Protein AF-0000000086323272 (afdb_homodimer)

Nearest PDB structures (foldseek):
  4cjm-assembly3_C  TM=9.795E-01  e=3.608E-20  Homo sapiens
  2q9x-assembly1_A  TM=9.240E-01  e=6.895E-11  unclassified
  3fje-assembly2_B  TM=9.134E-01  e=1.430E-10  Homo sapiens
  3bau-assembly2_B  TM=8.952E-01  e=1.208E-10  Homo sapiens
  3bah-assembly1_A  TM=9.032E-01  e=2.117E-10  Homo sapiens

Sequence (416 aa):
MVLFSALCLMCVQAFWAVCSPLQVLAADNVNFGVHVENQTRLRDAMSRTHHRIYQFYSRTSGKHMQVLGRRINAKGEDGDKYAQLIVEADTFGSQVRIRGKESNFYLCMNRRGKLVGKKPSNLSEECVFIEKILENNYTALMSARYDGWYVGFTKKGRPRRGPQTRPNQQDVHFMKRYPPWQEPPDAVTCRFTTVNKKSKRGGVSSRSMVLFSALCLMCVQAFWAVCSPLQVLAADNVNFGVHVENQTRLRDAMSRTHHRIYQFYSRTSGKHMQVLGRRINAKGEDGDKYAQLIVEADTFGSQVRIRGKESNFYLCMNRRGKLVGKKPSNLSEECVFIEKILENNYTALMSARYDGWYVGFTKKGRPRRGPQTRPNQQDVHFMKRYPPWQEPPDAVTCRFTTVNKKSKRGGVSSRS

Foldseek 3Di:
DPDPDDDDDDDDDDDPDDPPPPPPPPPPPPVCLVVLVVVLVVVVVFPQPDKDKWWWQQPQQRATWFDPAFDIWGHHHAQRQRRTWIWRAGPVRFKTWIARPVNQWTWFADPQQDTTTHHPVPDDLRRIWTWDQDPVRFIWTHRSSDGQFTWFAHNNGHTDGRVVDHPVDSRRTIDIHDGPVDPDPPPPPPPPPPPPPPPPPPPPPPDD/DDDPDDDPDDDPPDPDDDPDDPPPPPPPPPVCLVVLVVVLVVVVVFDQPDKDKWWWQQPQQRATWFDPAFDIWGHHHAQRQRRTWIWRAGPVRFKTWIARPVNQWTWFADPQQDTTTDHPVPDDLRRIWTWDQDPVRFIWTHRSSDGQFTWFAHNNGHTDGRVVDHPVDSRRTIDIHDGPVDPPPPPPPPPPPPPPPPPPPPPPPPDD

Organism: NCBI:txid299321

Structure (mmCIF, N/CA/C/O backbone):
data_AF-0000000086323272-model_v1
#
loop_
_entity.id
_entity.type
_entity.pdbx_description
1 polymer FGF
#
loop_
_atom_site.group_PDB
_atom_site.id
_atom_site.type_symbol
_atom_site.label_atom_id
_atom_site.label_alt_id
_atom_site.label_comp_id
_atom_site.label_asym_id
_atom_site.label_entity_id
_atom_site.label_seq_id
_atom_site.pdbx_PDB_ins_code
_atom_site.Cartn_x
_atom_site.Cartn_y
_atom_site.Cartn_z
_atom_site.occupancy
_atom_site.B_iso_or_equiv
_atom_site.auth_seq_id
_atom_site.auth_comp_id
_atom_site.auth_asym_id
_atom_site.auth_atom_id
_atom_site.pdbx_PDB_model_num
ATOM 1 N N . MET A 1 1 ? -0.779 -8.68 -117.438 1 22.83 1 MET A N 1
ATOM 2 C CA . MET A 1 1 ? 0.331 -8.93 -116.562 1 22.83 1 MET A CA 1
ATOM 3 C C . MET A 1 1 ? -0.145 -8.922 -115.062 1 22.83 1 MET A C 1
ATOM 5 O O . MET A 1 1 ? -0.566 -7.883 -114.562 1 22.83 1 MET A O 1
ATOM 9 N N . VAL A 1 2 ? -0.723 -10.023 -114.312 1 25.92 2 VAL A N 1
ATOM 10 C CA . VAL A 1 2 ? -1.576 -10.688 -113.375 1 25.92 2 VAL A CA 1
ATOM 11 C C . VAL A 1 2 ? -0.902 -10.664 -112 1 25.92 2 VAL A C 1
ATOM 13 O O . VAL A 1 2 ? -1.577 -10.625 -110.938 1 25.92 2 VAL A O 1
ATOM 16 N N . LEU A 1 3 ? 0.412 -10.945 -111.688 1 26.25 3 LEU A N 1
ATOM 17 C CA . LEU A 1 3 ? 1.03 -11.93 -110.812 1 26.25 3 LEU A CA 1
ATOM 18 C C . LEU A 1 3 ? 1.276 -11.336 -109.375 1 26.25 3 LEU A C 1
ATOM 20 O O . LEU A 1 3 ? 1.943 -11.945 -108.562 1 26.25 3 LEU A O 1
ATOM 24 N N . PHE A 1 4 ? 1.362 -10.062 -109.125 1 36.06 4 PHE A N 1
ATOM 25 C CA . PHE A 1 4 ? 2.207 -9.531 -108.062 1 36.06 4 PHE A CA 1
ATOM 26 C C . PHE A 1 4 ? 1.631 -9.875 -106.688 1 36.06 4 PHE A C 1
ATOM 28 O O . PHE A 1 4 ? 0.759 -9.164 -106.188 1 36.06 4 PHE A O 1
ATOM 35 N N . SER A 1 5 ? 1.255 -11.188 -106.062 1 25.84 5 SER A N 1
ATOM 36 C CA . SER A 1 5 ? 0.39 -11.883 -105.125 1 25.84 5 SER A CA 1
ATOM 37 C C . SER A 1 5 ? 0.771 -11.562 -103.688 1 25.84 5 SER A C 1
ATOM 39 O O . SER A 1 5 ? -0.075 -11.141 -102.938 1 25.84 5 SER A O 1
ATOM 41 N N . ALA A 1 6 ? 1.69 -12.383 -102.812 1 24.08 6 ALA A N 1
ATOM 42 C CA . ALA A 1 6 ? 1.525 -13.398 -101.812 1 24.08 6 ALA A CA 1
ATOM 43 C C . ALA A 1 6 ? 1.89 -12.852 -100.438 1 24.08 6 ALA A C 1
ATOM 45 O O . ALA A 1 6 ? 1.197 -13.117 -99.438 1 24.08 6 ALA A O 1
ATOM 46 N N . LEU A 1 7 ? 3.17 -12.453 -99.938 1 25.05 7 LEU A N 1
ATOM 47 C CA . LEU A 1 7 ? 4.004 -13.078 -98.875 1 25.05 7 LEU A CA 1
ATOM 48 C C . LEU A 1 7 ? 3.725 -12.477 -97.5 1 25.05 7 LEU A C 1
ATOM 50 O O . LEU A 1 7 ? 3.99 -13.109 -96.5 1 25.05 7 LEU A O 1
ATOM 54 N N . CYS A 1 8 ? 3.525 -11.172 -97.125 1 26.5 8 CYS A N 1
ATOM 55 C CA . CYS A 1 8 ? 4.141 -10.555 -96 1 26.5 8 CYS A CA 1
ATOM 56 C C . CYS A 1 8 ? 3.326 -10.852 -94.75 1 26.5 8 CYS A C 1
ATOM 58 O O . CYS A 1 8 ? 2.77 -9.938 -94.125 1 26.5 8 CYS A O 1
ATOM 60 N N . LEU A 1 9 ? 2.51 -11.914 -94.438 1 25.14 9 LEU A N 1
ATOM 61 C CA . LEU A 1 9 ? 1.404 -12.109 -93.5 1 25.14 9 LEU A CA 1
ATOM 62 C C . LEU A 1 9 ? 1.905 -12.156 -92.062 1 25.14 9 LEU A C 1
ATOM 64 O O . LEU A 1 9 ? 1.167 -11.828 -91.125 1 25.14 9 LEU A O 1
ATOM 68 N N . MET A 1 10 ? 2.986 -12.891 -91.562 1 25.39 10 MET A N 1
ATOM 69 C CA . MET A 1 10 ? 2.869 -13.922 -90.562 1 25.39 10 MET A CA 1
ATOM 70 C C . MET A 1 10 ? 2.9 -13.312 -89.125 1 25.39 10 MET A C 1
ATOM 72 O O . MET A 1 10 ? 2.533 -13.969 -88.188 1 25.39 10 MET A O 1
ATOM 76 N N . CYS A 1 11 ? 3.748 -12.367 -88.562 1 26.81 11 CYS A N 1
ATOM 77 C CA . CYS A 1 11 ? 4.531 -12.625 -87.375 1 26.81 11 CYS A CA 1
ATOM 78 C C . CYS A 1 11 ? 3.721 -12.305 -86.062 1 26.81 11 CYS A C 1
ATOM 80 O O . CYS A 1 11 ? 4.289 -12.086 -85 1 26.81 11 CYS A O 1
ATOM 82 N N . VAL A 1 12 ? 2.498 -11.898 -85.938 1 29.86 12 VAL A N 1
ATOM 83 C CA . VAL A 1 12 ? 2.01 -11.156 -84.75 1 29.86 12 VAL A CA 1
ATOM 84 C C . VAL A 1 12 ? 1.816 -12.109 -83.625 1 29.86 12 VAL A C 1
ATOM 86 O O . VAL A 1 12 ? 1.26 -11.727 -82.562 1 29.86 12 VAL A O 1
ATOM 89 N N . GLN A 1 13 ? 2.012 -13.445 -83.562 1 23.81 13 GLN A N 1
ATOM 90 C CA . GLN A 1 13 ? 1.135 -14.305 -82.75 1 23.81 13 GLN A CA 1
ATOM 91 C C . GLN A 1 13 ? 1.348 -14.07 -81.312 1 23.81 13 GLN A C 1
ATOM 93 O O . GLN A 1 13 ? 0.385 -13.898 -80.562 1 23.81 13 GLN A O 1
ATOM 98 N N . ALA A 1 14 ? 2.377 -14.648 -80.5 1 25.84 14 ALA A N 1
ATOM 99 C CA . ALA A 1 14 ? 2.305 -15.734 -79.562 1 25.84 14 ALA A CA 1
ATOM 100 C C . ALA A 1 14 ? 2.256 -15.195 -78.125 1 25.84 14 ALA A C 1
ATOM 102 O O . ALA A 1 14 ? 2.182 -15.961 -77.125 1 25.84 14 ALA A O 1
ATOM 103 N N . PHE A 1 15 ? 2.508 -13.961 -77.625 1 30.19 15 PHE A N 1
ATOM 104 C CA . PHE A 1 15 ? 3.176 -13.859 -76.312 1 30.19 15 PHE A CA 1
ATOM 105 C C . PHE A 1 15 ? 2.189 -14.078 -75.188 1 30.19 15 PHE A C 1
ATOM 107 O O . PHE A 1 15 ? 1.868 -13.141 -74.438 1 30.19 15 PHE A O 1
ATOM 114 N N . TRP A 1 16 ? 1.023 -14.703 -75.312 1 27.33 16 TRP A N 1
ATOM 115 C CA . TRP A 1 16 ? -0.004 -14.578 -74.312 1 27.33 16 TRP A CA 1
ATOM 116 C C . TRP A 1 16 ? 0.468 -15.188 -73 1 27.33 16 TRP A C 1
ATOM 118 O O . TRP A 1 16 ? 0.055 -14.742 -71.938 1 27.33 16 TRP A O 1
ATOM 128 N N . ALA A 1 17 ? 0.844 -16.406 -72.875 1 23.94 17 ALA A N 1
ATOM 129 C CA . ALA A 1 17 ? 0.211 -17.375 -72 1 23.94 17 ALA A CA 1
ATOM 130 C C . ALA A 1 17 ? 0.747 -17.219 -70.562 1 23.94 17 ALA A C 1
ATOM 132 O O . ALA A 1 17 ? 0.019 -17.438 -69.562 1 23.94 17 ALA A O 1
ATOM 133 N N . VAL A 1 18 ? 2.039 -17.328 -70.25 1 28.06 18 VAL A N 1
ATOM 134 C CA . VAL A 1 18 ? 2.512 -18.25 -69.188 1 28.06 18 VAL A CA 1
ATOM 135 C C . VAL A 1 18 ? 2.371 -17.609 -67.812 1 28.06 18 VAL A C 1
ATOM 137 O O . VAL A 1 18 ? 3.25 -16.875 -67.375 1 28.06 18 VAL A O 1
ATOM 140 N N . CYS A 1 19 ? 1.463 -16.719 -67.5 1 28.19 19 CYS A N 1
ATOM 141 C CA . CYS A 1 19 ? 1.595 -16.109 -66.188 1 28.19 19 CYS A CA 1
ATOM 142 C C . CYS A 1 19 ? 1.484 -17.156 -65.062 1 28.19 19 CYS A C 1
ATOM 144 O O . CYS A 1 19 ? 0.403 -17.688 -64.812 1 28.19 19 CYS A O 1
ATOM 146 N N . SER A 1 20 ? 2.393 -18.109 -64.938 1 28.72 20 SER A N 1
ATOM 147 C CA . SER A 1 20 ? 2.352 -19.188 -63.969 1 28.72 20 SER A CA 1
ATOM 148 C C . SER A 1 20 ? 2.213 -18.641 -62.562 1 28.72 20 SER A C 1
ATOM 150 O O . SER A 1 20 ? 2.896 -17.688 -62.188 1 28.72 20 SER A O 1
ATOM 152 N N . PRO A 1 21 ? 1.026 -18.891 -61.906 1 33.66 21 PRO A N 1
ATOM 153 C CA . PRO A 1 21 ? 0.697 -18.547 -60.5 1 33.66 21 PRO A CA 1
ATOM 154 C C . PRO A 1 21 ? 1.779 -18.984 -59.531 1 33.66 21 PRO A C 1
ATOM 156 O O . PRO A 1 21 ? 2.369 -20.062 -59.688 1 33.66 21 PRO A O 1
ATOM 159 N N . LEU A 1 22 ? 2.594 -17.984 -59.031 1 28.81 22 LEU A N 1
ATOM 160 C CA . LEU A 1 22 ? 3.596 -18.141 -57.969 1 28.81 22 LEU A CA 1
ATOM 161 C C . LEU A 1 22 ? 3.068 -19.016 -56.844 1 28.81 22 LEU A C 1
ATOM 163 O O . LEU A 1 22 ? 1.978 -18.781 -56.312 1 28.81 22 LEU A O 1
ATOM 167 N N . GLN A 1 23 ? 3.33 -20.312 -56.875 1 27.56 23 GLN A N 1
ATOM 168 C CA . GLN A 1 23 ? 3.125 -21.328 -55.844 1 27.56 23 GLN A CA 1
ATOM 169 C C . GLN A 1 23 ? 3.627 -20.828 -54.469 1 27.56 23 GLN A C 1
ATOM 171 O O . GLN A 1 23 ? 4.801 -20.484 -54.344 1 27.56 23 GLN A O 1
ATOM 176 N N . VAL A 1 24 ? 2.785 -20.094 -53.781 1 30.73 24 VAL A N 1
ATOM 177 C CA . VAL A 1 24 ? 3.023 -19.703 -52.406 1 30.73 24 VAL A CA 1
ATOM 178 C C . VAL A 1 24 ? 3.529 -20.906 -51.594 1 30.73 24 VAL A C 1
ATOM 180 O O . VAL A 1 24 ? 2.863 -21.938 -51.531 1 30.73 24 VAL A O 1
ATOM 183 N N . LEU A 1 25 ? 4.785 -21.141 -51.625 1 28.64 25 LEU A N 1
ATOM 184 C CA . LEU A 1 25 ? 5.434 -22.141 -50.781 1 28.64 25 LEU A CA 1
ATOM 185 C C . LEU A 1 25 ? 4.824 -22.141 -49.375 1 28.64 25 LEU A C 1
ATOM 187 O O . LEU A 1 25 ? 4.5 -21.078 -48.844 1 28.64 25 LEU A O 1
ATOM 191 N N . ALA A 1 26 ? 4.047 -23.172 -49.031 1 24.3 26 ALA A N 1
ATOM 192 C CA . ALA A 1 26 ? 3.564 -23.609 -47.719 1 24.3 26 ALA A CA 1
ATOM 193 C C . ALA A 1 26 ? 4.676 -23.547 -46.688 1 24.3 26 ALA A C 1
ATOM 195 O O . ALA A 1 26 ? 5.609 -24.359 -46.719 1 24.3 26 ALA A O 1
ATOM 196 N N . ALA A 1 27 ? 5.172 -22.406 -46.344 1 28.98 27 ALA A N 1
ATOM 197 C CA . ALA A 1 27 ? 6.109 -22.328 -45.219 1 28.98 27 ALA A CA 1
ATOM 198 C C . ALA A 1 27 ? 5.684 -23.234 -44.062 1 28.98 27 ALA A C 1
ATOM 200 O O . ALA A 1 27 ? 4.512 -23.266 -43.688 1 28.98 27 ALA A O 1
ATOM 201 N N . ASP A 1 28 ? 6.246 -24.422 -44.031 1 27.42 28 ASP A N 1
ATOM 202 C CA . ASP A 1 28 ? 6.113 -25.328 -42.906 1 27.42 28 ASP A CA 1
ATOM 203 C C . ASP A 1 28 ? 6 -24.547 -41.594 1 27.42 28 ASP A C 1
ATOM 205 O O . ASP A 1 28 ? 6.77 -23.609 -41.344 1 27.42 28 ASP A O 1
ATOM 209 N N . ASN A 1 29 ? 4.793 -24.469 -41.062 1 30 29 ASN A N 1
ATOM 210 C CA . ASN A 1 29 ? 4.426 -23.969 -39.75 1 30 29 ASN A CA 1
ATOM 211 C C . ASN A 1 29 ? 5.379 -24.469 -38.656 1 30 29 ASN A C 1
ATOM 213 O O . ASN A 1 29 ? 5.258 -25.609 -38.188 1 30 29 ASN A O 1
ATOM 217 N N . VAL A 1 30 ? 6.707 -24.25 -38.781 1 32.34 30 VAL A N 1
ATOM 218 C CA . VAL A 1 30 ? 7.574 -24.562 -37.656 1 32.34 30 VAL A CA 1
ATOM 219 C C . VAL A 1 30 ? 6.906 -24.109 -36.344 1 32.34 30 VAL A C 1
ATOM 221 O O . VAL A 1 30 ? 6.445 -22.984 -36.25 1 32.34 30 VAL A O 1
ATOM 224 N N . ASN A 1 31 ? 6.238 -25.047 -35.781 1 30.72 31 ASN A N 1
ATOM 225 C CA . ASN A 1 31 ? 5.539 -24.906 -34.5 1 30.72 31 ASN A CA 1
ATOM 226 C C . ASN A 1 31 ? 6.379 -24.125 -33.5 1 30.72 31 ASN A C 1
ATOM 228 O O . ASN A 1 31 ? 7.363 -24.641 -32.969 1 30.72 31 ASN A O 1
ATOM 232 N N . PHE A 1 32 ? 6.59 -22.891 -33.688 1 31.47 32 PHE A N 1
ATOM 233 C CA . PHE A 1 32 ? 7.195 -21.906 -32.781 1 31.47 32 PHE A CA 1
ATOM 234 C C . PHE A 1 32 ? 6.82 -22.188 -31.344 1 31.47 32 PHE A C 1
ATOM 236 O O . PHE A 1 32 ? 7.277 -21.5 -30.438 1 31.47 32 PHE A O 1
ATOM 243 N N . GLY A 1 33 ? 5.867 -23.062 -31.141 1 32.69 33 GLY A N 1
ATOM 244 C CA . GLY A 1 33 ? 5.523 -23.422 -29.766 1 32.69 33 GLY A CA 1
ATOM 245 C C . GLY A 1 33 ? 6.656 -24.109 -29.031 1 32.69 33 GLY A C 1
ATOM 246 O O . GLY A 1 33 ? 6.816 -23.922 -27.812 1 32.69 33 GLY A O 1
ATOM 247 N N . VAL A 1 34 ? 7.348 -24.984 -29.703 1 36.56 34 VAL A N 1
ATOM 248 C CA . VAL A 1 34 ? 8.375 -25.781 -29.047 1 36.56 34 VAL A CA 1
ATOM 249 C C . VAL A 1 34 ? 9.531 -24.875 -28.609 1 36.56 34 VAL A C 1
ATOM 251 O O . VAL A 1 34 ? 10.125 -25.094 -27.547 1 36.56 34 VAL A O 1
ATOM 254 N N . HIS A 1 35 ? 9.898 -23.922 -29.531 1 33.34 35 HIS A N 1
ATOM 255 C CA . HIS A 1 35 ? 11.047 -23.094 -29.141 1 33.34 35 HIS A CA 1
ATOM 256 C C . HIS A 1 35 ? 10.711 -22.203 -27.953 1 33.34 35 HIS A C 1
ATOM 258 O O . HIS A 1 35 ? 11.562 -21.984 -27.078 1 33.34 35 HIS A O 1
ATOM 264 N N . VAL A 1 36 ? 9.5 -21.703 -27.844 1 36.62 36 VAL A N 1
ATOM 265 C CA . VAL A 1 36 ? 9.148 -20.938 -26.656 1 36.62 36 VAL A CA 1
ATOM 266 C C . VAL A 1 36 ? 9.125 -21.859 -25.438 1 36.62 36 VAL A C 1
ATOM 268 O O . VAL A 1 36 ? 9.453 -21.438 -24.328 1 36.62 36 VAL A O 1
ATOM 271 N N . GLU A 1 37 ? 8.875 -23.141 -25.594 1 35.88 37 GLU A N 1
ATOM 272 C CA . GLU A 1 37 ? 8.922 -24.094 -24.5 1 35.88 37 GLU A CA 1
ATOM 273 C C . GLU A 1 37 ? 10.344 -24.281 -23.984 1 35.88 37 GLU A C 1
ATOM 275 O O . GLU A 1 37 ? 10.562 -24.391 -22.766 1 35.88 37 GLU A O 1
ATOM 280 N N . ASN A 1 38 ? 11.25 -24.375 -24.906 1 35.88 38 ASN A N 1
ATOM 281 C CA . ASN A 1 38 ? 12.633 -24.594 -24.484 1 35.88 38 ASN A CA 1
ATOM 282 C C . ASN A 1 38 ? 13.18 -23.391 -23.719 1 35.88 38 ASN A C 1
ATOM 284 O O . ASN A 1 38 ? 13.945 -23.547 -22.766 1 35.88 38 ASN A O 1
ATOM 288 N N . GLN A 1 39 ? 12.812 -22.188 -24.203 1 38.22 39 GLN A N 1
ATOM 289 C CA . GLN A 1 39 ? 13.328 -21.031 -23.469 1 38.22 39 GLN A CA 1
ATOM 290 C C . GLN A 1 39 ? 12.688 -20.922 -22.094 1 38.22 39 GLN A C 1
ATOM 292 O O . GLN A 1 39 ? 13.328 -20.484 -21.141 1 38.22 39 GLN A O 1
ATOM 297 N N . THR A 1 40 ? 11.492 -21.359 -21.922 1 40.31 40 THR A N 1
ATOM 298 C CA . THR A 1 40 ? 10.914 -21.359 -20.578 1 40.31 40 THR A CA 1
ATOM 299 C C . THR A 1 40 ? 11.508 -22.484 -19.734 1 40.31 40 THR A C 1
ATOM 301 O O . THR A 1 40 ? 11.703 -22.328 -18.531 1 40.31 40 THR A O 1
ATOM 304 N N . ARG A 1 41 ? 11.742 -23.625 -20.312 1 39.59 41 ARG A N 1
ATOM 305 C CA . ARG A 1 41 ? 12.398 -24.703 -19.562 1 39.59 41 ARG A CA 1
ATOM 306 C C . ARG A 1 41 ? 13.797 -24.281 -19.125 1 39.59 41 ARG A C 1
ATOM 308 O O . ARG A 1 41 ? 14.25 -24.656 -18.031 1 39.59 41 ARG A O 1
ATOM 315 N N . LEU A 1 42 ? 14.539 -23.656 -20.031 1 43 42 LEU A N 1
ATOM 316 C CA . LEU A 1 42 ? 15.836 -23.172 -19.609 1 43 42 LEU A CA 1
ATOM 317 C C . LEU A 1 42 ? 15.688 -22.109 -18.531 1 43 42 LEU A C 1
ATOM 319 O O . LEU A 1 42 ? 16.594 -21.906 -17.703 1 43 42 LEU A O 1
ATOM 323 N N . ARG A 1 43 ? 14.625 -21.375 -18.562 1 46.12 43 ARG A N 1
ATOM 324 C CA . ARG A 1 43 ? 14.398 -20.312 -17.578 1 46.12 43 ARG A CA 1
ATOM 325 C C . ARG A 1 43 ? 14.125 -20.891 -16.203 1 46.12 43 ARG A C 1
ATOM 327 O O . ARG A 1 43 ? 14.523 -20.297 -15.188 1 46.12 43 ARG A O 1
ATOM 334 N N . ASP A 1 44 ? 13.328 -22.016 -16.109 1 49.44 44 ASP A N 1
ATOM 335 C CA . ASP A 1 44 ? 13.188 -22.656 -14.812 1 49.44 44 ASP A CA 1
ATOM 336 C C . ASP A 1 44 ? 14.547 -23.094 -14.266 1 49.44 44 ASP A C 1
ATOM 338 O O . ASP A 1 44 ? 14.719 -23.234 -13.055 1 49.44 44 ASP A O 1
ATOM 342 N N . ALA A 1 45 ? 15.406 -23.391 -15.242 1 49.66 45 ALA A N 1
ATOM 343 C CA . ALA A 1 45 ? 16.734 -23.859 -14.875 1 49.66 45 ALA A CA 1
ATOM 344 C C . ALA A 1 45 ? 17.547 -22.75 -14.211 1 49.66 45 ALA A C 1
ATOM 346 O O . ALA A 1 45 ? 18.688 -22.969 -13.773 1 49.66 45 ALA A O 1
ATOM 347 N N . MET A 1 46 ? 16.797 -21.547 -14.297 1 57.94 46 MET A N 1
ATOM 348 C CA . MET A 1 46 ? 17.672 -20.5 -13.789 1 57.94 46 MET A CA 1
ATOM 349 C C . MET A 1 46 ? 17.75 -20.531 -12.266 1 57.94 46 MET A C 1
ATOM 351 O O . MET A 1 46 ? 16.766 -20.859 -11.602 1 57.94 46 MET A O 1
ATOM 355 N N . SER A 1 47 ? 18.875 -20.594 -11.82 1 66.94 47 SER A N 1
ATOM 356 C CA . SER A 1 47 ? 19.203 -20.562 -10.398 1 66.94 47 SER A CA 1
ATOM 357 C C . SER A 1 47 ? 18.516 -19.391 -9.695 1 66.94 47 SER A C 1
ATOM 359 O O . SER A 1 47 ? 18.562 -18.266 -10.195 1 66.94 47 SER A O 1
ATOM 361 N N . ARG A 1 48 ? 17.375 -19.641 -9.023 1 68.88 48 ARG A N 1
ATOM 362 C CA . ARG A 1 48 ? 16.703 -18.625 -8.211 1 68.88 48 ARG A CA 1
ATOM 363 C C . ARG A 1 48 ? 17.297 -18.562 -6.816 1 68.88 48 ARG A C 1
ATOM 365 O O . ARG A 1 48 ? 16.875 -19.281 -5.914 1 68.88 48 ARG A O 1
ATOM 372 N N . THR A 1 49 ? 18.359 -17.688 -6.766 1 70.06 49 THR A N 1
ATOM 373 C CA . THR A 1 49 ? 19.172 -17.641 -5.562 1 70.06 49 THR A CA 1
ATOM 374 C C . THR A 1 49 ? 18.75 -16.484 -4.66 1 70.06 49 THR A C 1
ATOM 376 O O . THR A 1 49 ? 19.109 -16.438 -3.48 1 70.06 49 THR A O 1
ATOM 379 N N . HIS A 1 50 ? 17.906 -15.586 -5.152 1 76.5 50 HIS A N 1
ATOM 380 C CA . HIS A 1 50 ? 17.531 -14.445 -4.324 1 76.5 50 HIS A CA 1
ATOM 381 C C . HIS A 1 50 ? 16.125 -14.633 -3.754 1 76.5 50 HIS A C 1
ATOM 383 O O . HIS A 1 50 ? 15.156 -14.773 -4.508 1 76.5 50 HIS A O 1
ATOM 389 N N . HIS A 1 51 ? 16.109 -14.75 -2.396 1 86.5 51 HIS A N 1
ATOM 390 C CA . HIS A 1 51 ? 14.828 -14.922 -1.708 1 86.5 51 HIS A CA 1
ATOM 391 C C . HIS A 1 51 ? 14.492 -13.703 -0.859 1 86.5 51 HIS A C 1
ATOM 393 O O . HIS A 1 51 ? 15.344 -13.188 -0.132 1 86.5 51 HIS A O 1
ATOM 399 N N . ARG A 1 52 ? 13.297 -13.219 -1.071 1 89 52 ARG A N 1
ATOM 400 C CA . ARG A 1 52 ? 12.766 -12.125 -0.262 1 89 52 ARG A CA 1
ATOM 401 C C . ARG A 1 52 ? 11.344 -12.43 0.209 1 89 52 ARG A C 1
ATOM 403 O O . ARG A 1 52 ? 10.617 -13.172 -0.445 1 89 52 ARG A O 1
ATOM 410 N N . ILE A 1 53 ? 11.062 -11.883 1.364 1 92.69 53 ILE A N 1
ATOM 411 C CA . ILE A 1 53 ? 9.711 -12.062 1.89 1 92.69 53 ILE A CA 1
ATOM 412 C C . ILE A 1 53 ? 8.914 -10.766 1.728 1 92.69 53 ILE A C 1
ATOM 414 O O . ILE A 1 53 ? 9.336 -9.711 2.203 1 92.69 53 ILE A O 1
ATOM 418 N N . TYR A 1 54 ? 7.84 -10.875 1.054 1 93.75 54 TYR A N 1
ATOM 419 C CA . TYR A 1 54 ? 6.957 -9.734 0.813 1 93.75 54 TYR A CA 1
ATOM 420 C C . TYR A 1 54 ? 5.5 -10.125 1.029 1 93.75 54 TYR A C 1
ATOM 422 O O . TYR A 1 54 ? 5.176 -11.305 1.146 1 93.75 54 TYR A O 1
ATOM 430 N N . GLN A 1 55 ? 4.688 -9.094 1.213 1 96.44 55 GLN A N 1
ATOM 431 C CA . GLN A 1 55 ? 3.25 -9.164 0.97 1 96.44 55 GLN A CA 1
ATOM 432 C C . GLN A 1 55 ? 2.873 -8.422 -0.311 1 96.44 55 GLN A C 1
ATOM 434 O O . GLN A 1 55 ? 3.465 -7.395 -0.637 1 96.44 55 GLN A O 1
ATOM 439 N N . PHE A 1 56 ? 1.91 -8.961 -1.09 1 97.94 56 PHE A N 1
ATOM 440 C CA . PHE A 1 56 ? 1.405 -8.289 -2.283 1 97.94 56 PHE A CA 1
ATOM 441 C C . PHE A 1 56 ? 0.027 -7.691 -2.027 1 97.94 56 PHE A C 1
ATOM 443 O O . PHE A 1 56 ? -0.969 -8.414 -1.976 1 97.94 56 PHE A O 1
ATOM 450 N N . TYR A 1 57 ? 0.015 -6.406 -1.854 1 97.88 57 TYR A N 1
ATOM 451 C CA . TYR A 1 57 ? -1.225 -5.664 -1.655 1 97.88 57 TYR A CA 1
ATOM 452 C C . TYR A 1 57 ? -1.953 -5.453 -2.977 1 97.88 57 TYR A C 1
ATOM 454 O O . TYR A 1 57 ? -1.426 -4.809 -3.887 1 97.88 57 TYR A O 1
ATOM 462 N N . SER A 1 58 ? -3.182 -5.961 -3.084 1 98.44 58 SER A N 1
ATOM 463 C CA . SER A 1 58 ? -4.004 -5.789 -4.277 1 98.44 58 SER A CA 1
ATOM 464 C C . SER A 1 58 ? -4.691 -4.43 -4.281 1 98.44 58 SER A C 1
ATOM 466 O O . SER A 1 58 ? -5.48 -4.121 -3.387 1 98.44 58 SER A O 1
ATOM 468 N N . ARG A 1 59 ? -4.434 -3.732 -5.293 1 96 59 ARG A N 1
ATOM 469 C CA . ARG A 1 59 ? -5.027 -2.406 -5.414 1 96 59 ARG A CA 1
ATOM 470 C C . ARG A 1 59 ? -6.551 -2.486 -5.426 1 96 59 ARG A C 1
ATOM 472 O O . ARG A 1 59 ? -7.227 -1.604 -4.895 1 96 59 ARG A O 1
ATOM 479 N N . THR A 1 60 ? -7.082 -3.502 -5.996 1 97.12 60 THR A N 1
ATOM 480 C CA . THR A 1 60 ? -8.523 -3.607 -6.211 1 97.12 60 THR A CA 1
ATOM 481 C C . THR A 1 60 ? -9.219 -4.102 -4.949 1 97.12 60 THR A C 1
ATOM 483 O O . THR A 1 60 ? -10.211 -3.51 -4.508 1 97.12 60 THR A O 1
ATOM 486 N N . SER A 1 61 ? -8.703 -5.113 -4.332 1 97.31 61 SER A N 1
ATOM 487 C CA . SER A 1 61 ? -9.414 -5.672 -3.188 1 97.31 61 SER A CA 1
ATOM 488 C C . SER A 1 61 ? -9.109 -4.891 -1.912 1 97.31 61 SER A C 1
ATOM 490 O O . SER A 1 61 ? -9.828 -5.012 -0.918 1 97.31 61 SER A O 1
ATOM 492 N N . GLY A 1 62 ? -7.941 -4.207 -1.901 1 94.75 62 GLY A N 1
ATOM 493 C CA . GLY A 1 62 ? -7.52 -3.52 -0.691 1 94.75 62 GLY A CA 1
ATOM 494 C C . GLY A 1 62 ? -6.988 -4.461 0.374 1 94.75 62 GLY A C 1
ATOM 495 O O . GLY A 1 62 ? -6.969 -4.117 1.559 1 94.75 62 GLY A O 1
ATOM 496 N N . LYS A 1 63 ? -6.676 -5.656 -0.052 1 96.81 63 LYS A N 1
ATOM 497 C CA . LYS A 1 63 ? -6.137 -6.691 0.823 1 96.81 63 LYS A CA 1
ATOM 498 C C . LYS A 1 63 ? -4.945 -7.391 0.177 1 96.81 63 LYS A C 1
ATOM 500 O O . LYS A 1 63 ? -4.52 -7.02 -0.919 1 96.81 63 LYS A O 1
ATOM 505 N N . HIS A 1 64 ? -4.312 -8.359 0.851 1 98.31 64 HIS A N 1
ATOM 506 C CA . HIS A 1 64 ? -3.074 -8.969 0.381 1 98.31 64 HIS A CA 1
ATOM 507 C C . HIS A 1 64 ? -3.326 -10.352 -0.2 1 98.31 64 HIS A C 1
ATOM 509 O O . HIS A 1 64 ? -4.195 -11.086 0.282 1 98.31 64 HIS A O 1
ATOM 515 N N . MET A 1 65 ? -2.58 -10.703 -1.171 1 98.81 65 MET A N 1
ATOM 516 C CA . MET A 1 65 ? -2.625 -12.031 -1.777 1 98.81 65 MET A CA 1
ATOM 517 C C . MET A 1 65 ? -2.24 -13.102 -0.766 1 98.81 65 MET A C 1
ATOM 519 O O . MET A 1 65 ? -1.276 -12.938 -0.016 1 98.81 65 MET A O 1
ATOM 523 N N . GLN A 1 66 ? -3.002 -14.156 -0.771 1 98.88 66 GLN A N 1
ATOM 524 C CA . GLN A 1 66 ? -2.76 -15.281 0.127 1 98.88 66 GLN A CA 1
ATOM 525 C C . GLN A 1 66 ? -2.602 -16.578 -0.65 1 98.88 66 GLN A C 1
ATOM 527 O O . GLN A 1 66 ? -3.301 -16.812 -1.64 1 98.88 66 GLN A O 1
ATOM 532 N N . VAL A 1 67 ? -1.675 -17.375 -0.23 1 98.81 67 VAL A N 1
ATOM 533 C CA . VAL A 1 67 ? -1.552 -18.75 -0.693 1 98.81 67 VAL A CA 1
ATOM 534 C C . VAL A 1 67 ? -1.998 -19.719 0.409 1 98.81 67 VAL A C 1
ATOM 536 O O . VAL A 1 67 ? -1.231 -20.016 1.326 1 98.81 67 VAL A O 1
ATOM 539 N N . LEU A 1 68 ? -3.264 -20.188 0.279 1 98.12 68 LEU A N 1
ATOM 540 C CA . LEU A 1 68 ? -3.883 -21.094 1.236 1 98.12 68 LEU A CA 1
ATOM 541 C C . LEU A 1 68 ? -3.893 -22.531 0.702 1 98.12 68 LEU A C 1
ATOM 543 O O . LEU A 1 68 ? -4.957 -23.078 0.435 1 98.12 68 LEU A O 1
ATOM 547 N N . GLY A 1 69 ? -2.637 -23.156 0.625 1 97.88 69 GLY A N 1
ATOM 548 C CA . GLY A 1 69 ? -2.584 -24.422 -0.079 1 97.88 69 GLY A CA 1
ATOM 549 C C . GLY A 1 69 ? -2.908 -24.297 -1.556 1 97.88 69 GLY A C 1
ATOM 550 O O . GLY A 1 69 ? -2.262 -23.547 -2.279 1 97.88 69 GLY A O 1
ATOM 551 N N . ARG A 1 70 ? -3.99 -24.922 -1.904 1 98.25 70 ARG A N 1
ATOM 552 C CA . ARG A 1 70 ? -4.367 -24.906 -3.314 1 98.25 70 ARG A CA 1
ATOM 553 C C . ARG A 1 70 ? -5.141 -23.641 -3.662 1 98.25 70 ARG A C 1
ATOM 555 O O . ARG A 1 70 ? -5.262 -23.281 -4.836 1 98.25 70 ARG A O 1
ATOM 562 N N . ARG A 1 71 ? -5.672 -23.078 -2.65 1 98.62 71 ARG A N 1
ATOM 563 C CA . ARG A 1 71 ? -6.527 -21.906 -2.867 1 98.62 71 ARG A CA 1
ATOM 564 C C . ARG A 1 71 ? -5.719 -20.625 -2.834 1 98.62 71 ARG A C 1
ATOM 566 O O . ARG A 1 71 ? -4.891 -20.422 -1.94 1 98.62 71 ARG A O 1
ATOM 573 N N . ILE A 1 72 ? -5.941 -19.75 -3.828 1 98.88 72 ILE A N 1
ATOM 574 C CA . ILE A 1 72 ? -5.312 -18.438 -3.936 1 98.88 72 ILE A CA 1
ATOM 575 C C . ILE A 1 72 ? -6.375 -17.359 -3.846 1 98.88 72 ILE A C 1
ATOM 577 O O . ILE A 1 72 ? -7.41 -17.438 -4.512 1 98.88 72 ILE A O 1
ATOM 581 N N . ASN A 1 73 ? -6.227 -16.375 -3.064 1 98.81 73 ASN A N 1
ATOM 582 C CA . ASN A 1 73 ? -7.121 -15.227 -3.023 1 98.81 73 ASN A CA 1
ATOM 583 C C . ASN A 1 73 ? -6.398 -13.969 -2.566 1 98.81 73 ASN A C 1
ATOM 585 O O . ASN A 1 73 ? -5.188 -13.992 -2.334 1 98.81 73 ASN A O 1
ATOM 589 N N . ALA A 1 74 ? -7.047 -12.812 -2.547 1 98.81 74 ALA A N 1
ATOM 590 C CA . ALA A 1 74 ? -6.488 -11.555 -2.064 1 98.81 74 ALA A CA 1
ATOM 591 C C . ALA A 1 74 ? -7.34 -10.969 -0.942 1 98.81 74 ALA A C 1
ATOM 593 O O . ALA A 1 74 ? -7.836 -9.844 -1.05 1 98.81 74 ALA A O 1
ATOM 594 N N . LYS A 1 75 ? -7.457 -11.75 0.095 1 98.5 75 LYS A N 1
ATOM 595 C CA . LYS A 1 75 ? -8.305 -11.367 1.223 1 98.5 75 LYS A CA 1
ATOM 596 C C . LYS A 1 75 ? -7.477 -11.188 2.492 1 98.5 75 LYS A C 1
ATOM 598 O O . LYS A 1 75 ? -8.023 -10.969 3.574 1 98.5 75 LYS A O 1
ATOM 603 N N . GLY A 1 76 ? -6.164 -11.25 2.379 1 97.38 76 GLY A N 1
ATOM 604 C CA . GLY A 1 76 ? -5.309 -11.242 3.557 1 97.38 76 GLY A CA 1
ATOM 605 C C . GLY A 1 76 ? -5.18 -9.867 4.191 1 97.38 76 GLY A C 1
ATOM 606 O O . GLY A 1 76 ? -4.926 -8.883 3.498 1 97.38 76 GLY A O 1
ATOM 607 N N . GLU A 1 77 ? -5.406 -9.82 5.457 1 94.12 77 GLU A N 1
ATOM 608 C CA . GLU A 1 77 ? -5.066 -8.617 6.207 1 94.12 77 GLU A CA 1
ATOM 609 C C . GLU A 1 77 ? -3.555 -8.445 6.324 1 94.12 77 GLU A C 1
ATOM 611 O O . GLU A 1 77 ? -2.797 -9.391 6.074 1 94.12 77 GLU A O 1
ATOM 616 N N . ASP A 1 78 ? -3.15 -7.219 6.613 1 90.5 78 ASP A N 1
ATOM 617 C CA . ASP A 1 78 ? -1.72 -6.992 6.797 1 90.5 78 ASP A CA 1
ATOM 618 C C . ASP A 1 78 ? -1.153 -7.906 7.883 1 90.5 78 ASP A C 1
ATOM 620 O O . ASP A 1 78 ? -1.712 -7.996 8.977 1 90.5 78 ASP A O 1
ATOM 624 N N . GLY A 1 79 ? -0.033 -8.578 7.598 1 90.12 79 GLY A N 1
ATOM 625 C CA . GLY A 1 79 ? 0.614 -9.445 8.57 1 90.12 79 GLY A CA 1
ATOM 626 C C . GLY A 1 79 ? 0.042 -10.852 8.594 1 90.12 79 GLY A C 1
ATOM 627 O O . GLY A 1 79 ? 0.536 -11.711 9.328 1 90.12 79 GLY A O 1
ATOM 628 N N . ASP A 1 80 ? -1.034 -11.102 7.844 1 94.44 80 ASP A N 1
ATOM 629 C CA . ASP A 1 80 ? -1.607 -12.445 7.781 1 94.44 80 ASP A CA 1
ATOM 630 C C . ASP A 1 80 ? -0.55 -13.477 7.398 1 94.44 80 ASP A C 1
ATOM 632 O O . ASP A 1 80 ? 0.217 -13.266 6.457 1 94.44 80 ASP A O 1
ATOM 636 N N . LYS A 1 81 ? -0.486 -14.516 8.125 1 95.56 81 LYS A N 1
ATOM 637 C CA . LYS A 1 81 ? 0.572 -15.508 7.93 1 95.56 81 LYS A CA 1
ATOM 638 C C . LYS A 1 81 ? 0.525 -16.094 6.52 1 95.56 81 LYS A C 1
ATOM 640 O O . LYS A 1 81 ? 1.565 -16.406 5.941 1 95.56 81 LYS A O 1
ATOM 645 N N . TYR A 1 82 ? -0.684 -16.234 5.949 1 98.25 82 TYR A N 1
ATOM 646 C CA . TYR A 1 82 ? -0.804 -16.828 4.621 1 98.25 82 TYR A CA 1
ATOM 647 C C . TYR A 1 82 ? -0.561 -15.789 3.531 1 98.25 82 TYR A C 1
ATOM 649 O O . TYR A 1 82 ? -0.564 -16.125 2.344 1 98.25 82 TYR A O 1
ATOM 657 N N . ALA A 1 83 ? -0.31 -14.5 3.906 1 98.19 83 ALA A N 1
ATOM 658 C CA . ALA A 1 83 ? -0.005 -13.422 2.971 1 98.19 83 ALA A CA 1
ATOM 659 C C . ALA A 1 83 ? 1.487 -13.102 2.969 1 98.19 83 ALA A C 1
ATOM 661 O O . ALA A 1 83 ? 1.935 -12.203 2.258 1 98.19 83 ALA A O 1
ATOM 662 N N . GLN A 1 84 ? 2.225 -13.797 3.873 1 97 84 GLN A N 1
ATOM 663 C CA . GLN A 1 84 ? 3.68 -13.711 3.82 1 97 84 GLN A CA 1
ATOM 664 C C . GLN A 1 84 ? 4.246 -14.609 2.727 1 97 84 GLN A C 1
ATOM 666 O O . GLN A 1 84 ? 4.18 -15.836 2.83 1 97 84 GLN A O 1
ATOM 671 N N . LEU A 1 85 ? 4.789 -13.945 1.709 1 97.88 85 LEU A N 1
ATOM 672 C CA . LEU A 1 85 ? 5.18 -14.695 0.521 1 97.88 85 LEU A CA 1
ATOM 673 C C . LEU A 1 85 ? 6.684 -14.602 0.291 1 97.88 85 LEU A C 1
ATOM 675 O O . LEU A 1 85 ? 7.281 -13.539 0.463 1 97.88 85 LEU A O 1
ATOM 679 N N . ILE A 1 86 ? 7.285 -15.711 -0.012 1 96.12 86 ILE A N 1
ATOM 680 C CA . ILE A 1 86 ? 8.695 -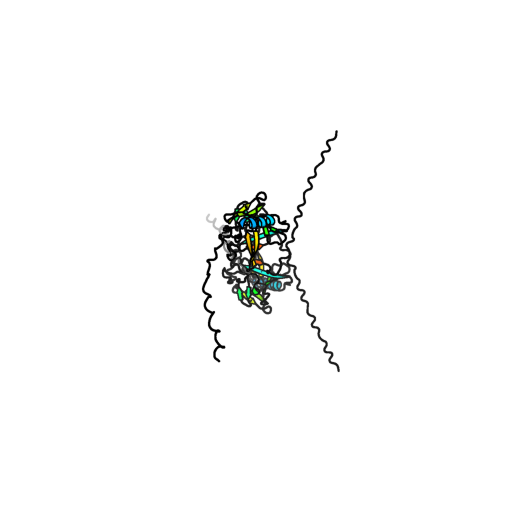15.773 -0.388 1 96.12 86 ILE A CA 1
ATOM 681 C C . ILE A 1 86 ? 8.828 -15.641 -1.902 1 96.12 86 ILE A C 1
ATOM 683 O O . ILE A 1 86 ? 8.328 -16.469 -2.654 1 96.12 86 ILE A O 1
ATOM 687 N N . VAL A 1 87 ? 9.477 -14.609 -2.275 1 95.88 87 VAL A N 1
ATOM 688 C CA . VAL A 1 87 ? 9.727 -14.367 -3.691 1 95.88 87 VAL A CA 1
ATOM 689 C C . VAL A 1 87 ? 11.125 -14.844 -4.059 1 95.88 87 VAL A C 1
ATOM 691 O O . VAL A 1 87 ? 12.125 -14.328 -3.545 1 95.88 87 VAL A O 1
ATOM 694 N N . GLU A 1 88 ? 11.148 -15.883 -4.883 1 94.44 88 GLU A N 1
ATOM 695 C CA . GLU A 1 88 ? 12.406 -16.422 -5.395 1 94.44 88 GLU A CA 1
ATOM 696 C C . GLU A 1 88 ? 12.711 -15.891 -6.793 1 94.44 88 GLU A C 1
ATOM 698 O O . GLU A 1 88 ? 12.055 -16.266 -7.762 1 94.44 88 GLU A O 1
ATOM 703 N N . ALA A 1 89 ? 13.734 -15.016 -6.848 1 91.69 89 ALA A N 1
ATOM 704 C CA . ALA A 1 89 ? 14.008 -14.312 -8.102 1 91.69 89 ALA A CA 1
ATOM 705 C C . ALA A 1 89 ? 15.266 -14.867 -8.773 1 91.69 89 ALA A C 1
ATOM 707 O O . ALA A 1 89 ? 16.188 -15.312 -8.094 1 91.69 89 ALA A O 1
ATOM 708 N N . ASP A 1 90 ? 15.164 -14.875 -9.992 1 86.56 90 ASP A N 1
ATOM 709 C CA . ASP A 1 90 ? 16.375 -15.211 -10.75 1 86.56 90 ASP A CA 1
ATOM 710 C C . ASP A 1 90 ? 17.406 -14.102 -10.641 1 86.56 90 ASP A C 1
ATOM 712 O O . ASP A 1 90 ? 17.203 -13.117 -9.922 1 86.56 90 ASP A O 1
ATOM 716 N N . THR A 1 91 ? 18.578 -14.219 -11.266 1 78.19 91 THR A N 1
ATOM 717 C CA . THR A 1 91 ? 19.703 -13.289 -11.18 1 78.19 91 THR A CA 1
ATOM 718 C C . THR A 1 91 ? 19.297 -11.906 -11.695 1 78.19 91 THR A C 1
ATOM 720 O O . THR A 1 91 ? 19.797 -10.891 -11.219 1 78.19 91 THR A O 1
ATOM 723 N N . PHE A 1 92 ? 18.359 -11.867 -12.734 1 77.5 92 PHE A N 1
ATOM 724 C CA . PHE A 1 92 ? 17.953 -10.586 -13.297 1 77.5 92 PHE A CA 1
ATOM 725 C C . PHE A 1 92 ? 16.766 -10.016 -12.523 1 77.5 92 PHE A C 1
ATOM 727 O O . PHE A 1 92 ? 16.453 -8.828 -12.656 1 77.5 92 PHE A O 1
ATOM 734 N N . GLY A 1 93 ? 16.172 -10.789 -11.664 1 75.75 93 GLY A N 1
ATOM 735 C CA . GLY A 1 93 ? 15.102 -10.328 -10.797 1 75.75 93 GLY A CA 1
ATOM 736 C C . GLY A 1 93 ? 13.75 -10.266 -11.5 1 75.75 93 GLY A C 1
ATOM 737 O O . GLY A 1 93 ? 12.727 -10.008 -10.859 1 75.75 93 GLY A O 1
ATOM 738 N N . SER A 1 94 ? 13.656 -10.578 -12.75 1 86.38 94 SER A N 1
ATOM 739 C CA . SER A 1 94 ? 12.414 -10.406 -13.508 1 86.38 94 SER A CA 1
ATOM 740 C C . SER A 1 94 ? 11.539 -11.648 -13.422 1 86.38 94 SER A C 1
ATOM 742 O O . SER A 1 94 ? 10.312 -11.547 -13.375 1 86.38 94 SER A O 1
ATOM 744 N N . GLN A 1 95 ? 12.203 -12.766 -13.43 1 94.25 95 GLN A N 1
ATOM 745 C CA . GLN A 1 95 ? 11.43 -14 -13.305 1 94.25 95 GLN A CA 1
ATOM 746 C C . GLN A 1 95 ? 11.406 -14.484 -11.859 1 94.25 95 GLN A C 1
ATOM 748 O O . GLN A 1 95 ? 12.453 -14.648 -11.234 1 94.25 95 GLN A O 1
ATOM 753 N N . VAL A 1 96 ? 10.242 -14.781 -11.43 1 96.75 96 VAL A N 1
ATOM 754 C CA . VAL A 1 96 ? 10.133 -15.078 -10 1 96.75 96 VAL A CA 1
ATOM 755 C C . VAL A 1 96 ? 9.219 -16.281 -9.789 1 96.75 96 VAL A C 1
ATOM 757 O O . VAL A 1 96 ? 8.32 -16.531 -10.594 1 96.75 96 VAL A O 1
ATOM 760 N N . ARG A 1 97 ? 9.445 -17.016 -8.758 1 97.19 97 ARG A N 1
ATOM 761 C CA . ARG A 1 97 ? 8.5 -17.922 -8.125 1 97.19 97 ARG A CA 1
ATOM 762 C C . ARG A 1 97 ? 8.047 -17.391 -6.773 1 97.19 97 ARG A C 1
ATOM 764 O O . ARG A 1 97 ? 8.836 -16.797 -6.035 1 97.19 97 ARG A O 1
ATOM 771 N N . ILE A 1 98 ? 6.832 -17.578 -6.547 1 98.06 98 ILE A N 1
ATOM 772 C CA . ILE A 1 98 ? 6.262 -17.062 -5.309 1 98.06 98 ILE A CA 1
ATOM 773 C C . ILE A 1 98 ? 5.691 -18.219 -4.484 1 98.06 98 ILE A C 1
ATOM 775 O O . ILE A 1 98 ? 4.867 -19 -4.977 1 98.06 98 ILE A O 1
ATOM 779 N N . ARG A 1 99 ? 6.113 -18.328 -3.248 1 98.12 99 ARG A N 1
ATOM 780 C CA . ARG A 1 99 ? 5.73 -19.422 -2.361 1 98.12 99 ARG A CA 1
ATOM 781 C C . ARG A 1 99 ? 5.141 -18.891 -1.06 1 98.12 99 ARG A C 1
ATOM 783 O O . ARG A 1 99 ? 5.637 -17.906 -0.499 1 98.12 99 ARG A O 1
ATOM 790 N N . GLY A 1 100 ? 4.039 -19.547 -0.637 1 98.31 100 GLY A N 1
ATOM 791 C CA . GLY A 1 100 ? 3.568 -19.219 0.701 1 98.31 100 GLY A CA 1
ATOM 792 C C . GLY A 1 100 ? 4.535 -19.641 1.792 1 98.31 100 GLY A C 1
ATOM 793 O O . GLY A 1 100 ? 4.91 -20.812 1.885 1 98.31 100 GLY A O 1
ATOM 794 N N . LYS A 1 101 ? 4.93 -18.688 2.545 1 97 101 LYS A N 1
ATOM 795 C CA . LYS A 1 101 ? 5.855 -18.969 3.637 1 97 101 LYS A CA 1
ATOM 796 C C . LYS A 1 101 ? 5.273 -20.016 4.586 1 97 101 LYS A C 1
ATOM 798 O O . LYS A 1 101 ? 5.973 -20.938 5 1 97 101 LYS A O 1
ATOM 803 N N . GLU A 1 102 ? 3.98 -19.844 4.863 1 97.69 102 GLU A N 1
ATOM 804 C CA . GLU A 1 102 ? 3.318 -20.719 5.828 1 97.69 102 GLU A CA 1
ATOM 805 C C . GLU A 1 102 ? 2.887 -22.031 5.18 1 97.69 102 GLU A C 1
ATOM 807 O O . GLU A 1 102 ? 3.119 -23.109 5.734 1 97.69 102 GLU A O 1
ATOM 812 N N . SER A 1 103 ? 2.275 -22 4.031 1 98.06 103 SER A N 1
ATOM 813 C CA . SER A 1 103 ? 1.68 -23.172 3.406 1 98.06 103 SER A CA 1
ATOM 814 C C . SER A 1 103 ? 2.725 -23.984 2.648 1 98.06 103 SER A C 1
ATOM 816 O O . SER A 1 103 ? 2.531 -25.172 2.4 1 98.06 103 SER A O 1
ATOM 818 N N . ASN A 1 104 ? 3.746 -23.375 2.145 1 98 104 ASN A N 1
ATOM 819 C CA . ASN A 1 104 ? 4.809 -23.953 1.331 1 98 104 ASN A CA 1
ATOM 820 C C . ASN A 1 104 ? 4.305 -24.344 -0.054 1 98 104 ASN A C 1
ATOM 822 O O . ASN A 1 104 ? 4.926 -25.156 -0.738 1 98 104 ASN A O 1
ATOM 826 N N . PHE A 1 105 ? 3.154 -23.828 -0.378 1 98.75 105 PHE A N 1
ATOM 827 C CA . PHE A 1 105 ? 2.648 -24 -1.736 1 98.75 105 PHE A CA 1
ATOM 828 C C . PHE A 1 105 ? 3.098 -22.828 -2.619 1 98.75 105 PHE A C 1
ATOM 830 O O . PHE A 1 105 ? 3.186 -21.688 -2.158 1 98.75 105 PHE A O 1
ATOM 837 N N . TYR A 1 106 ? 3.32 -23.125 -3.877 1 98.56 106 TYR A N 1
ATOM 838 C CA . TYR A 1 106 ? 3.727 -22.125 -4.855 1 98.56 106 TYR A CA 1
ATOM 839 C C . TYR A 1 106 ? 2.523 -21.609 -5.633 1 98.56 106 TYR A C 1
ATOM 841 O O . TYR A 1 106 ? 1.603 -22.359 -5.945 1 98.56 106 TYR A O 1
ATOM 849 N N . LEU A 1 107 ? 2.523 -20.344 -5.902 1 98.81 107 LEU A N 1
ATOM 850 C CA . LEU A 1 107 ? 1.553 -19.719 -6.797 1 98.81 107 LEU A CA 1
ATOM 851 C C . LEU A 1 107 ? 1.775 -20.172 -8.234 1 98.81 107 LEU A C 1
ATOM 853 O O . LEU A 1 107 ? 2.877 -20.031 -8.773 1 98.81 107 LEU A O 1
ATOM 857 N N . CYS A 1 108 ? 0.741 -20.688 -8.867 1 98.81 108 CYS A N 1
ATOM 858 C CA . CYS A 1 108 ? 0.794 -21.141 -10.242 1 98.81 108 CYS A CA 1
ATOM 859 C C . CYS A 1 108 ? -0.458 -20.734 -11.008 1 98.81 108 CYS A C 1
ATOM 861 O O . CYS A 1 108 ? -1.467 -20.359 -10.398 1 98.81 108 CYS A O 1
ATOM 863 N N . MET A 1 109 ? -0.321 -20.688 -12.289 1 98.81 109 MET A N 1
ATOM 864 C CA . MET A 1 109 ? -1.444 -20.469 -13.195 1 98.81 109 MET A CA 1
ATOM 865 C C . MET A 1 109 ? -1.542 -21.578 -14.234 1 98.81 109 MET A C 1
ATOM 867 O O . MET A 1 109 ? -0.597 -21.812 -14.984 1 98.81 109 MET A O 1
ATOM 871 N N . ASN A 1 110 ? -2.678 -22.266 -14.242 1 97.94 110 ASN A N 1
ATOM 872 C CA . ASN A 1 110 ? -2.797 -23.406 -15.156 1 97.94 110 ASN A CA 1
ATOM 873 C C . ASN A 1 110 ? -3.258 -22.969 -16.547 1 97.94 110 ASN A C 1
ATOM 875 O O . ASN A 1 110 ? -3.441 -21.781 -16.797 1 97.94 110 ASN A O 1
ATOM 879 N N . ARG A 1 111 ? -3.463 -23.906 -17.391 1 98 111 ARG A N 1
ATOM 880 C CA . ARG A 1 111 ? -3.715 -23.656 -18.812 1 98 111 ARG A CA 1
ATOM 881 C C . ARG A 1 111 ? -5.082 -23.016 -19.016 1 98 111 ARG A C 1
ATOM 883 O O . ARG A 1 111 ? -5.375 -22.5 -20.094 1 98 111 ARG A O 1
ATOM 890 N N . ARG A 1 112 ? -5.953 -23.125 -18.078 1 98.38 112 ARG A N 1
ATOM 891 C CA . ARG A 1 112 ? -7.262 -22.484 -18.156 1 98.38 112 ARG A CA 1
ATOM 892 C C . ARG A 1 112 ? -7.207 -21.078 -17.594 1 98.38 112 ARG A C 1
ATOM 894 O O . ARG A 1 112 ? -8.211 -20.359 -17.609 1 98.38 112 ARG A O 1
ATOM 901 N N . GLY A 1 113 ? -6.008 -20.672 -17.062 1 98.56 113 G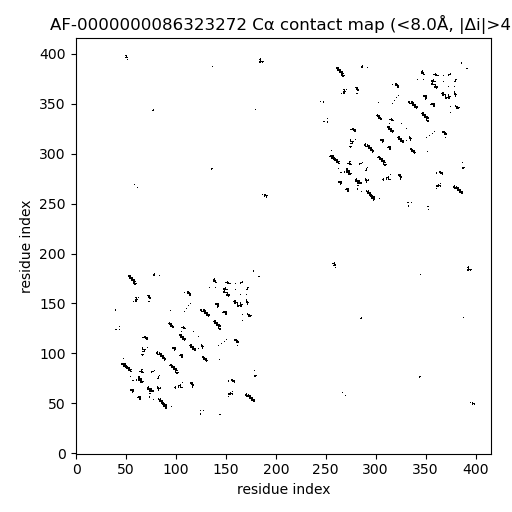LY A N 1
ATOM 902 C CA . GLY A 1 113 ? -5.84 -19.344 -16.484 1 98.56 113 GLY A CA 1
ATOM 903 C C . GLY A 1 113 ? -6.195 -19.266 -15.016 1 98.56 113 GLY A C 1
ATOM 904 O O . GLY A 1 113 ? -6.277 -18.188 -14.445 1 98.56 113 GLY A O 1
ATOM 905 N N . LYS A 1 114 ? -6.449 -20.438 -14.461 1 98.69 114 LYS A N 1
ATOM 906 C CA . LYS A 1 114 ? -6.805 -20.484 -13.047 1 98.69 114 LYS A CA 1
ATOM 907 C C . LYS A 1 114 ? -5.562 -20.391 -12.164 1 98.69 114 LYS A C 1
ATOM 909 O O . LYS A 1 114 ? -4.535 -21 -12.453 1 98.69 114 LYS A O 1
ATOM 914 N N . LEU A 1 115 ? -5.723 -19.594 -11.133 1 98.88 115 LEU A N 1
ATOM 915 C CA . LEU A 1 115 ? -4.668 -19.547 -10.133 1 98.88 115 LEU A CA 1
ATOM 916 C C . LEU A 1 115 ? -4.801 -20.688 -9.141 1 98.88 115 LEU A C 1
ATOM 918 O O . LEU A 1 115 ? -5.879 -20.922 -8.586 1 98.88 115 LEU A O 1
ATOM 922 N N . VAL A 1 116 ? -3.711 -21.406 -9 1 98.75 116 VAL A N 1
ATOM 923 C CA . VAL A 1 116 ? -3.746 -22.562 -8.125 1 98.75 116 VAL A CA 1
ATOM 924 C C . VAL A 1 116 ? -2.43 -22.672 -7.359 1 98.75 116 VAL A C 1
ATOM 926 O O . VAL A 1 116 ? -1.374 -22.281 -7.867 1 98.75 116 VAL A O 1
ATOM 929 N N . GLY A 1 117 ? -2.506 -23.125 -6.105 1 98.75 117 GLY A N 1
ATOM 930 C CA . GLY A 1 117 ? -1.312 -23.469 -5.355 1 98.75 117 GLY A CA 1
ATOM 931 C C . GLY A 1 117 ? -0.833 -24.891 -5.633 1 98.75 117 GLY A C 1
ATOM 932 O O . GLY A 1 117 ? -1.643 -25.812 -5.746 1 98.75 117 GLY A O 1
ATOM 933 N N . LYS A 1 118 ? 0.505 -25.016 -5.777 1 98.56 118 LYS A N 1
ATOM 934 C CA . LYS A 1 118 ? 1.073 -26.344 -5.992 1 98.56 118 LYS A CA 1
ATOM 935 C C . LYS A 1 118 ? 2.215 -26.625 -5.016 1 98.56 118 LYS A C 1
ATOM 937 O O . LYS A 1 118 ? 2.941 -25.703 -4.629 1 98.56 118 LYS A O 1
ATOM 942 N N . LYS A 1 119 ? 2.352 -27.859 -4.688 1 97.88 119 LYS A N 1
ATOM 943 C CA . LYS A 1 119 ? 3.451 -28.281 -3.826 1 97.88 119 LYS A CA 1
ATOM 944 C C . LYS A 1 119 ? 4.785 -28.203 -4.566 1 97.88 119 LYS A C 1
ATOM 946 O O . LYS A 1 119 ? 4.824 -28.281 -5.797 1 97.88 119 LYS A O 1
ATOM 951 N N . PRO A 1 120 ? 5.902 -28.109 -3.789 1 95.25 120 PRO A N 1
ATOM 952 C CA . PRO A 1 120 ? 7.23 -28.031 -4.402 1 95.25 120 PRO A CA 1
ATOM 953 C C . PRO A 1 120 ? 7.527 -29.219 -5.312 1 95.25 120 PRO A C 1
ATOM 955 O O . PRO A 1 120 ? 8.273 -29.094 -6.285 1 95.25 120 PRO A O 1
ATOM 958 N N . SER A 1 121 ? 6.941 -30.328 -5.07 1 93.69 121 SER A N 1
ATOM 959 C CA . SER A 1 121 ? 7.184 -31.547 -5.852 1 93.69 121 SER A CA 1
ATOM 960 C C . SER A 1 121 ? 6.52 -31.453 -7.223 1 93.69 121 SER A C 1
ATOM 962 O O . SER A 1 121 ? 6.871 -32.188 -8.133 1 93.69 121 SER A O 1
ATOM 964 N N . ASN A 1 122 ? 5.574 -30.531 -7.375 1 93.5 122 ASN A N 1
ATOM 965 C CA . ASN A 1 122 ? 4.789 -30.453 -8.602 1 93.5 122 ASN A CA 1
ATOM 966 C C . ASN A 1 122 ? 5.055 -29.156 -9.359 1 93.5 122 ASN A C 1
ATOM 968 O O . ASN A 1 122 ? 4.16 -28.625 -10.023 1 93.5 122 ASN A O 1
ATOM 972 N N . LEU A 1 123 ? 6.227 -28.594 -9.188 1 93.69 123 LEU A N 1
ATOM 973 C CA . LEU A 1 123 ? 6.539 -27.312 -9.812 1 93.69 123 LEU A CA 1
ATOM 974 C C . LEU A 1 123 ? 6.73 -27.469 -11.312 1 93.69 123 LEU A C 1
ATOM 976 O O . LEU A 1 123 ? 7.297 -28.469 -11.773 1 93.69 123 LEU A O 1
ATOM 980 N 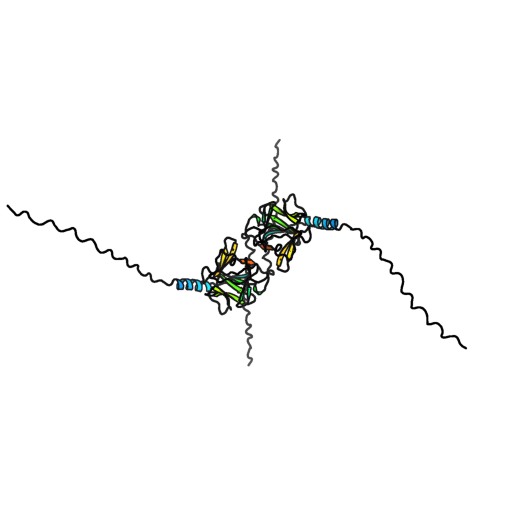N . SER A 1 124 ? 6.184 -26.625 -12.055 1 94.31 124 SER A N 1
ATOM 981 C CA . SER A 1 124 ? 6.32 -26.547 -13.5 1 94.31 124 SER A CA 1
ATOM 982 C C . SER A 1 124 ? 6.48 -25.094 -13.961 1 94.31 124 SER A C 1
ATOM 984 O O . SER A 1 124 ? 6.555 -24.188 -13.133 1 94.31 124 SER A O 1
ATOM 986 N N . GLU A 1 125 ? 6.574 -24.859 -15.227 1 94.94 125 GLU A N 1
ATOM 987 C CA . GLU A 1 125 ? 6.688 -23.531 -15.805 1 94.94 125 GLU A CA 1
ATOM 988 C C . GLU A 1 125 ? 5.453 -22.688 -15.492 1 94.94 125 GLU A C 1
ATOM 990 O O . GLU A 1 125 ? 5.496 -21.453 -15.586 1 94.94 125 GLU A O 1
ATOM 995 N N . GLU A 1 126 ? 4.426 -23.406 -15.078 1 97.62 126 GLU A N 1
ATOM 996 C CA . GLU A 1 126 ? 3.182 -22.719 -14.734 1 97.62 126 GLU A CA 1
ATOM 997 C C . GLU A 1 126 ? 3.328 -21.922 -13.445 1 97.62 126 GLU A C 1
ATOM 999 O O . GLU A 1 126 ? 2.469 -21.094 -13.117 1 97.62 126 GLU A O 1
ATOM 1004 N N . CYS A 1 127 ? 4.453 -22.078 -12.75 1 98.12 127 CYS A N 1
ATOM 1005 C CA . CYS A 1 127 ? 4.66 -21.453 -11.445 1 98.12 127 CYS A CA 1
ATOM 1006 C C . CYS A 1 127 ? 5.715 -20.359 -11.531 1 98.12 127 CYS A C 1
ATOM 1008 O O . CYS A 1 127 ? 6.242 -19.922 -10.508 1 98.12 127 CYS A O 1
ATOM 1010 N N . VAL A 1 128 ? 6.062 -20.016 -12.742 1 97.19 128 VAL A N 1
ATOM 1011 C CA . VAL A 1 128 ? 7.039 -18.953 -12.961 1 97.19 128 VAL A CA 1
ATOM 1012 C C . VAL A 1 128 ? 6.336 -17.719 -13.5 1 97.19 128 VAL A C 1
ATOM 1014 O O . VAL A 1 128 ? 5.539 -17.797 -14.438 1 97.19 128 VAL A O 1
ATOM 1017 N N . PHE A 1 129 ? 6.656 -16.578 -12.938 1 97.81 129 PHE A N 1
ATOM 1018 C CA . PHE A 1 129 ? 6.043 -15.312 -13.336 1 97.81 129 PHE A CA 1
ATOM 1019 C C . PHE A 1 129 ? 7.109 -14.266 -13.648 1 97.81 129 PHE A C 1
ATOM 1021 O O . PHE A 1 129 ? 8.234 -14.352 -13.148 1 97.81 129 PHE A O 1
ATOM 1028 N N . ILE A 1 130 ? 6.727 -13.391 -14.453 1 97.25 130 ILE A N 1
ATOM 1029 C CA . ILE A 1 130 ? 7.535 -12.203 -14.734 1 97.25 130 ILE A CA 1
ATOM 1030 C C . ILE A 1 130 ? 7.012 -11.023 -13.922 1 97.25 130 ILE A C 1
ATOM 1032 O O . ILE A 1 130 ? 5.859 -10.617 -14.086 1 97.25 130 ILE A O 1
ATOM 1036 N N . GLU A 1 131 ? 7.836 -10.547 -13.062 1 95.94 131 GLU A N 1
ATOM 1037 C CA . GLU A 1 131 ? 7.508 -9.352 -12.289 1 95.94 131 GLU A CA 1
ATOM 1038 C C . GLU A 1 131 ? 7.746 -8.086 -13.102 1 95.94 131 GLU A C 1
ATOM 1040 O O . GLU A 1 131 ? 8.875 -7.797 -13.5 1 95.94 131 GLU A O 1
ATOM 1045 N N . LYS A 1 132 ? 6.676 -7.309 -13.305 1 95.62 132 LYS A N 1
ATOM 1046 C CA . LYS A 1 132 ? 6.75 -6.094 -14.109 1 95.62 132 LYS A CA 1
ATOM 1047 C C . LYS A 1 132 ? 6.375 -4.867 -13.281 1 95.62 132 LYS A C 1
ATOM 1049 O O . LYS A 1 132 ? 5.367 -4.875 -12.57 1 95.62 132 LYS A O 1
ATOM 1054 N N . ILE A 1 133 ? 7.176 -3.85 -13.375 1 91.38 133 ILE A N 1
ATOM 1055 C CA . ILE A 1 133 ? 6.785 -2.555 -12.828 1 91.38 133 ILE A CA 1
ATOM 1056 C C . ILE A 1 133 ? 6.047 -1.748 -13.891 1 91.38 133 ILE A C 1
ATOM 1058 O O . ILE A 1 133 ? 6.582 -1.494 -14.969 1 91.38 133 ILE A O 1
ATOM 1062 N N . LEU A 1 134 ? 4.887 -1.379 -13.656 1 93.5 134 LEU A N 1
ATOM 1063 C CA . LEU A 1 134 ? 4.031 -0.69 -14.617 1 93.5 134 LEU A CA 1
ATOM 1064 C C . LEU A 1 134 ? 4.312 0.809 -14.617 1 93.5 134 LEU A C 1
ATOM 1066 O O . LEU A 1 134 ? 5.031 1.31 -13.75 1 93.5 134 LEU A O 1
ATOM 1070 N N . GLU A 1 135 ? 3.762 1.53 -15.555 1 88.81 135 GLU A N 1
ATOM 1071 C CA . GLU A 1 135 ? 3.975 2.967 -15.703 1 88.81 135 GLU A CA 1
ATOM 1072 C C . GLU A 1 135 ? 3.502 3.727 -14.469 1 88.81 135 GLU A C 1
ATOM 1074 O O . GLU A 1 135 ? 4.082 4.754 -14.102 1 88.81 135 GLU A O 1
ATOM 1079 N N . ASN A 1 136 ? 2.447 3.197 -13.891 1 85.31 136 ASN A N 1
ATOM 1080 C CA . ASN A 1 136 ? 1.923 3.85 -12.695 1 85.31 136 ASN A CA 1
ATOM 1081 C C . ASN A 1 136 ? 2.637 3.371 -11.438 1 85.31 136 ASN A C 1
ATOM 1083 O O . ASN A 1 136 ? 2.209 3.676 -10.32 1 85.31 136 ASN A O 1
ATOM 1087 N N . ASN A 1 137 ? 3.697 2.527 -11.586 1 86.75 137 ASN A N 1
ATOM 1088 C CA . ASN A 1 137 ? 4.633 2.113 -10.547 1 86.75 137 ASN A CA 1
ATOM 1089 C C . ASN A 1 137 ? 4.059 0.984 -9.695 1 86.75 137 ASN A C 1
ATOM 1091 O O . ASN A 1 137 ? 4.586 0.675 -8.625 1 86.75 137 ASN A O 1
ATOM 1095 N N . TYR A 1 138 ? 2.885 0.521 -10.117 1 93.38 138 TYR A N 1
ATOM 1096 C CA . TYR A 1 138 ? 2.424 -0.728 -9.523 1 93.38 138 TYR A CA 1
ATOM 1097 C C . TYR A 1 138 ? 3.162 -1.922 -10.117 1 93.38 138 TYR A C 1
ATOM 1099 O O . TYR A 1 138 ? 3.783 -1.811 -11.172 1 93.38 138 TYR A O 1
ATOM 1107 N N . THR A 1 139 ? 3.113 -2.986 -9.422 1 94.44 139 THR A N 1
ATOM 1108 C CA . THR A 1 139 ? 3.727 -4.234 -9.867 1 94.44 139 THR A CA 1
ATOM 1109 C C . THR A 1 139 ? 2.676 -5.18 -10.445 1 94.44 139 THR A C 1
ATOM 1111 O O . THR A 1 139 ? 1.583 -5.312 -9.891 1 94.44 139 THR A O 1
ATOM 1114 N N . ALA A 1 140 ? 3.014 -5.742 -11.531 1 98.31 140 ALA A N 1
ATOM 1115 C CA . ALA A 1 140 ? 2.184 -6.797 -12.109 1 98.31 140 ALA A CA 1
ATOM 1116 C C . ALA A 1 140 ? 2.963 -8.102 -12.234 1 98.31 140 ALA A C 1
ATOM 1118 O O . ALA A 1 140 ? 4.184 -8.094 -12.406 1 98.31 140 ALA A O 1
ATOM 1119 N N . LEU A 1 141 ? 2.273 -9.211 -12.055 1 98.44 141 LEU A N 1
ATOM 1120 C CA . LEU A 1 141 ? 2.838 -10.547 -12.227 1 98.44 141 LEU A CA 1
ATOM 1121 C C . LEU A 1 141 ? 2.244 -11.234 -13.453 1 98.44 141 LEU A C 1
ATOM 1123 O O . LEU A 1 141 ? 1.069 -11.609 -13.453 1 98.44 141 LEU A O 1
ATOM 1127 N N . MET A 1 142 ? 3.059 -11.375 -14.492 1 98.69 142 MET A N 1
ATOM 1128 C CA . MET A 1 142 ? 2.625 -12.016 -15.727 1 98.69 142 MET A CA 1
ATOM 1129 C C . MET A 1 142 ? 3.123 -13.453 -15.805 1 98.69 142 MET A C 1
ATOM 1131 O O . MET A 1 142 ? 4.273 -13.734 -15.461 1 98.69 142 MET A O 1
ATOM 1135 N N . SER A 1 143 ? 2.256 -14.367 -16.219 1 98.31 143 SER A N 1
ATOM 1136 C CA . SER A 1 143 ? 2.697 -15.742 -16.406 1 98.31 143 SER A CA 1
ATOM 1137 C C . SER A 1 143 ? 3.842 -15.82 -17.422 1 98.31 143 SER A C 1
ATOM 1139 O O . SER A 1 143 ? 3.785 -15.195 -18.484 1 98.31 143 SER A O 1
ATOM 1141 N N . ALA A 1 144 ? 4.848 -16.531 -17.016 1 96.75 144 ALA A N 1
ATOM 1142 C CA . ALA A 1 144 ? 5.938 -16.75 -17.969 1 96.75 144 ALA A CA 1
ATOM 1143 C C . ALA A 1 144 ? 5.523 -17.719 -19.078 1 96.75 144 ALA A C 1
ATOM 1145 O O . ALA A 1 144 ? 5.98 -17.594 -20.219 1 96.75 144 ALA A O 1
ATOM 1146 N N . ARG A 1 145 ? 4.676 -18.672 -18.719 1 97 145 ARG A N 1
ATOM 1147 C CA . ARG A 1 145 ? 4.254 -19.719 -19.641 1 97 145 ARG A CA 1
ATOM 1148 C C . ARG A 1 145 ? 3.199 -19.203 -20.609 1 97 145 ARG A C 1
ATOM 1150 O O . ARG A 1 145 ? 3.221 -19.547 -21.797 1 97 145 ARG A O 1
ATOM 1157 N N . TYR A 1 146 ? 2.279 -18.422 -20.078 1 98 146 TYR A N 1
ATOM 1158 C CA . TYR A 1 146 ? 1.167 -17.906 -20.875 1 98 146 TYR A CA 1
ATOM 1159 C C . TYR A 1 146 ? 1.234 -16.391 -20.984 1 98 146 TYR A C 1
ATOM 1161 O O . TYR A 1 146 ? 0.683 -15.672 -20.156 1 98 146 TYR A O 1
ATOM 1169 N N . ASP A 1 147 ? 1.809 -15.875 -22.047 1 96.25 147 ASP A N 1
ATOM 1170 C CA . ASP A 1 147 ? 2.09 -14.461 -22.266 1 96.25 147 ASP A CA 1
ATOM 1171 C C . ASP A 1 147 ? 0.804 -13.641 -22.25 1 96.25 147 ASP A C 1
ATOM 1173 O O . ASP A 1 147 ? -0.184 -14 -22.891 1 96.25 147 ASP A O 1
ATOM 1177 N N . GLY A 1 148 ? 0.841 -12.633 -21.516 1 97.88 148 GLY A N 1
ATOM 1178 C CA . GLY A 1 148 ? -0.282 -11.711 -21.469 1 97.88 148 GLY A CA 1
ATOM 1179 C C . GLY A 1 148 ? -1.274 -12.039 -20.359 1 97.88 148 GLY A C 1
ATOM 1180 O O . GLY A 1 148 ? -2.227 -11.289 -20.141 1 97.88 148 GLY A O 1
ATOM 1181 N N . TRP A 1 149 ? -1.118 -13.227 -19.766 1 98.75 149 TRP A N 1
ATOM 1182 C CA . TRP A 1 149 ? -1.971 -13.594 -18.641 1 98.75 149 TRP A CA 1
ATOM 1183 C C . TRP A 1 149 ? -1.376 -13.102 -17.328 1 98.75 149 TRP A C 1
ATOM 1185 O O . TRP A 1 149 ? -0.234 -13.43 -16.984 1 98.75 149 TRP A O 1
ATOM 1195 N N . TYR A 1 150 ? -2.137 -12.344 -16.562 1 98.88 150 TYR A N 1
ATOM 1196 C CA . TYR A 1 150 ? -1.646 -11.727 -15.336 1 98.88 150 TYR A CA 1
ATOM 1197 C C . TYR A 1 150 ? -2.35 -12.305 -14.117 1 98.88 150 TYR A C 1
ATOM 1199 O O . TYR A 1 150 ? -3.496 -12.75 -14.203 1 98.88 150 TYR A O 1
ATOM 1207 N N . VAL A 1 151 ? -1.641 -12.266 -12.977 1 98.94 151 VAL A N 1
ATOM 1208 C CA . VAL A 1 151 ? -2.281 -12.508 -11.688 1 98.94 151 VAL A CA 1
ATOM 1209 C C . VAL A 1 151 ? -3.162 -11.32 -11.312 1 98.94 151 VAL A C 1
ATOM 1211 O O . VAL A 1 151 ? -2.715 -10.172 -11.359 1 98.94 151 VAL A O 1
ATOM 1214 N N . GLY A 1 152 ? -4.359 -11.57 -11 1 98.81 152 GLY A N 1
ATOM 1215 C CA . GLY A 1 152 ? -5.266 -10.492 -10.641 1 98.81 152 GLY A CA 1
ATOM 1216 C C . GLY A 1 152 ? -6.418 -10.945 -9.766 1 98.81 152 GLY A C 1
ATOM 1217 O O . GLY A 1 152 ? -6.699 -12.141 -9.664 1 98.81 152 GLY A O 1
ATOM 1218 N N . PHE A 1 153 ? -7.094 -9.977 -9.117 1 98.88 153 PHE A N 1
ATOM 1219 C CA . PHE A 1 153 ? -8.195 -10.273 -8.203 1 98.88 153 PHE A CA 1
ATOM 1220 C C . PHE A 1 153 ? -9.305 -9.234 -8.344 1 98.88 153 PHE A C 1
ATOM 1222 O O . PHE A 1 153 ? -9.047 -8.086 -8.695 1 98.88 153 PHE A O 1
ATOM 1229 N N . THR A 1 154 ? -10.461 -9.688 -7.988 1 98.5 154 THR A N 1
ATOM 1230 C CA . THR A 1 154 ? -11.602 -8.773 -7.938 1 98.5 154 THR A CA 1
ATOM 1231 C C . THR A 1 154 ? -11.602 -7.984 -6.633 1 98.5 154 THR A C 1
ATOM 1233 O O . THR A 1 154 ? -10.766 -8.219 -5.758 1 98.5 154 THR A O 1
ATOM 1236 N N . LYS A 1 155 ? -12.562 -7.102 -6.551 1 96.94 155 LYS A N 1
ATOM 1237 C CA . LYS A 1 155 ? -12.719 -6.277 -5.355 1 96.94 155 LYS A CA 1
ATOM 1238 C C . LYS A 1 155 ? -12.953 -7.141 -4.121 1 96.94 155 LYS A C 1
ATOM 1240 O O . LYS A 1 155 ? -12.555 -6.77 -3.014 1 96.94 155 LYS A O 1
ATOM 1245 N N . LYS A 1 156 ? -13.562 -8.273 -4.309 1 98.06 156 LYS A N 1
ATOM 1246 C CA . LYS A 1 156 ? -13.867 -9.156 -3.188 1 98.06 156 LYS A CA 1
ATOM 1247 C C . LYS A 1 156 ? -12.719 -10.133 -2.934 1 98.06 156 LYS A C 1
ATOM 1249 O O . LYS A 1 156 ? -12.836 -11.031 -2.098 1 98.06 156 LYS A O 1
ATOM 1254 N N . GLY A 1 157 ? -11.633 -10.031 -3.732 1 98.62 157 GLY A N 1
ATOM 1255 C CA . GLY A 1 157 ? -10.438 -10.836 -3.504 1 98.62 157 GLY A CA 1
ATOM 1256 C C . GLY A 1 157 ? -10.469 -12.164 -4.23 1 98.62 157 GLY A C 1
ATOM 1257 O O . GLY A 1 157 ? -9.648 -13.047 -3.949 1 98.62 157 GLY A O 1
ATOM 1258 N N . ARG A 1 158 ? -11.453 -12.266 -5.152 1 98.75 158 ARG A N 1
ATOM 1259 C CA . ARG A 1 158 ? -11.516 -13.492 -5.938 1 98.75 158 ARG A CA 1
ATOM 1260 C C . ARG A 1 158 ? -10.547 -13.445 -7.113 1 98.75 158 ARG A C 1
ATOM 1262 O O . ARG A 1 158 ? -10.422 -12.414 -7.781 1 98.75 158 ARG A O 1
ATOM 1269 N N . PRO A 1 159 ? -9.914 -14.586 -7.379 1 98.81 159 PRO A N 1
ATOM 1270 C CA . PRO A 1 159 ? -8.953 -14.578 -8.484 1 98.81 159 PRO A CA 1
ATOM 1271 C C . PRO A 1 159 ? -9.633 -14.43 -9.852 1 98.81 159 PRO A C 1
ATOM 1273 O O . PRO A 1 159 ? -10.719 -14.977 -10.062 1 98.81 159 PRO A O 1
ATOM 1276 N N . ARG A 1 160 ? -8.969 -13.672 -10.695 1 98.75 160 ARG A N 1
ATOM 1277 C CA . ARG A 1 160 ? -9.375 -13.555 -12.094 1 98.75 160 ARG A CA 1
ATOM 1278 C C . ARG A 1 160 ? -8.703 -14.609 -12.953 1 98.75 160 ARG A C 1
ATOM 1280 O O . ARG A 1 160 ? -7.605 -15.078 -12.633 1 98.75 160 ARG A O 1
ATOM 1287 N N . ARG A 1 161 ? -9.352 -14.969 -14.062 1 98.69 161 ARG A N 1
ATOM 1288 C CA . ARG A 1 161 ? -8.742 -15.914 -14.992 1 98.69 161 ARG A CA 1
ATOM 1289 C C . ARG A 1 161 ? -7.742 -15.211 -15.906 1 98.69 161 ARG A C 1
ATOM 1291 O O . ARG A 1 161 ? -7.988 -14.086 -16.359 1 98.69 161 ARG A O 1
ATOM 1298 N N . GLY A 1 162 ? -6.637 -15.891 -16.156 1 98.56 162 GLY A N 1
ATOM 1299 C CA . GLY A 1 162 ? -5.555 -15.352 -16.969 1 98.56 162 GLY A CA 1
ATOM 1300 C C . GLY A 1 162 ? -6.035 -14.688 -18.25 1 98.56 162 GLY A C 1
ATOM 1301 O O . GLY A 1 162 ? -5.746 -13.516 -18.484 1 98.56 162 GLY A O 1
ATOM 1302 N N . PRO A 1 163 ? -6.859 -15.383 -18.984 1 98.31 163 PRO A N 1
ATOM 1303 C CA . PRO A 1 163 ? -7.281 -14.836 -20.266 1 98.31 163 PRO A CA 1
ATOM 1304 C C . PRO A 1 163 ? -8.133 -13.578 -20.125 1 98.31 163 PRO A C 1
ATOM 1306 O O . PRO A 1 163 ? -8.305 -12.828 -21.094 1 98.31 163 PRO A O 1
ATOM 1309 N N . GLN A 1 164 ? -8.68 -13.273 -18.984 1 98.19 164 GLN A N 1
ATOM 1310 C CA . GLN A 1 164 ? -9.547 -12.125 -18.75 1 98.19 164 GLN A CA 1
ATOM 1311 C C . GLN A 1 164 ? -8.766 -10.953 -18.172 1 98.19 164 GLN A C 1
ATOM 1313 O O . GLN A 1 164 ? -9.352 -9.977 -17.703 1 98.19 164 GLN A O 1
ATOM 1318 N N . THR A 1 165 ? -7.43 -10.977 -18.125 1 98.56 165 THR A N 1
ATOM 1319 C CA . THR A 1 165 ? -6.625 -9.969 -17.453 1 98.56 165 THR A CA 1
ATOM 1320 C C . THR A 1 165 ? -5.82 -9.156 -18.469 1 98.56 165 THR A C 1
ATOM 1322 O O . THR A 1 165 ? -5.441 -9.672 -19.531 1 98.56 165 THR A O 1
ATOM 1325 N N . ARG A 1 166 ? -5.637 -7.902 -18.203 1 97.56 166 ARG A N 1
ATOM 1326 C CA . ARG A 1 166 ? -4.809 -6.965 -18.953 1 97.56 166 ARG A CA 1
ATOM 1327 C C . ARG A 1 166 ? -4.02 -6.059 -18.016 1 97.56 166 ARG A C 1
ATOM 1329 O O . ARG A 1 166 ? -4.445 -5.793 -16.891 1 97.56 166 ARG A O 1
ATOM 1336 N N . PRO A 1 167 ? -2.877 -5.551 -18.438 1 96.06 167 PRO A N 1
ATOM 1337 C CA . PRO A 1 167 ? -2.018 -4.754 -17.562 1 96.06 167 PRO A CA 1
ATOM 1338 C C . PRO A 1 167 ? -2.666 -3.439 -17.141 1 96.06 167 PRO A C 1
ATOM 1340 O O . PRO A 1 167 ? -2.314 -2.879 -16.094 1 96.06 167 PRO A O 1
ATOM 1343 N N . ASN A 1 168 ? -3.602 -2.904 -17.906 1 95.81 168 ASN A N 1
ATOM 1344 C CA . ASN A 1 168 ? -4.203 -1.613 -17.594 1 95.81 168 ASN A CA 1
ATOM 1345 C C . ASN A 1 168 ? -5.344 -1.757 -16.594 1 95.81 168 ASN A C 1
ATOM 1347 O O . ASN A 1 168 ? -5.836 -0.761 -16.062 1 95.81 168 ASN A O 1
ATOM 1351 N N . GLN A 1 169 ? -5.801 -3 -16.375 1 97.56 169 GLN A N 1
ATOM 1352 C CA . GLN A 1 169 ? -6.832 -3.252 -15.375 1 97.56 169 GLN A CA 1
ATOM 1353 C C . GLN A 1 169 ? -6.258 -3.154 -13.961 1 97.56 169 GLN A C 1
ATOM 1355 O O . GLN A 1 169 ? -5.238 -3.775 -13.656 1 97.56 169 GLN A O 1
ATOM 1360 N N . GLN A 1 170 ? -6.887 -2.42 -13.055 1 96.25 170 GLN A N 1
ATOM 1361 C CA . GLN A 1 170 ? -6.43 -2.285 -11.672 1 96.25 170 GLN A CA 1
ATOM 1362 C C . GLN A 1 170 ? -6.395 -3.639 -10.969 1 96.25 170 GLN A C 1
ATOM 1364 O O . GLN A 1 170 ? -5.664 -3.82 -9.992 1 96.25 170 GLN A O 1
ATOM 1369 N N . ASP A 1 171 ? -7.176 -4.609 -11.5 1 98.38 171 ASP A N 1
ATOM 1370 C CA . ASP A 1 171 ? -7.301 -5.926 -10.883 1 98.38 171 ASP A CA 1
ATOM 1371 C C . ASP A 1 171 ? -5.945 -6.625 -10.805 1 98.38 171 ASP A C 1
ATOM 1373 O O . ASP A 1 171 ? -5.75 -7.52 -9.977 1 98.38 171 ASP A O 1
ATOM 1377 N N . VAL A 1 172 ? -4.984 -6.188 -11.68 1 98.81 172 VAL A N 1
ATOM 1378 C CA . VAL A 1 172 ? -3.723 -6.914 -11.758 1 98.81 172 VAL A CA 1
ATOM 1379 C C . VAL A 1 172 ? -2.613 -6.102 -11.094 1 98.81 172 VAL A C 1
ATOM 1381 O O . VAL A 1 172 ? -1.433 -6.438 -11.211 1 98.81 172 VAL A O 1
ATOM 1384 N N . HIS A 1 173 ? -2.953 -4.977 -10.43 1 98.06 173 HIS A N 1
ATOM 1385 C CA . HIS A 1 173 ? -1.975 -4.07 -9.844 1 98.06 173 HIS A CA 1
ATOM 1386 C C . HIS A 1 173 ? -1.712 -4.422 -8.383 1 98.06 173 HIS A C 1
ATOM 1388 O O . HIS A 1 173 ? -2.648 -4.523 -7.582 1 98.06 173 HIS A O 1
ATOM 1394 N N . PHE A 1 174 ? -0.418 -4.551 -8.062 1 97.81 174 PHE A N 1
ATOM 1395 C CA . PHE A 1 174 ? -0.015 -4.871 -6.695 1 97.81 174 PHE A CA 1
ATOM 1396 C C . PHE A 1 174 ? 0.998 -3.855 -6.18 1 97.81 174 PHE A C 1
ATOM 1398 O O . PHE A 1 174 ? 1.728 -3.244 -6.965 1 97.81 174 PHE A O 1
ATOM 1405 N N . MET A 1 175 ? 1.008 -3.713 -4.902 1 94.38 175 MET A N 1
ATOM 1406 C CA . MET A 1 175 ? 2.107 -3.09 -4.172 1 94.38 175 MET A CA 1
ATOM 1407 C C . MET A 1 175 ? 2.811 -4.105 -3.277 1 94.38 175 MET A C 1
ATOM 1409 O O . MET A 1 175 ? 2.156 -4.859 -2.553 1 94.38 175 MET A O 1
ATOM 1413 N N . LYS A 1 176 ? 4.117 -4.109 -3.395 1 92.88 176 LYS A N 1
ATOM 1414 C CA . LYS A 1 176 ? 4.898 -4.957 -2.496 1 92.88 176 LYS A CA 1
ATOM 1415 C C . LYS A 1 176 ? 5.109 -4.273 -1.146 1 92.88 176 LYS A C 1
ATOM 1417 O O . LYS A 1 176 ? 5.402 -3.078 -1.087 1 92.88 176 LYS A O 1
ATOM 1422 N N . ARG A 1 177 ? 4.836 -5.082 -0.111 1 90.25 177 ARG A N 1
ATOM 1423 C CA . ARG A 1 177 ? 4.988 -4.57 1.247 1 90.25 177 ARG A CA 1
ATOM 1424 C C . ARG A 1 177 ? 5.777 -5.543 2.115 1 90.25 177 ARG A C 1
ATOM 1426 O O . ARG A 1 177 ? 5.598 -6.758 2.014 1 90.25 177 ARG A O 1
ATOM 1433 N N . TYR A 1 178 ? 6.613 -4.949 2.9 1 85 178 TYR A N 1
ATOM 1434 C CA . TYR A 1 178 ? 7.289 -5.805 3.869 1 85 178 TYR A CA 1
ATOM 1435 C C . TYR A 1 178 ? 6.34 -6.219 4.988 1 85 178 TYR A C 1
ATOM 1437 O O . TYR A 1 178 ? 5.465 -5.445 5.383 1 85 178 TYR A O 1
ATOM 1445 N N . PRO A 1 179 ? 6.508 -7.363 5.438 1 85.19 179 PRO A N 1
ATOM 1446 C CA . PRO A 1 179 ? 5.688 -7.746 6.586 1 85.19 179 PRO A CA 1
ATOM 1447 C C . PRO A 1 179 ? 5.883 -6.82 7.785 1 85.19 179 PRO A C 1
ATOM 1449 O O . PRO A 1 179 ? 6.941 -6.207 7.93 1 85.19 179 PRO A O 1
ATOM 1452 N N . PRO A 1 180 ? 4.871 -6.621 8.586 1 78.12 180 PRO A N 1
ATOM 1453 C CA . PRO A 1 180 ? 4.926 -5.66 9.688 1 78.12 180 PRO A CA 1
ATOM 1454 C C . PRO A 1 180 ? 6.09 -5.918 10.641 1 78.12 180 PRO A C 1
ATOM 1456 O O . PRO A 1 180 ? 6.57 -4.988 11.305 1 78.12 180 PRO A O 1
ATOM 1459 N N . TRP A 1 181 ? 6.465 -7.121 10.859 1 71.31 181 TRP A N 1
ATOM 1460 C CA . TRP A 1 181 ? 7.52 -7.414 11.828 1 71.31 181 TRP A CA 1
ATOM 1461 C C . TRP A 1 181 ? 8.898 -7.129 11.234 1 71.31 181 TRP A C 1
ATOM 1463 O O . TRP A 1 181 ? 9.891 -7.102 11.961 1 71.31 181 TRP A O 1
ATOM 1473 N N . GLN A 1 182 ? 8.922 -6.98 10 1 61.59 182 GLN A N 1
ATOM 1474 C CA . GLN A 1 182 ? 10.203 -6.695 9.352 1 61.59 182 GLN A CA 1
ATOM 1475 C C . GLN A 1 182 ? 10.414 -5.195 9.195 1 61.59 182 GLN A C 1
ATOM 1477 O O . GLN A 1 182 ? 9.555 -4.492 8.664 1 61.59 182 GLN A O 1
ATOM 1482 N N . GLU A 1 183 ? 11.031 -4.559 10.227 1 54.06 183 GLU A N 1
ATOM 1483 C CA . GLU A 1 183 ? 11.352 -3.141 10.094 1 54.06 183 GLU A CA 1
ATOM 1484 C C . GLU A 1 183 ? 11.93 -2.83 8.719 1 54.06 183 GLU A C 1
ATOM 1486 O O . GLU A 1 183 ? 12.789 -3.561 8.219 1 54.06 183 GLU A O 1
ATOM 1491 N N . PRO A 1 184 ? 11.086 -2.076 7.984 1 54.5 184 PRO A N 1
ATOM 1492 C CA . PRO A 1 184 ? 11.797 -1.725 6.75 1 54.5 184 PRO A CA 1
ATOM 1493 C C . PRO A 1 184 ? 13.242 -1.318 6.992 1 54.5 184 PRO A C 1
ATOM 1495 O O . PRO A 1 184 ? 13.57 -0.797 8.062 1 54.5 184 PRO A O 1
ATOM 1498 N N . PRO A 1 185 ? 14.227 -1.941 6.301 1 44.81 185 PRO A N 1
ATOM 1499 C CA . PRO A 1 185 ? 15.578 -1.427 6.559 1 44.81 185 PRO A CA 1
ATOM 1500 C C . PRO A 1 185 ? 15.602 0.085 6.777 1 44.81 185 PRO A C 1
ATOM 1502 O O . PRO A 1 185 ? 14.766 0.805 6.215 1 44.81 185 PRO A O 1
ATOM 1505 N N . ASP A 1 186 ? 15.914 0.514 7.941 1 43.91 186 ASP A N 1
ATOM 1506 C CA . ASP A 1 186 ? 16.016 1.897 8.391 1 43.91 186 ASP A CA 1
ATOM 1507 C C . ASP A 1 186 ? 16.234 2.846 7.215 1 43.91 186 ASP A C 1
ATOM 1509 O O . ASP A 1 186 ? 17.141 2.65 6.406 1 43.91 186 ASP A O 1
ATOM 1513 N N . ALA A 1 187 ? 15.211 3.447 6.742 1 41.34 187 ALA A N 1
ATOM 1514 C CA . ALA A 1 187 ? 15.555 4.582 5.887 1 41.34 187 ALA A CA 1
ATOM 1515 C C . ALA A 1 187 ? 16.781 5.316 6.41 1 41.34 187 ALA A C 1
ATOM 1517 O O . ALA A 1 187 ? 16.953 5.461 7.625 1 41.34 187 ALA A O 1
ATOM 1518 N N . VAL A 1 188 ? 17.859 5.34 5.84 1 36.88 188 VAL A N 1
ATOM 1519 C CA . VAL A 1 188 ? 18.953 6.219 6.215 1 36.88 188 VAL A CA 1
ATOM 1520 C C . VAL A 1 188 ? 18.406 7.539 6.754 1 36.88 188 VAL A C 1
ATOM 1522 O O . VAL A 1 188 ? 17.594 8.195 6.094 1 36.88 188 VAL A O 1
ATOM 1525 N N . THR A 1 189 ? 18.156 7.645 7.988 1 35.5 189 THR A N 1
ATOM 1526 C CA . THR A 1 189 ? 18.031 8.969 8.586 1 35.5 189 THR A CA 1
ATOM 1527 C C . THR A 1 189 ? 18.984 9.953 7.91 1 35.5 189 THR A C 1
ATOM 1529 O O . THR A 1 189 ? 20.203 9.812 7.992 1 35.5 189 THR A O 1
ATOM 1532 N N . CYS A 1 190 ? 18.766 10.25 6.695 1 30.28 190 CYS A N 1
ATOM 1533 C CA . CYS A 1 190 ? 19.703 11.266 6.223 1 30.28 190 CYS A CA 1
ATOM 1534 C C . CYS A 1 190 ? 19.609 12.523 7.082 1 30.28 190 CYS A C 1
ATOM 1536 O O . CYS A 1 190 ? 18.531 13.109 7.22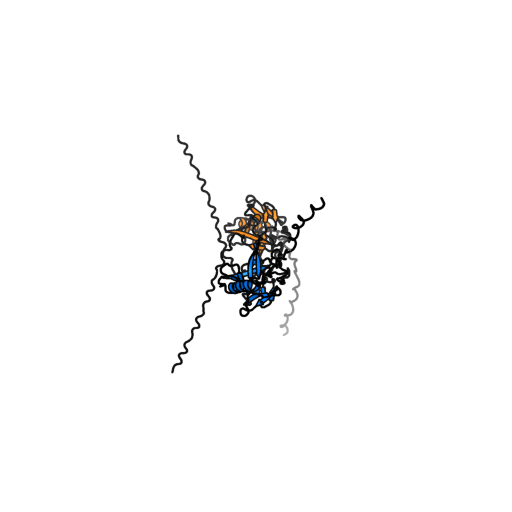3 1 30.28 190 CYS A O 1
ATOM 1538 N N . ARG A 1 191 ? 20.312 12.523 8.172 1 32.09 191 ARG A N 1
ATOM 1539 C CA . ARG A 1 191 ? 20.562 13.758 8.906 1 32.09 191 ARG A CA 1
ATOM 1540 C C . ARG A 1 191 ? 20.859 14.906 7.953 1 32.09 191 ARG A C 1
ATOM 1542 O O . ARG A 1 191 ? 21.781 14.836 7.141 1 32.09 191 ARG A O 1
ATOM 1549 N N . PHE A 1 192 ? 19.953 15.523 7.441 1 31.19 192 PHE A N 1
ATOM 1550 C CA . PHE A 1 192 ? 20.281 16.766 6.762 1 31.19 192 PHE A CA 1
ATOM 1551 C C . PHE A 1 192 ? 21.109 17.672 7.668 1 31.19 192 PHE A C 1
ATOM 1553 O O . PHE A 1 192 ? 20.656 18.047 8.75 1 31.19 192 PHE A O 1
ATOM 1560 N N . THR A 1 193 ? 22.328 17.359 7.773 1 29.31 193 THR A N 1
ATOM 1561 C CA . THR A 1 193 ? 23.188 18.406 8.312 1 29.31 193 THR A CA 1
ATOM 1562 C C . THR A 1 193 ? 22.969 19.719 7.57 1 29.31 193 THR A C 1
ATOM 1564 O O . THR A 1 193 ? 23.188 19.797 6.359 1 29.31 193 THR A O 1
ATOM 1567 N N . THR A 1 194 ? 22.016 20.484 8.055 1 29.98 194 THR A N 1
ATOM 1568 C CA . THR A 1 194 ? 21.938 21.859 7.59 1 29.98 194 THR A CA 1
ATOM 1569 C C . THR A 1 194 ? 23.328 22.484 7.551 1 29.98 194 THR A C 1
ATOM 1571 O O . THR A 1 194 ? 24 22.609 8.578 1 29.98 194 THR A O 1
ATOM 1574 N N . VAL A 1 195 ? 24.062 22.234 6.512 1 31.09 195 VAL A N 1
ATOM 1575 C CA . VAL A 1 195 ? 25.281 23.031 6.336 1 31.09 195 VAL A CA 1
ATOM 1576 C C . VAL A 1 195 ? 24.953 24.516 6.367 1 31.09 195 VAL A C 1
ATOM 1578 O O . VAL A 1 195 ? 24.094 24.984 5.613 1 31.09 195 VAL A O 1
ATOM 1581 N N . ASN A 1 196 ? 25.031 25.047 7.512 1 28.08 196 ASN A N 1
ATOM 1582 C CA . ASN A 1 196 ? 25.094 26.5 7.633 1 28.08 196 ASN A CA 1
ATOM 1583 C C . ASN A 1 196 ? 26.094 27.094 6.645 1 28.08 196 ASN A C 1
ATOM 1585 O O . ASN A 1 196 ? 27.266 26.75 6.66 1 28.08 196 ASN A O 1
ATOM 1589 N N . LYS A 1 197 ? 25.781 27.422 5.469 1 28.66 197 LYS A N 1
ATOM 1590 C CA . LYS A 1 197 ? 26.656 28.203 4.598 1 28.66 197 LYS A CA 1
ATOM 1591 C C . LYS A 1 197 ? 27.281 29.375 5.344 1 28.66 197 LYS A C 1
ATOM 1593 O O . LYS A 1 197 ? 26.562 30.203 5.918 1 28.66 197 LYS A O 1
ATOM 1598 N N . LYS A 1 198 ? 28.516 29.266 5.688 1 36.03 198 LYS A N 1
ATOM 1599 C CA . LYS A 1 198 ? 29.391 30.281 6.234 1 36.03 198 LYS A CA 1
ATOM 1600 C C . LYS A 1 198 ? 29.391 31.531 5.355 1 36.03 198 LYS A C 1
ATOM 1602 O O . LYS A 1 198 ? 29.641 31.453 4.148 1 36.03 198 LYS A O 1
ATOM 1607 N N . SER A 1 199 ? 28.328 32.406 5.602 1 27.69 199 SER A N 1
ATOM 1608 C CA . SER A 1 199 ? 28.359 33.75 4.992 1 27.69 199 SER A CA 1
ATOM 1609 C C . SER A 1 199 ? 29.766 34.344 5.023 1 27.69 199 SER A C 1
ATOM 1611 O O . SER A 1 199 ? 30.406 34.375 6.078 1 27.69 199 SER A O 1
ATOM 1613 N N . LYS A 1 200 ? 30.688 34.062 4.039 1 35.91 200 LYS A N 1
ATOM 1614 C CA . LYS A 1 200 ? 31.953 34.75 3.834 1 35.91 200 LYS A CA 1
ATOM 1615 C C . LYS A 1 200 ? 31.766 36.25 3.953 1 35.91 200 LYS A C 1
ATOM 1617 O O . LYS A 1 200 ? 31.031 36.875 3.174 1 35.91 200 LYS A O 1
ATOM 1622 N N . ARG A 1 201 ? 31.641 36.75 5.16 1 31.83 201 ARG A N 1
ATOM 1623 C CA . ARG A 1 201 ? 31.812 38.188 5.395 1 31.83 201 ARG A CA 1
ATOM 1624 C C . ARG A 1 201 ? 33.125 38.688 4.762 1 31.83 201 ARG A C 1
ATOM 1626 O O . ARG A 1 201 ? 34.188 38.25 5.141 1 31.83 201 ARG A O 1
ATOM 1633 N N . GLY A 1 202 ? 33.156 38.719 3.402 1 29.17 202 GLY A N 1
ATOM 1634 C CA . GLY A 1 202 ? 34.25 39.406 2.729 1 29.17 202 GLY A CA 1
ATOM 1635 C C . GLY A 1 202 ? 34.562 40.75 3.338 1 29.17 202 GLY A C 1
ATOM 1636 O O . GLY A 1 202 ? 33.688 41.594 3.516 1 29.17 202 GLY A O 1
ATOM 1637 N N . GLY A 1 203 ? 35.406 40.719 4.402 1 31.3 203 GLY A N 1
ATOM 1638 C CA . GLY A 1 203 ? 36.094 41.844 5.008 1 31.3 203 GLY A CA 1
ATOM 1639 C C . GLY A 1 203 ? 36.656 42.812 3.988 1 31.3 203 GLY A C 1
ATOM 1640 O O . GLY A 1 203 ? 37.531 42.406 3.199 1 31.3 203 GLY A O 1
ATOM 1641 N N . VAL A 1 204 ? 35.906 43.688 3.273 1 31.02 204 VAL A N 1
ATOM 1642 C CA . VAL A 1 204 ? 36.406 44.781 2.473 1 31.02 204 VAL A CA 1
ATOM 1643 C C . VAL A 1 204 ? 37.281 45.688 3.336 1 31.02 204 VAL A C 1
ATOM 1645 O O . VAL A 1 204 ? 36.844 46.188 4.375 1 31.02 204 VAL A O 1
ATOM 1648 N N . SER A 1 205 ? 38.531 45.281 3.541 1 30.59 205 SER A N 1
ATOM 1649 C CA . SER A 1 205 ? 39.594 46.156 4.07 1 30.59 205 SER A CA 1
ATOM 1650 C C . SER A 1 205 ? 39.656 47.469 3.301 1 30.59 205 SER A C 1
ATOM 1652 O O . SER A 1 205 ? 39.781 47.469 2.076 1 30.59 205 SER A O 1
ATOM 1654 N N . SER A 1 206 ? 38.75 48.438 3.576 1 28.62 206 SER A N 1
ATOM 1655 C CA . SER A 1 206 ? 38.938 49.844 3.156 1 28.62 206 SER A CA 1
ATOM 1656 C C . SER A 1 206 ? 40.344 50.344 3.441 1 28.62 206 SER A C 1
ATOM 1658 O O . SER A 1 206 ? 40.781 50.344 4.594 1 28.62 206 SER A O 1
ATOM 1660 N N . ARG A 1 207 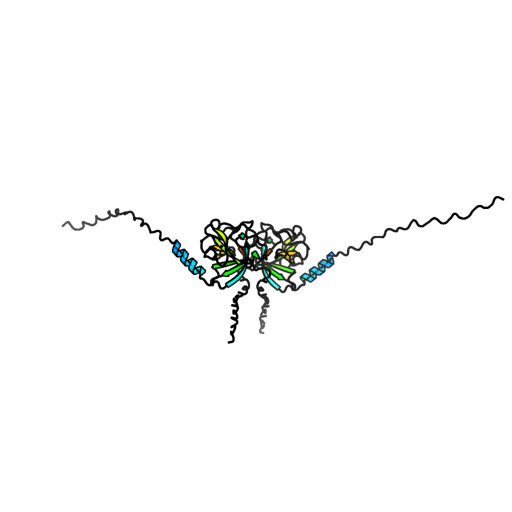? 41.406 50.125 2.543 1 34.09 207 ARG A N 1
ATOM 1661 C CA . ARG A 1 207 ? 42.688 50.812 2.523 1 34.09 207 ARG A CA 1
ATOM 1662 C C . ARG A 1 207 ? 42.531 52.312 2.598 1 34.09 207 ARG A C 1
ATOM 1664 O O . ARG A 1 207 ? 41.719 52.906 1.857 1 34.09 207 ARG A O 1
ATOM 1671 N N . SER A 1 208 ? 43.062 52.969 3.727 1 28.88 208 SER A N 1
ATOM 1672 C CA . SER A 1 208 ? 43.562 54.344 3.756 1 28.88 208 SER A CA 1
ATOM 1673 C C . SER A 1 208 ? 44.625 54.562 2.695 1 28.88 208 SER A C 1
ATOM 1675 O O . SER A 1 208 ? 45.438 53.656 2.443 1 28.88 208 SER A O 1
ATOM 1677 N N . MET B 1 1 ? -35.344 -13.734 99 1 21.55 1 MET B N 1
ATOM 1678 C CA . MET B 1 1 ? -35.719 -12.469 98.312 1 21.55 1 MET B CA 1
ATOM 1679 C C . MET B 1 1 ? -35.5 -12.539 96.812 1 21.55 1 MET B C 1
ATOM 1681 O O . MET B 1 1 ? -34.688 -13.312 96.312 1 21.55 1 MET B O 1
ATOM 1685 N N . VAL B 1 2 ? -36.125 -11.578 95.875 1 25.83 2 VAL B N 1
ATOM 1686 C CA . VAL B 1 2 ? -36.844 -11.211 94.688 1 25.83 2 VAL B CA 1
ATOM 1687 C C . VAL B 1 2 ? -35.844 -10.992 93.5 1 25.83 2 VAL B C 1
ATOM 1689 O O . VAL B 1 2 ? -36.062 -11.453 92.375 1 25.83 2 VAL B O 1
ATOM 1692 N N . LEU B 1 3 ? -34.938 -9.93 93.5 1 27.03 3 LEU B N 1
ATOM 1693 C CA . LEU B 1 3 ? -35.031 -8.727 92.625 1 27.03 3 LEU B CA 1
ATOM 1694 C C . LEU B 1 3 ? -34.188 -8.859 91.375 1 27.03 3 LEU B C 1
ATOM 1696 O O . LEU B 1 3 ? -33.969 -7.883 90.688 1 27.03 3 LEU B O 1
ATOM 1700 N N . PHE B 1 4 ? -33.25 -9.812 91.188 1 28.84 4 PHE B N 1
ATOM 1701 C CA . PHE B 1 4 ? -32 -9.523 90.5 1 28.84 4 PHE B CA 1
ATOM 1702 C C . PHE B 1 4 ? -32.281 -9.344 89 1 28.84 4 PHE B C 1
ATOM 1704 O O . PHE B 1 4 ? -31.578 -8.609 88.312 1 28.84 4 PHE B O 1
ATOM 1711 N N . SER B 1 5 ? -32.969 -10.344 88.188 1 32.06 5 SER B N 1
ATOM 1712 C CA . SER B 1 5 ? -32.469 -10.711 86.875 1 32.06 5 SER B CA 1
ATOM 1713 C C . SER B 1 5 ? -33.062 -9.836 85.75 1 32.06 5 SER B C 1
ATOM 1715 O O . SER B 1 5 ? -34.031 -10.219 85.125 1 32.06 5 SER B O 1
ATOM 1717 N N . ALA B 1 6 ? -33.344 -8.445 86 1 25.06 6 ALA B N 1
ATOM 1718 C CA . ALA B 1 6 ? -34.281 -7.52 85.375 1 25.06 6 ALA B CA 1
ATOM 1719 C C . ALA B 1 6 ? -33.906 -7.348 83.875 1 25.06 6 ALA B C 1
ATOM 1721 O O . ALA B 1 6 ? -34.75 -7.422 83 1 25.06 6 ALA B O 1
ATOM 1722 N N . LEU B 1 7 ? -32.812 -6.477 83.375 1 27.14 7 LEU B N 1
ATOM 1723 C CA . LEU B 1 7 ? -32.906 -5.211 82.688 1 27.14 7 LEU B CA 1
ATOM 1724 C C . LEU B 1 7 ? -32.656 -5.406 81.188 1 27.14 7 LEU B C 1
ATOM 1726 O O . LEU B 1 7 ? -32.25 -4.477 80.5 1 27.14 7 LEU B O 1
ATOM 1730 N N . CYS B 1 8 ? -32.5 -6.609 80.438 1 26.95 8 CYS B N 1
ATOM 1731 C CA . CYS B 1 8 ? -31.734 -6.711 79.25 1 26.95 8 CYS B CA 1
ATOM 1732 C C . CYS B 1 8 ? -32.531 -6.129 78.062 1 26.95 8 CYS B C 1
ATOM 1734 O O . CYS B 1 8 ? -32.281 -6.477 76.875 1 26.95 8 CYS B O 1
ATOM 1736 N N . LEU B 1 9 ? -33.75 -5.496 78.188 1 25.7 9 LEU B N 1
ATOM 1737 C CA . LEU B 1 9 ? -34.719 -5.402 77.062 1 25.7 9 LEU B CA 1
ATOM 1738 C C . LEU B 1 9 ? -34.25 -4.465 76 1 25.7 9 LEU B C 1
ATOM 1740 O O . LEU B 1 9 ? -34.594 -4.621 74.812 1 25.7 9 LEU B O 1
ATOM 1744 N N . MET B 1 10 ? -33.688 -3.182 76.25 1 25.17 10 MET B N 1
ATOM 1745 C CA . MET B 1 10 ? -34.312 -2.014 75.625 1 25.17 10 MET B CA 1
ATOM 1746 C C . MET B 1 10 ? -33.812 -1.839 74.188 1 25.17 10 MET B C 1
ATOM 1748 O O . MET B 1 10 ? -34.594 -1.462 73.312 1 25.17 10 MET B O 1
ATOM 1752 N N . CYS B 1 11 ? -32.469 -1.614 73.688 1 26.34 11 CYS B N 1
ATOM 1753 C CA . CYS B 1 11 ? -32.062 -0.361 73 1 26.34 11 CYS B CA 1
ATOM 1754 C C . CYS B 1 11 ? -32.188 -0.46 71.5 1 26.34 11 CYS B C 1
ATOM 1756 O O . CYS B 1 11 ? -31.172 -0.672 70.812 1 26.34 11 CYS B O 1
ATOM 1758 N N . VAL B 1 12 ? -32.781 -1.365 70.688 1 28.83 12 VAL B N 1
ATOM 1759 C CA . VAL B 1 12 ? -32.312 -1.604 69.312 1 28.83 12 VAL B CA 1
ATOM 1760 C C . VAL B 1 12 ? -32.781 -0.481 68.438 1 28.83 12 VAL B C 1
ATOM 1762 O O . VAL B 1 12 ? -32.375 -0.41 67.25 1 28.83 12 VAL B O 1
ATOM 1765 N N . GLN B 1 13 ? -33.781 0.413 68.562 1 25.59 13 GLN B N 1
ATOM 1766 C CA . GLN B 1 13 ? -34.625 0.821 67.438 1 25.59 13 GLN B CA 1
ATOM 1767 C C . GLN B 1 13 ? -33.906 1.868 66.625 1 25.59 13 GLN B C 1
ATOM 1769 O O . GLN B 1 13 ? -34.438 2.27 65.562 1 25.59 13 GLN B O 1
ATOM 1774 N N . ALA B 1 14 ? -33 2.734 67 1 26.81 14 ALA B N 1
ATOM 1775 C CA . ALA B 1 14 ? -33.062 4.141 66.625 1 26.81 14 ALA B CA 1
ATOM 1776 C C . ALA B 1 14 ? -32.531 4.352 65.188 1 26.81 14 ALA B C 1
ATOM 1778 O O . ALA B 1 14 ? -32.188 5.477 64.812 1 26.81 14 ALA B O 1
ATOM 1779 N N . PHE B 1 15 ? -32.281 3.441 64.188 1 29.61 15 PHE B N 1
ATOM 1780 C CA . PHE B 1 15 ? -31.297 3.758 63.188 1 29.61 15 PHE B CA 1
ATOM 1781 C C . PHE B 1 15 ? -31.875 4.734 62.156 1 29.61 15 PHE B C 1
ATOM 1783 O O . PHE B 1 15 ? -31.438 4.773 61 1 29.61 15 PHE B O 1
ATOM 1790 N N . TRP B 1 16 ? -33.062 5.402 62.281 1 27.64 16 TRP B N 1
ATOM 1791 C CA . TRP B 1 16 ? -33.719 5.906 61.094 1 27.64 16 TRP B CA 1
ATOM 1792 C C . TRP B 1 16 ? -32.969 7.082 60.5 1 27.64 16 TRP B C 1
ATOM 1794 O O . TRP B 1 16 ? -33.312 7.59 59.438 1 27.64 16 TRP B O 1
ATOM 1804 N N . ALA B 1 17 ? -32.281 7.902 61.25 1 23.86 17 ALA B N 1
ATOM 1805 C CA . ALA B 1 17 ? -32.5 9.328 61 1 23.86 17 ALA B CA 1
ATOM 1806 C C . ALA B 1 17 ? -31.906 9.734 59.656 1 23.86 17 ALA B C 1
ATOM 1808 O O . ALA B 1 17 ? -32.594 10.359 58.844 1 23.86 17 ALA B O 1
ATOM 1809 N N . VAL B 1 18 ? -30.672 10.445 59.531 1 27.28 18 VAL B N 1
ATOM 1810 C CA . VAL B 1 18 ? -30.297 11.773 59.062 1 27.28 18 VAL B CA 1
ATOM 1811 C C . VAL B 1 18 ? -29.844 11.711 57.625 1 27.28 18 VAL B C 1
ATOM 1813 O O . VAL B 1 18 ? -28.766 11.211 57.312 1 27.28 18 VAL B O 1
ATOM 1816 N N . CYS B 1 19 ? -30.641 11.266 56.625 1 28.38 19 CYS B N 1
ATOM 1817 C CA . CYS B 1 19 ? -30.266 11.211 55.188 1 28.38 19 CYS B CA 1
ATOM 1818 C C . CYS B 1 19 ? -29.938 12.602 54.656 1 28.38 19 CYS B C 1
ATOM 1820 O O . CYS B 1 19 ? -30.844 13.375 54.344 1 28.38 19 CYS B O 1
ATOM 1822 N N . SER B 1 20 ? -29.156 13.453 55.344 1 29.22 20 SER B N 1
ATOM 1823 C CA . SER B 1 20 ? -28.984 14.82 54.875 1 29.22 20 SER B CA 1
ATOM 1824 C C . SER B 1 20 ? -28.484 14.836 53.438 1 29.22 20 SER B C 1
ATOM 1826 O O . SER B 1 20 ? -27.656 14 53.031 1 29.22 20 SER B O 1
ATOM 1828 N N . PRO B 1 21 ? -29.266 15.539 52.5 1 35.03 21 PRO B N 1
ATOM 1829 C CA . PRO B 1 21 ? -29.047 15.789 51.094 1 35.03 21 PRO B CA 1
ATOM 1830 C C . PRO B 1 21 ? -27.672 16.375 50.781 1 35.03 21 PRO B C 1
ATOM 1832 O O . PRO B 1 21 ? -27.234 17.312 51.469 1 35.03 21 PRO B O 1
ATOM 1835 N N . LEU B 1 22 ? -26.656 15.516 50.469 1 28.69 22 LEU B N 1
ATOM 1836 C CA . LEU B 1 22 ? -25.312 15.891 50 1 28.69 22 LEU B CA 1
ATOM 1837 C C . LEU B 1 22 ? -25.375 17.016 48.969 1 28.69 22 LEU B C 1
ATOM 1839 O O . LEU B 1 22 ? -26.094 16.891 47.969 1 28.69 22 LEU B O 1
ATOM 1843 N N . GLN B 1 23 ? -25.297 18.25 49.406 1 28.94 23 GLN B N 1
ATOM 1844 C CA . GLN B 1 23 ? -25.109 19.453 48.625 1 28.94 23 GLN B CA 1
ATOM 1845 C C . GLN B 1 23 ? -23.984 19.266 47.594 1 28.94 23 GLN B C 1
ATOM 1847 O O . GLN B 1 23 ? -22.875 18.875 47.969 1 28.94 23 GLN B O 1
ATOM 1852 N N . VAL B 1 24 ? -24.359 18.906 46.375 1 30.48 2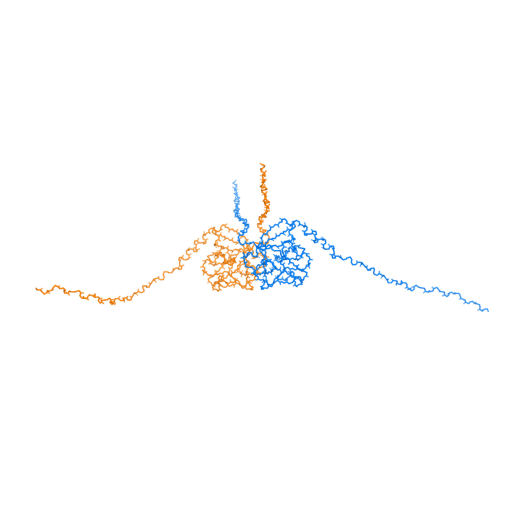4 VAL B N 1
ATOM 1853 C CA . VAL B 1 24 ? -23.547 18.812 45.156 1 30.48 24 VAL B CA 1
ATOM 1854 C C . VAL B 1 24 ? -22.688 20.062 45 1 30.48 24 VAL B C 1
ATOM 1856 O O . VAL B 1 24 ? -23.219 21.172 44.875 1 30.48 24 VAL B O 1
ATOM 1859 N N . LEU B 1 25 ? -21.656 20.219 45.781 1 28.44 25 LEU B N 1
ATOM 1860 C CA . LEU B 1 25 ? -20.672 21.281 45.562 1 28.44 25 LEU B CA 1
ATOM 1861 C C . LEU B 1 25 ? -20.422 21.469 44.062 1 28.44 25 LEU B C 1
ATOM 1863 O O . LEU B 1 25 ? -20.359 20.5 43.312 1 28.44 25 LEU B O 1
ATOM 1867 N N . ALA B 1 26 ? -20.859 22.609 43.531 1 25.17 26 ALA B N 1
ATOM 1868 C CA . ALA B 1 26 ? -20.594 23.234 42.219 1 25.17 26 ALA B CA 1
ATOM 1869 C C . ALA B 1 26 ? -19.109 23.25 41.906 1 25.17 26 ALA B C 1
ATOM 1871 O O . ALA B 1 26 ? -18.328 23.969 42.531 1 25.17 26 ALA B O 1
ATOM 1872 N N . ALA B 1 27 ? -18.484 22.109 41.688 1 29.48 27 ALA B N 1
ATOM 1873 C CA . ALA B 1 27 ? -17.094 22.078 41.219 1 29.48 27 ALA B CA 1
ATOM 1874 C C . ALA B 1 27 ? -16.844 23.125 40.156 1 29.48 27 ALA B C 1
ATOM 1876 O O . ALA B 1 27 ? -17.625 23.266 39.188 1 29.48 27 ALA B O 1
ATOM 1877 N N . ASP B 1 28 ? -16.312 24.266 40.562 1 28.47 28 ASP B N 1
ATOM 1878 C CA . ASP B 1 28 ? -15.789 25.266 39.656 1 28.47 28 ASP B CA 1
ATOM 1879 C C . ASP B 1 28 ? -15.148 24.625 38.438 1 28.47 28 ASP B C 1
ATOM 1881 O O . ASP B 1 28 ? -14.43 23.625 38.562 1 28.47 28 ASP B O 1
ATOM 1885 N N . ASN B 1 29 ? -15.797 24.781 37.281 1 30.75 29 ASN B N 1
ATOM 1886 C CA . ASN B 1 29 ? -15.383 24.438 35.906 1 30.75 29 ASN B CA 1
ATOM 1887 C C . ASN B 1 29 ? -13.945 24.875 35.625 1 30.75 29 ASN B C 1
ATOM 1889 O O . ASN B 1 29 ? -13.695 26.031 35.344 1 30.75 29 ASN B O 1
ATOM 1893 N N . VAL B 1 30 ? -12.945 24.5 36.469 1 33.09 30 VAL B N 1
ATOM 1894 C CA . VAL B 1 30 ? -11.57 24.781 36.062 1 33.09 30 VAL B CA 1
ATOM 1895 C C . VAL B 1 30 ? -11.398 24.422 34.594 1 33.09 30 VAL B C 1
ATOM 1897 O O . VAL B 1 30 ? -11.797 23.328 34.156 1 33.09 30 VAL B O 1
ATOM 1900 N N . ASN B 1 31 ? -11.477 25.453 33.781 1 31.56 31 ASN B N 1
ATOM 1901 C CA . ASN B 1 31 ? -11.312 25.391 32.312 1 31.56 31 ASN B CA 1
ATOM 1902 C C . ASN B 1 31 ? -10.102 24.562 31.922 1 31.56 31 ASN B C 1
ATOM 1904 O O . ASN B 1 31 ? -8.961 24.984 32.125 1 31.56 31 ASN B O 1
ATOM 1908 N N . PHE B 1 32 ? -10.086 23.297 32.094 1 31.45 32 PHE B N 1
ATOM 1909 C CA . PHE B 1 32 ? -9.156 22.266 31.625 1 31.45 32 PHE B CA 1
ATOM 1910 C C . PHE B 1 32 ? -8.625 22.609 30.234 1 31.45 32 PHE B C 1
ATOM 1912 O O . PHE B 1 32 ? -7.797 21.875 29.688 1 31.45 32 PHE B O 1
ATOM 1919 N N . GLY B 1 33 ? -9.172 23.641 29.594 1 33.28 33 GLY B N 1
ATOM 1920 C CA . GLY B 1 33 ? -8.672 24.016 28.281 1 33.28 33 GLY B CA 1
ATOM 1921 C C . GLY B 1 33 ? -7.25 24.547 28.312 1 33.28 33 GLY B C 1
ATOM 1922 O O . GLY B 1 33 ? -6.484 24.328 27.375 1 33.28 33 GLY B O 1
ATOM 1923 N N . VAL B 1 34 ? -6.91 25.312 29.281 1 37.28 34 VAL B N 1
ATOM 1924 C CA . VAL B 1 34 ? -5.613 25.984 29.312 1 37.28 34 VAL B CA 1
ATOM 1925 C C . VAL B 1 34 ? -4.5 24.953 29.469 1 37.28 34 VAL B C 1
ATOM 1927 O O . VAL B 1 34 ? -3.428 25.094 28.875 1 37.28 34 VAL B O 1
ATOM 1930 N N . HIS B 1 35 ? -4.742 23.953 30.375 1 34.28 35 HIS B N 1
ATOM 1931 C CA . HIS B 1 35 ? -3.645 23.016 30.594 1 34.28 35 HIS B CA 1
ATOM 1932 C C . HIS B 1 35 ? -3.369 22.188 29.359 1 34.28 35 HIS B C 1
ATOM 1934 O O . HIS B 1 35 ? -2.215 21.875 29.062 1 34.28 35 HIS B O 1
ATOM 1940 N N . VAL B 1 36 ? -4.367 21.812 28.578 1 37.06 36 VAL B N 1
ATOM 1941 C CA . VAL B 1 36 ? -4.105 21.094 27.328 1 37.06 36 VAL B CA 1
ATOM 1942 C C . VAL B 1 36 ? -3.373 22 26.344 1 37.06 36 VAL B C 1
ATOM 1944 O O . VAL B 1 36 ? -2.535 21.531 25.578 1 37.06 36 VAL B O 1
ATOM 1947 N N . GLU B 1 37 ? -3.508 23.312 26.453 1 36.62 37 GLU B N 1
ATOM 1948 C CA . GLU B 1 37 ? -2.795 24.234 25.578 1 36.62 37 GLU B CA 1
ATOM 1949 C C . GLU B 1 37 ? -1.299 24.234 25.875 1 36.62 37 GLU B C 1
ATOM 1951 O O . GLU B 1 37 ? -0.476 24.281 24.969 1 36.62 37 GLU B O 1
ATOM 1956 N N . ASN B 1 38 ? -0.993 24.234 27.125 1 36.94 38 ASN B N 1
ATOM 1957 C CA . ASN B 1 38 ? 0.422 24.297 27.484 1 36.94 38 ASN B CA 1
ATOM 1958 C C . ASN B 1 38 ? 1.161 23.031 27.062 1 36.94 38 ASN B C 1
ATOM 1960 O O . ASN B 1 38 ? 2.316 23.094 26.625 1 36.94 38 ASN B O 1
ATOM 1964 N N . GLN B 1 39 ? 0.511 21.875 27.219 1 39.47 39 GLN B N 1
ATOM 1965 C CA . GLN B 1 39 ? 1.211 20.656 26.812 1 39.47 39 GLN B CA 1
ATOM 1966 C C . GLN B 1 39 ? 1.38 20.609 25.297 1 39.47 39 GLN B C 1
ATOM 1968 O O . GLN B 1 39 ? 2.387 20.109 24.797 1 39.47 39 GLN B O 1
ATOM 1973 N N . THR B 1 40 ? 0.534 21.188 24.547 1 41.41 40 THR B N 1
ATOM 1974 C CA . THR B 1 40 ? 0.729 21.234 23.094 1 41.41 40 THR B CA 1
ATOM 1975 C C . THR B 1 40 ? 1.811 22.25 22.734 1 41.41 40 THR B C 1
ATOM 1977 O O . THR B 1 40 ? 2.586 22.031 21.797 1 41.41 40 THR B O 1
ATOM 1980 N N . ARG B 1 41 ? 1.867 23.375 23.422 1 40.62 41 ARG B N 1
ATOM 1981 C CA . ARG B 1 41 ? 2.928 24.344 23.172 1 40.62 41 ARG B CA 1
ATOM 1982 C C . ARG B 1 41 ? 4.297 23.75 23.469 1 40.62 41 ARG B C 1
ATOM 1984 O O . ARG B 1 41 ? 5.273 24.031 22.766 1 40.62 41 ARG B O 1
ATOM 1991 N N . LEU B 1 42 ? 4.402 23.047 24.594 1 43.09 42 LEU B N 1
ATOM 1992 C CA . LEU B 1 42 ? 5.672 22.375 24.859 1 43.09 42 LEU B CA 1
ATOM 1993 C C . LEU B 1 42 ? 5.969 21.328 23.797 1 43.09 42 LEU B C 1
ATOM 1995 O O . LEU B 1 42 ? 7.133 21.016 23.516 1 43.09 42 LEU B O 1
ATOM 1999 N N . ARG B 1 43 ? 4.977 20.766 23.219 1 47.03 43 ARG B N 1
ATOM 2000 C CA . ARG B 1 43 ? 5.152 19.734 22.203 1 47.03 43 ARG B CA 1
ATOM 2001 C C . ARG B 1 43 ? 5.723 20.312 20.922 1 47.03 43 ARG B C 1
ATOM 2003 O O . ARG B 1 43 ? 6.52 19.672 20.234 1 47.03 43 ARG B O 1
ATOM 2010 N N . ASP B 1 44 ? 5.234 21.547 20.5 1 50.12 44 ASP B N 1
ATOM 2011 C CA . ASP B 1 44 ? 5.855 22.203 19.359 1 50.12 44 ASP B CA 1
ATOM 2012 C C . ASP B 1 44 ? 7.336 22.453 19.609 1 50.12 44 ASP B C 1
ATOM 2014 O O . ASP B 1 44 ? 8.133 22.5 18.656 1 50.12 44 ASP B O 1
ATOM 2018 N N . ALA B 1 45 ? 7.621 22.625 20.906 1 50.69 45 ALA B N 1
ATOM 2019 C CA . ALA B 1 45 ? 8.984 22.969 21.297 1 50.69 45 ALA B CA 1
ATOM 2020 C C . ALA B 1 45 ? 9.922 21.781 21.141 1 50.69 45 ALA B C 1
ATOM 2022 O O . ALA B 1 45 ? 11.133 21.891 21.328 1 50.69 45 ALA B O 1
ATOM 2023 N N . MET B 1 46 ? 9.148 20.641 20.766 1 58.41 46 MET B N 1
ATOM 2024 C CA . MET B 1 46 ? 10.055 19.5 20.766 1 58.41 46 MET B CA 1
ATOM 2025 C C . MET B 1 46 ? 10.906 19.484 19.5 1 58.41 46 MET B C 1
ATOM 2027 O O . MET B 1 46 ? 10.453 19.891 18.438 1 58.41 46 MET B O 1
ATOM 2031 N N . SER B 1 47 ? 12.109 19.391 19.703 1 67.06 47 SER B N 1
ATOM 2032 C CA . SER B 1 47 ? 13.117 19.297 18.641 1 67.06 47 SER B CA 1
ATOM 2033 C C . SER B 1 47 ? 12.781 18.172 17.672 1 67.06 47 SER B C 1
ATOM 2035 O O . SER B 1 47 ? 12.43 17.062 18.094 1 67.06 47 SER B O 1
ATOM 2037 N N . ARG B 1 48 ? 12.219 18.5 16.5 1 69.38 48 ARG B N 1
ATOM 2038 C CA . ARG B 1 48 ? 11.953 17.531 15.43 1 69.38 48 ARG B CA 1
ATOM 2039 C C . ARG B 1 48 ? 13.172 17.359 14.531 1 69.38 48 ARG B C 1
ATOM 2041 O O . ARG B 1 48 ? 13.328 18.094 13.547 1 69.38 48 ARG B O 1
ATOM 2048 N N . THR B 1 49 ? 14.031 16.406 15 1 70 49 THR B N 1
ATOM 2049 C CA . THR B 1 49 ? 15.344 16.25 14.375 1 70 49 THR B CA 1
ATOM 2050 C C . THR B 1 49 ? 15.328 15.109 13.359 1 70 49 THR B C 1
ATOM 2052 O O . THR B 1 49 ? 16.234 15.008 12.523 1 70 49 THR B O 1
ATOM 2055 N N . HIS B 1 50 ? 14.281 14.297 13.344 1 76.12 50 HIS B N 1
ATOM 2056 C CA . HIS B 1 50 ? 14.266 13.18 12.406 1 76.12 50 HIS B CA 1
ATOM 2057 C C . HIS B 1 50 ? 13.367 13.469 11.211 1 76.12 50 HIS B C 1
ATOM 2059 O O . HIS B 1 50 ? 12.172 13.719 11.367 1 76.12 50 HIS B O 1
ATOM 2065 N N . HIS B 1 51 ? 14.062 13.555 10.031 1 86.5 51 HIS B N 1
ATOM 2066 C CA . HIS B 1 51 ? 13.336 13.836 8.797 1 86.5 51 HIS B CA 1
ATOM 2067 C C . HIS B 1 51 ? 13.352 12.633 7.863 1 86.5 51 HIS B C 1
ATOM 2069 O O . HIS B 1 51 ? 14.406 12.016 7.66 1 86.5 51 HIS B O 1
ATOM 2075 N N . ARG B 1 52 ? 12.188 12.258 7.43 1 88.88 52 ARG B N 1
ATOM 2076 C CA . ARG B 1 52 ? 12.047 11.195 6.438 1 88.88 52 ARG B CA 1
ATOM 2077 C C . ARG B 1 52 ? 11.102 11.617 5.316 1 88.88 52 ARG B C 1
ATOM 2079 O O . ARG B 1 52 ? 10.219 12.453 5.523 1 88.88 52 ARG B O 1
ATOM 2086 N N . ILE B 1 53 ? 11.398 11.055 4.172 1 92.62 53 ILE B N 1
ATOM 2087 C CA . ILE B 1 53 ? 10.531 11.344 3.037 1 92.62 53 ILE B CA 1
ATOM 2088 C C . ILE B 1 53 ? 9.648 10.141 2.74 1 92.62 53 ILE B C 1
ATOM 2090 O O . ILE B 1 53 ? 10.148 9.031 2.516 1 92.62 53 ILE B O 1
ATOM 2094 N N . TYR B 1 54 ? 8.383 10.367 2.775 1 93.75 54 TYR B N 1
ATOM 2095 C CA . TYR B 1 54 ? 7.398 9.328 2.508 1 93.75 54 TYR B CA 1
ATOM 2096 C C . TYR B 1 54 ? 6.293 9.844 1.59 1 93.75 54 TYR B C 1
ATOM 2098 O O . TYR B 1 54 ? 6.18 11.047 1.36 1 93.75 54 TYR B O 1
ATOM 2106 N N . GLN B 1 55 ? 5.605 8.891 0.982 1 96.44 55 GLN B N 1
ATOM 2107 C CA . GLN B 1 55 ? 4.258 9.094 0.464 1 96.44 55 GLN B CA 1
ATOM 2108 C C . GLN B 1 55 ? 3.215 8.43 1.359 1 96.44 55 GLN B C 1
ATOM 2110 O O . GLN B 1 55 ? 3.461 7.355 1.917 1 96.44 55 GLN B O 1
ATOM 2115 N N . PHE B 1 56 ? 2.047 9.07 1.562 1 97.94 56 PHE B N 1
ATOM 2116 C CA . PHE B 1 56 ? 0.946 8.484 2.318 1 97.94 56 PHE B CA 1
ATOM 2117 C C . PHE B 1 56 ? -0.16 8.008 1.383 1 97.94 56 PHE B C 1
ATOM 2119 O O . PHE B 1 56 ? -0.919 8.82 0.848 1 97.94 56 PHE B O 1
ATOM 2126 N N . TYR B 1 57 ? -0.205 6.719 1.197 1 97.81 57 TYR B N 1
ATOM 2127 C CA . TYR B 1 57 ? -1.233 6.086 0.378 1 97.81 57 TYR B CA 1
ATOM 2128 C C . TYR B 1 57 ? -2.549 5.977 1.143 1 97.81 57 TYR B C 1
ATOM 2130 O O . TYR B 1 57 ? -2.617 5.312 2.18 1 97.81 57 TYR B O 1
ATOM 2138 N N . SER B 1 58 ? -3.611 6.602 0.609 1 98.44 58 SER B N 1
ATOM 2139 C CA . SER B 1 58 ? -4.938 6.535 1.214 1 98.44 58 SER B CA 1
ATOM 2140 C C . SER B 1 58 ? -5.648 5.242 0.84 1 98.44 58 SER B C 1
ATOM 2142 O O . SER B 1 58 ? -5.898 4.98 -0.339 1 98.44 58 SER B O 1
ATOM 2144 N N . ARG B 1 59 ? -6.012 4.547 1.828 1 96 59 ARG B N 1
ATOM 2145 C CA . ARG B 1 59 ? -6.707 3.281 1.604 1 96 59 ARG B CA 1
ATOM 2146 C C . ARG B 1 59 ? -8.008 3.502 0.84 1 96 59 ARG B C 1
ATOM 2148 O O . ARG B 1 59 ? -8.406 2.668 0.025 1 96 59 ARG B O 1
ATOM 2155 N N . THR B 1 60 ? -8.656 4.586 1.089 1 97.19 60 THR B N 1
ATOM 2156 C CA . THR B 1 60 ? -9.984 4.828 0.543 1 97.19 60 THR B CA 1
ATOM 2157 C C . THR B 1 60 ? -9.898 5.348 -0.889 1 97.19 60 THR B C 1
ATOM 2159 O O . THR B 1 60 ? -10.57 4.836 -1.784 1 97.19 60 THR B O 1
ATOM 2162 N N . SER B 1 61 ? -9.047 6.293 -1.136 1 97.31 61 SER B N 1
ATOM 2163 C CA . SER B 1 61 ? -9.023 6.883 -2.471 1 97.31 61 SER B CA 1
ATOM 2164 C C . SER B 1 61 ? -8.18 6.047 -3.43 1 97.31 61 SER B C 1
ATOM 2166 O O . SER B 1 61 ? -8.281 6.207 -4.648 1 97.31 61 SER B O 1
ATOM 2168 N N . GLY B 1 62 ? -7.25 5.25 -2.863 1 94.75 62 GLY B N 1
ATOM 2169 C CA . GLY B 1 62 ? -6.336 4.496 -3.705 1 94.75 62 GLY B CA 1
ATOM 2170 C C . GLY B 1 62 ? -5.25 5.352 -4.328 1 94.75 62 GLY B C 1
ATOM 2171 O O . GLY B 1 62 ? -4.66 4.977 -5.34 1 94.75 62 GLY B O 1
ATOM 2172 N N . LYS B 1 63 ? -5.094 6.531 -3.781 1 96.81 63 LYS B N 1
ATOM 2173 C CA . LYS B 1 63 ? -4.09 7.488 -4.234 1 96.81 63 LYS B CA 1
ATOM 2174 C C . LYS B 1 63 ? -3.334 8.094 -3.057 1 96.81 63 LYS B C 1
ATOM 2176 O O . LYS B 1 63 ? -3.559 7.711 -1.905 1 96.81 63 LYS B O 1
ATOM 2181 N N . HIS B 1 64 ? -2.369 8.984 -3.287 1 98.31 64 HIS B N 1
ATOM 2182 C CA . HIS B 1 64 ? -1.491 9.492 -2.236 1 98.31 64 HIS B CA 1
ATOM 2183 C C . HIS B 1 64 ? -1.875 10.906 -1.831 1 98.31 64 HIS B C 1
ATOM 2185 O O . HIS B 1 64 ? -2.307 11.703 -2.67 1 98.31 64 HIS B O 1
ATOM 2191 N N . MET B 1 65 ? -1.695 11.219 -0.611 1 98.81 65 MET B N 1
ATOM 2192 C CA . MET B 1 65 ? -1.918 12.562 -0.082 1 98.81 65 MET B CA 1
ATOM 2193 C C . MET B 1 65 ? -0.974 13.57 -0.732 1 98.81 65 MET B C 1
ATOM 2195 O O . MET B 1 65 ? 0.216 13.297 -0.895 1 98.81 65 MET B O 1
ATOM 2199 N N . GLN B 1 66 ? -1.537 14.68 -1.089 1 98.88 66 GLN B N 1
ATOM 2200 C CA . GLN B 1 66 ? -0.768 15.75 -1.714 1 98.88 66 GLN B CA 1
ATOM 2201 C C . GLN B 1 66 ? -0.906 17.047 -0.935 1 98.88 66 GLN B C 1
ATOM 2203 O O . GLN B 1 66 ? -1.985 17.375 -0.431 1 98.88 66 GLN B O 1
ATOM 2208 N N . VAL B 1 67 ? 0.175 17.75 -0.816 1 98.81 67 VAL B N 1
ATOM 2209 C CA . VAL B 1 67 ? 0.173 19.125 -0.326 1 98.81 67 VAL B CA 1
ATOM 2210 C C . VAL B 1 67 ? 0.441 20.094 -1.48 1 98.81 67 VAL B C 1
ATOM 2212 O O . VAL B 1 67 ? 1.592 20.281 -1.875 1 98.81 67 VAL B O 1
ATOM 2215 N N . LEU B 1 68 ? -0.667 20.672 -2.002 1 98.12 68 LEU B N 1
ATOM 2216 C CA . LEU B 1 68 ? -0.625 21.609 -3.119 1 98.12 68 LEU B CA 1
ATOM 2217 C C . LEU B 1 68 ? -0.771 23.047 -2.633 1 98.12 68 LEU B C 1
ATOM 2219 O O . LEU B 1 68 ? -1.771 23.703 -2.926 1 98.12 68 LEU B O 1
ATOM 2223 N N . GLY B 1 69 ? 0.324 23.562 -1.91 1 97.88 69 GLY B N 1
ATOM 2224 C CA . GLY B 1 69 ? 0.129 24.844 -1.243 1 97.88 69 GLY B CA 1
ATOM 2225 C C . GLY B 1 69 ? -0.911 24.781 -0.14 1 97.88 69 GLY B C 1
ATOM 2226 O O . GLY B 1 69 ? -0.793 23.984 0.791 1 97.88 69 GLY B O 1
ATOM 2227 N N . ARG B 1 70 ? -1.955 25.516 -0.364 1 98.25 70 ARG B N 1
ATOM 2228 C CA . ARG B 1 70 ? -2.992 25.562 0.661 1 98.25 70 ARG B CA 1
ATOM 2229 C C . ARG B 1 70 ? -3.951 24.391 0.533 1 98.25 70 ARG B C 1
ATOM 2231 O O . ARG B 1 70 ? -4.684 24.062 1.474 1 98.25 70 ARG B O 1
ATOM 2238 N N . ARG B 1 71 ? -3.945 23.828 -0.623 1 98.62 71 ARG B N 1
ATOM 2239 C CA . ARG B 1 71 ? -4.895 22.766 -0.898 1 98.62 71 ARG B CA 1
ATOM 2240 C C . ARG B 1 71 ? -4.305 21.406 -0.543 1 98.62 71 ARG B C 1
ATOM 2242 O O . ARG B 1 71 ? -3.162 21.109 -0.896 1 98.62 71 ARG B O 1
ATOM 2249 N N . ILE B 1 72 ? -5.082 20.594 0.178 1 98.88 72 ILE B N 1
ATOM 2250 C CA . ILE B 1 72 ? -4.723 19.234 0.562 1 98.88 72 ILE B CA 1
ATOM 2251 C C . ILE B 1 72 ? -5.691 18.25 -0.081 1 98.88 72 ILE B C 1
ATOM 2253 O O . ILE B 1 72 ? -6.906 18.438 -0.029 1 98.88 72 ILE B O 1
ATOM 2257 N N . ASN B 1 73 ? -5.25 17.25 -0.699 1 98.81 73 ASN B N 1
ATOM 2258 C CA . ASN B 1 73 ? -6.102 16.188 -1.22 1 98.81 73 ASN B CA 1
ATOM 2259 C C . ASN B 1 73 ? -5.363 14.844 -1.276 1 98.81 73 ASN B C 1
ATOM 2261 O O . ASN B 1 73 ? -4.203 14.758 -0.871 1 98.81 73 ASN B O 1
ATOM 2265 N N . ALA B 1 74 ? -6.016 13.75 -1.646 1 98.81 74 ALA B N 1
ATOM 2266 C CA . ALA B 1 74 ? -5.406 12.438 -1.808 1 98.81 74 ALA B CA 1
ATOM 2267 C C . ALA B 1 74 ? -5.625 11.898 -3.221 1 98.81 74 ALA B C 1
ATOM 2269 O O . ALA B 1 74 ? -6.207 10.828 -3.404 1 98.81 74 ALA B O 1
ATOM 2270 N N . LYS B 1 75 ? -5.121 12.664 -4.148 1 98.5 75 LYS B N 1
ATOM 2271 C CA . LYS B 1 75 ? -5.309 12.328 -5.559 1 98.5 75 LYS B CA 1
ATOM 2272 C C . LYS B 1 75 ? -3.971 12.047 -6.238 1 98.5 75 LYS B C 1
ATOM 2274 O O . LYS B 1 75 ? -3.914 11.859 -7.453 1 98.5 75 LYS B O 1
ATOM 2279 N N . GLY B 1 76 ? -2.895 11.984 -5.477 1 97.38 76 GLY B N 1
ATOM 2280 C CA . GLY B 1 76 ? -1.566 11.867 -6.055 1 97.38 76 GLY B CA 1
ATOM 2281 C C . GLY B 1 76 ? -1.262 10.469 -6.57 1 97.38 76 GLY B C 1
ATOM 2282 O O . GLY B 1 76 ? -1.494 9.484 -5.871 1 97.38 76 GLY B O 1
ATOM 2283 N N . GLU B 1 77 ? -0.806 10.422 -7.777 1 94.06 77 GLU B N 1
ATOM 2284 C CA . GLU B 1 77 ? -0.244 9.172 -8.281 1 94.06 77 GLU B CA 1
ATOM 2285 C C . GLU B 1 77 ? 1.093 8.859 -7.609 1 94.06 77 GLU B C 1
ATOM 2287 O O . GLU B 1 77 ? 1.702 9.734 -6.992 1 94.06 77 GLU B O 1
ATOM 2292 N N . ASP B 1 78 ? 1.47 7.594 -7.68 1 90.44 78 ASP B N 1
ATOM 2293 C CA . ASP B 1 78 ? 2.766 7.23 -7.117 1 90.44 78 ASP B CA 1
ATOM 2294 C C . ASP B 1 78 ? 3.889 8.055 -7.742 1 90.44 78 ASP B C 1
ATOM 2296 O O . ASP B 1 78 ? 3.973 8.172 -8.969 1 90.44 78 ASP B O 1
ATOM 2300 N N . GLY B 1 79 ? 4.762 8.641 -6.91 1 90.06 79 GLY B N 1
ATOM 2301 C CA . GLY B 1 79 ? 5.895 9.414 -7.402 1 90.06 79 GLY B CA 1
ATOM 2302 C C . GLY B 1 79 ? 5.551 10.859 -7.684 1 90.06 79 GLY B C 1
ATOM 2303 O O . GLY B 1 79 ? 6.422 11.656 -8.039 1 90.06 79 GLY B O 1
ATOM 2304 N N . ASP B 1 80 ? 4.262 11.227 -7.57 1 94.38 80 ASP B N 1
ATOM 2305 C CA . ASP B 1 80 ? 3.865 12.617 -7.781 1 94.38 80 ASP B CA 1
ATOM 2306 C C . ASP B 1 80 ? 4.672 13.555 -6.887 1 94.38 80 ASP B C 1
ATOM 2308 O O . ASP B 1 80 ? 4.832 13.305 -5.691 1 94.38 80 ASP B O 1
ATOM 2312 N N . LYS B 1 81 ? 5.195 14.57 -7.461 1 95.5 81 LYS B N 1
ATOM 2313 C CA . LYS B 1 81 ? 6.094 15.461 -6.73 1 95.5 81 LYS B CA 1
ATOM 2314 C C . LYS B 1 81 ? 5.391 16.078 -5.523 1 95.5 81 LYS B C 1
ATOM 2316 O O . LYS B 1 81 ? 6.016 16.328 -4.488 1 95.5 81 LYS B O 1
ATOM 2321 N N . TYR B 1 82 ? 4.074 16.359 -5.637 1 98.25 82 TYR B N 1
ATOM 2322 C CA . TYR B 1 82 ? 3.35 17 -4.547 1 98.25 82 TYR B CA 1
ATOM 2323 C C . TYR B 1 82 ? 2.91 15.969 -3.508 1 98.25 82 TYR B C 1
ATOM 2325 O O . TYR B 1 82 ? 2.332 16.328 -2.479 1 98.25 82 TYR B O 1
ATOM 2333 N N . ALA B 1 83 ? 3.199 14.656 -3.744 1 98.19 83 ALA B N 1
ATOM 2334 C CA . ALA B 1 83 ? 2.885 13.578 -2.809 1 98.19 83 ALA B CA 1
ATOM 2335 C C . ALA B 1 83 ? 4.129 13.125 -2.055 1 98.19 83 ALA B C 1
ATOM 2337 O O . ALA B 1 83 ? 4.066 12.203 -1.234 1 98.19 83 ALA B O 1
ATOM 2338 N N . GLN B 1 84 ? 5.281 13.719 -2.441 1 96.94 84 GLN B N 1
ATOM 2339 C CA . GLN B 1 84 ? 6.492 13.5 -1.655 1 96.94 84 GLN B CA 1
ATOM 2340 C C . GLN B 1 84 ? 6.5 14.375 -0.405 1 96.94 84 GLN B C 1
ATOM 2342 O O . GLN B 1 84 ? 6.602 15.602 -0.499 1 96.94 84 GLN B O 1
ATOM 2347 N N . LEU B 1 85 ? 6.395 13.688 0.738 1 97.88 85 LEU B N 1
ATOM 2348 C CA . LEU B 1 85 ? 6.191 14.43 1.976 1 97.88 85 LEU B CA 1
ATOM 2349 C C . LEU B 1 85 ? 7.359 14.211 2.936 1 97.88 85 LEU B C 1
ATOM 2351 O O . LEU B 1 85 ? 7.859 13.094 3.068 1 97.88 85 LEU B O 1
ATOM 2355 N N . ILE B 1 86 ? 7.824 15.273 3.516 1 96.19 86 ILE B N 1
ATOM 2356 C CA . ILE B 1 86 ? 8.844 15.219 4.555 1 96.19 86 ILE B CA 1
ATOM 2357 C C . ILE B 1 86 ? 8.18 15.109 5.926 1 96.19 86 ILE B C 1
ATOM 2359 O O . ILE B 1 86 ? 7.441 16.016 6.336 1 96.19 86 ILE B O 1
ATOM 2363 N N . VAL B 1 87 ? 8.445 14.023 6.555 1 95.81 87 VAL B N 1
ATOM 2364 C CA . VAL B 1 87 ? 7.918 13.797 7.895 1 95.81 87 VAL B CA 1
ATOM 2365 C C . VAL B 1 87 ? 8.977 14.156 8.938 1 95.81 87 VAL B C 1
ATOM 2367 O O . VAL B 1 87 ? 10.039 13.539 8.984 1 95.81 87 VAL B O 1
ATOM 2370 N N . GLU B 1 88 ? 8.672 15.219 9.688 1 94.5 88 GLU B N 1
ATOM 2371 C CA . GLU B 1 88 ? 9.539 15.656 10.781 1 94.5 88 GLU B CA 1
ATOM 2372 C C . GLU B 1 88 ? 9.031 15.133 12.125 1 94.5 88 GLU B C 1
ATOM 2374 O O . GLU B 1 88 ? 8.016 15.602 12.633 1 94.5 88 GLU B O 1
ATOM 2379 N N . ALA B 1 89 ? 9.805 14.164 12.664 1 91.62 89 ALA B N 1
ATOM 2380 C CA . ALA B 1 89 ? 9.336 13.477 13.859 1 91.62 89 ALA B CA 1
ATOM 2381 C C . ALA B 1 89 ? 10.117 13.922 15.094 1 91.62 89 ALA B C 1
ATOM 2383 O O . ALA B 1 89 ? 11.297 14.273 14.992 1 91.62 89 ALA B O 1
ATOM 2384 N N . ASP B 1 90 ? 9.414 13.969 16.109 1 86.5 90 ASP B N 1
ATOM 2385 C CA . ASP B 1 90 ? 10.086 14.211 17.375 1 86.5 90 ASP B CA 1
ATOM 2386 C C . ASP B 1 90 ? 10.938 13 17.781 1 86.5 90 ASP B C 1
ATOM 2388 O O . ASP B 1 90 ? 11.047 12.031 17.031 1 86.5 90 ASP B O 1
ATOM 2392 N N . THR B 1 91 ? 11.609 13.023 18.922 1 78.25 91 THR B N 1
ATOM 2393 C CA . THR B 1 91 ? 12.523 11.992 19.391 1 78.25 91 THR B CA 1
ATOM 2394 C C . THR B 1 91 ? 11.797 10.664 19.578 1 78.25 91 THR B C 1
ATOM 2396 O O . THR B 1 91 ? 12.383 9.594 19.391 1 78.25 91 THR B O 1
ATOM 2399 N N . PHE B 1 92 ? 10.477 10.734 20 1 77.38 92 PHE B N 1
ATOM 2400 C CA . PHE B 1 92 ? 9.719 9.508 20.234 1 77.38 92 PHE B CA 1
ATOM 2401 C C . PHE B 1 92 ? 9.047 9.031 18.953 1 77.38 92 PHE B C 1
ATOM 2403 O O . PHE B 1 92 ? 8.594 7.883 18.875 1 77.38 92 PHE B O 1
ATOM 2410 N N . GLY B 1 93 ? 9.039 9.844 17.938 1 75.88 93 GLY B N 1
ATOM 2411 C CA . GLY B 1 93 ? 8.508 9.469 16.641 1 75.88 93 GLY B CA 1
ATOM 2412 C C . GLY B 1 93 ? 6.996 9.547 16.562 1 75.88 93 GLY B C 1
ATOM 2413 O O . GLY B 1 93 ? 6.41 9.367 15.492 1 75.88 93 GLY B O 1
ATOM 2414 N N . SER B 1 94 ? 6.312 9.906 17.609 1 86.31 94 SER B N 1
ATOM 2415 C CA . SER B 1 94 ? 4.855 9.867 17.625 1 86.31 94 SER B CA 1
ATOM 2416 C C . SER B 1 94 ? 4.258 11.188 17.141 1 86.31 94 SER B C 1
ATOM 2418 O O . SER B 1 94 ? 3.225 11.195 16.469 1 86.31 94 SER B O 1
ATOM 2420 N N . GLN B 1 95 ? 4.93 12.234 17.5 1 94.19 95 GLN B N 1
ATOM 2421 C CA . GLN B 1 95 ? 4.449 13.531 17.031 1 94.19 95 GLN B CA 1
ATOM 2422 C C . GLN B 1 95 ? 5.207 13.977 15.781 1 94.19 95 GLN B C 1
ATOM 2424 O O . GLN B 1 95 ? 6.438 14.016 15.781 1 94.19 95 GLN B O 1
ATOM 2429 N N . VAL B 1 96 ? 4.457 14.375 14.82 1 96.75 96 VAL B N 1
ATOM 2430 C CA . VAL B 1 96 ? 5.121 14.641 13.547 1 96.75 96 VAL B CA 1
ATOM 2431 C C . VAL B 1 96 ? 4.555 15.914 12.93 1 96.75 96 VAL B C 1
ATOM 2433 O O . VAL B 1 96 ? 3.4 16.281 13.18 1 96.75 96 VAL B O 1
ATOM 2436 N N . ARG B 1 97 ? 5.34 16.594 12.188 1 97.19 97 ARG B N 1
ATOM 2437 C CA . ARG B 1 97 ? 4.938 17.578 11.18 1 97.19 97 ARG B CA 1
ATOM 2438 C C . ARG B 1 97 ? 5.184 17.047 9.773 1 97.19 97 ARG B C 1
ATOM 2440 O O . ARG B 1 97 ? 6.176 16.359 9.523 1 97.19 97 ARG B O 1
ATOM 2447 N N . ILE B 1 98 ? 4.277 17.344 8.961 1 98.06 98 ILE B N 1
ATOM 2448 C CA . ILE B 1 98 ? 4.367 16.859 7.586 1 98.06 98 ILE B CA 1
ATOM 2449 C C . ILE B 1 98 ? 4.406 18.031 6.617 1 98.06 98 ILE B C 1
ATOM 2451 O O . ILE B 1 98 ? 3.523 18.891 6.645 1 98.06 98 ILE B O 1
ATOM 2455 N N . ARG B 1 99 ? 5.402 18.062 5.766 1 98.12 99 ARG B N 1
ATOM 2456 C CA . ARG B 1 99 ? 5.633 19.172 4.832 1 98.12 99 ARG B CA 1
ATOM 2457 C C . ARG B 1 99 ? 5.734 18.656 3.4 1 98.12 99 ARG B C 1
ATOM 2459 O O . ARG B 1 99 ? 6.355 17.625 3.146 1 98.12 99 ARG B O 1
ATOM 2466 N N . GLY B 1 100 ? 5.07 19.375 2.496 1 98.31 100 GLY B N 1
ATOM 2467 C CA . GLY B 1 100 ? 5.316 19.078 1.097 1 98.31 100 GLY B CA 1
ATOM 2468 C C . GLY B 1 100 ? 6.738 19.375 0.662 1 98.31 100 GLY B C 1
ATOM 2469 O O . GLY B 1 100 ? 7.211 20.5 0.795 1 98.31 100 GLY B O 1
ATOM 2470 N N . LYS B 1 101 ? 7.359 18.375 0.194 1 96.94 101 LYS B N 1
ATOM 2471 C CA . LYS B 1 101 ? 8.734 18.547 -0.264 1 96.94 101 LYS B CA 1
ATOM 2472 C C . LYS B 1 101 ? 8.82 19.609 -1.352 1 96.94 101 LYS B C 1
ATOM 2474 O O . LYS B 1 101 ? 9.711 20.469 -1.325 1 96.94 101 LYS B O 1
ATOM 2479 N N . GLU B 1 102 ? 7.848 19.547 -2.26 1 97.62 102 GLU B N 1
ATOM 2480 C CA . GLU B 1 102 ? 7.855 20.453 -3.406 1 97.62 102 GLU B CA 1
ATOM 2481 C C . GLU B 1 102 ? 7.273 21.812 -3.041 1 97.62 102 GLU B C 1
ATOM 2483 O O . GLU B 1 102 ? 7.855 22.844 -3.369 1 97.62 102 GLU B O 1
ATOM 2488 N N . SER B 1 103 ? 6.156 21.875 -2.371 1 98.06 103 SER B N 1
ATOM 2489 C CA . SER B 1 103 ? 5.438 23.109 -2.111 1 98.06 103 SER B CA 1
ATOM 2490 C C . SER B 1 103 ? 6.02 23.844 -0.911 1 98.06 103 SER B C 1
ATOM 2492 O O . SER B 1 103 ? 5.84 25.062 -0.771 1 98.06 103 SER B O 1
ATOM 2494 N N . ASN B 1 104 ? 6.59 23.141 0.037 1 98 104 ASN B N 1
ATOM 2495 C CA . ASN B 1 104 ? 7.141 23.656 1.29 1 98 104 ASN B CA 1
ATOM 2496 C C . ASN B 1 104 ? 6.043 24.125 2.236 1 98 104 ASN B C 1
ATOM 2498 O O . ASN B 1 104 ? 6.301 24.891 3.162 1 98 104 ASN B O 1
ATOM 2502 N N . PHE B 1 105 ? 4.836 23.734 1.918 1 98.75 105 PHE B N 1
ATOM 2503 C CA . PHE B 1 105 ? 3.727 23.984 2.834 1 98.75 105 PHE B CA 1
ATOM 2504 C C . PHE B 1 105 ? 3.555 22.812 3.795 1 98.75 105 PHE B C 1
ATOM 2506 O O . PHE B 1 105 ? 3.76 21.656 3.418 1 98.75 105 PHE B O 1
ATOM 2513 N N . TYR B 1 106 ? 3.131 23.109 4.996 1 98.56 106 TYR B N 1
ATOM 2514 C CA . TYR B 1 106 ? 2.889 22.109 6.02 1 98.56 106 TYR B CA 1
ATOM 2515 C C . TYR B 1 106 ? 1.416 21.719 6.066 1 98.56 106 TYR B C 1
ATOM 2517 O O . TYR B 1 106 ? 0.539 22.562 5.879 1 98.56 106 TYR B O 1
ATOM 2525 N N . LEU B 1 107 ? 1.165 20.453 6.277 1 98.81 107 LEU B N 1
ATOM 2526 C CA . LEU B 1 107 ? -0.18 19.953 6.543 1 98.81 107 LEU B CA 1
ATOM 2527 C C . LEU B 1 107 ? -0.677 20.422 7.906 1 98.81 107 LEU B C 1
ATOM 2529 O O . LEU B 1 107 ? -0.018 20.203 8.922 1 98.81 107 LEU B O 1
ATOM 2533 N N . CYS B 1 108 ? -1.838 21.047 7.934 1 98.81 108 CYS B N 1
ATOM 2534 C CA . CYS B 1 108 ? -2.451 21.531 9.164 1 98.81 108 CYS B CA 1
ATOM 2535 C C . CYS B 1 108 ? -3.949 21.266 9.172 1 98.81 108 CYS B C 1
ATOM 2537 O O . CYS B 1 108 ? -4.539 20.984 8.133 1 98.81 108 CYS B O 1
ATOM 2539 N N . MET B 1 109 ? -4.484 21.25 10.344 1 98.81 109 MET B N 1
ATOM 2540 C CA . MET B 1 109 ? -5.926 21.141 10.547 1 98.81 109 MET B CA 1
ATOM 2541 C C . MET B 1 109 ? -6.434 22.297 11.422 1 98.81 109 MET B C 1
ATOM 2543 O O . MET B 1 109 ? -5.984 22.453 12.555 1 98.81 109 MET B O 1
ATOM 2547 N N . ASN B 1 110 ? -7.352 23.078 10.867 1 97.94 110 ASN B N 1
ATOM 2548 C CA . ASN B 1 110 ? -7.809 24.25 11.609 1 97.94 110 ASN B CA 1
ATOM 2549 C C . ASN B 1 110 ? -8.945 23.891 12.562 1 97.94 110 ASN B C 1
ATOM 2551 O O . ASN B 1 110 ? -9.344 22.734 12.656 1 97.94 110 ASN B O 1
ATOM 2555 N N . ARG B 1 111 ? -9.469 24.859 13.211 1 98 111 ARG B N 1
ATOM 2556 C CA . ARG B 1 111 ? -10.422 24.688 14.297 1 98 111 ARG B CA 1
ATOM 2557 C C . ARG B 1 111 ? -11.758 24.172 13.766 1 98 111 ARG B C 1
ATOM 2559 O O . ARG B 1 111 ? -12.602 23.719 14.539 1 98 111 ARG B O 1
ATOM 2566 N N . ARG B 1 112 ? -12.031 24.344 12.531 1 98.31 112 ARG B N 1
ATOM 2567 C CA . ARG B 1 112 ? -13.25 23.828 11.922 1 98.31 112 ARG B CA 1
ATOM 2568 C C . ARG B 1 112 ? -13.055 22.391 11.43 1 98.31 112 ARG B C 1
ATOM 2570 O O . ARG B 1 112 ? -13.984 21.781 10.898 1 98.31 112 ARG B O 1
ATOM 2577 N N . GLY B 1 113 ? -11.789 21.859 11.562 1 98.56 113 GLY B N 1
ATOM 2578 C CA . GLY B 1 113 ? -11.484 20.516 11.125 1 98.56 113 GLY B CA 1
ATOM 2579 C C . GLY B 1 113 ? -11.047 20.438 9.68 1 98.56 113 GLY B C 1
ATOM 2580 O O . GLY B 1 113 ? -10.93 19.344 9.117 1 98.56 113 GLY B O 1
ATOM 2581 N N . LYS B 1 114 ? -10.859 21.609 9.102 1 98.69 114 LYS B N 1
ATOM 2582 C CA . LYS B 1 114 ? -10.438 21.656 7.703 1 98.69 114 LYS B CA 1
ATOM 2583 C C . LYS B 1 114 ? -8.938 21.422 7.57 1 98.69 114 LYS B C 1
ATOM 2585 O O . LYS B 1 114 ? -8.148 21.953 8.352 1 98.69 114 LYS B O 1
ATOM 2590 N N . LEU B 1 115 ? -8.633 20.609 6.578 1 98.88 115 LEU B N 1
ATOM 2591 C CA . LEU B 1 115 ? -7.223 20.438 6.246 1 98.88 115 LEU B CA 1
ATOM 2592 C C . LEU B 1 115 ? -6.727 21.562 5.355 1 98.88 115 LEU B C 1
ATOM 2594 O O . LEU B 1 115 ? -7.352 21.875 4.34 1 98.88 115 LEU B O 1
ATOM 2598 N N . VAL B 1 116 ? -5.648 22.172 5.805 1 98.75 116 VAL B N 1
ATOM 2599 C CA . VAL B 1 116 ? -5.129 23.312 5.055 1 98.75 116 VAL B CA 1
ATOM 2600 C C . VAL B 1 116 ? -3.6 23.281 5.07 1 98.75 116 VAL B C 1
ATOM 2602 O O . VAL B 1 116 ? -2.99 22.812 6.035 1 98.75 116 VAL B O 1
ATOM 2605 N N . GLY B 1 117 ? -2.996 23.688 3.961 1 98.75 117 GLY B N 1
ATOM 2606 C CA . GLY B 1 117 ? -1.562 23.922 3.93 1 98.75 117 GLY B CA 1
ATOM 2607 C C . GLY B 1 117 ? -1.162 25.281 4.441 1 98.75 117 GLY B C 1
ATOM 2608 O O . GLY B 1 117 ? -1.828 26.281 4.148 1 98.75 117 GLY B O 1
ATOM 2609 N N . LYS B 1 118 ? -0.074 25.312 5.25 1 98.56 118 LYS B N 1
ATOM 2610 C CA . LYS B 1 118 ? 0.426 26.594 5.754 1 98.56 118 LYS B CA 1
ATOM 2611 C C . LYS B 1 118 ? 1.925 26.734 5.504 1 98.56 118 LYS B C 1
ATOM 2613 O O . LYS B 1 118 ? 2.658 25.734 5.52 1 98.56 118 LYS B O 1
ATOM 2618 N N . LYS B 1 119 ? 2.314 27.922 5.316 1 97.81 119 LYS B N 1
ATOM 2619 C CA . LYS B 1 119 ? 3.732 28.219 5.145 1 97.81 119 LYS B CA 1
ATOM 2620 C C . LYS B 1 119 ? 4.492 28.047 6.457 1 97.81 119 LYS B C 1
ATOM 2622 O O . LYS B 1 119 ? 3.908 28.156 7.539 1 97.81 119 LYS B O 1
ATOM 2627 N N . PRO B 1 120 ? 5.84 27.828 6.348 1 95.25 120 PRO B N 1
ATOM 2628 C CA . PRO B 1 120 ? 6.656 27.656 7.547 1 95.25 120 PRO B CA 1
ATOM 2629 C C . PRO B 1 120 ? 6.555 28.844 8.508 1 95.25 120 PRO B C 1
ATOM 2631 O O . PRO B 1 120 ? 6.688 28.656 9.727 1 95.25 120 PRO B O 1
ATOM 2634 N N . SER B 1 121 ? 6.281 29.984 8.031 1 93.69 121 SER B N 1
ATOM 2635 C CA . SER B 1 121 ? 6.203 31.188 8.852 1 93.69 121 SER B CA 1
ATOM 2636 C C . SER B 1 121 ? 4.93 31.203 9.688 1 93.69 121 SER B C 1
ATOM 2638 O O . SER B 1 121 ? 4.832 31.938 10.664 1 93.69 121 SER B O 1
ATOM 2640 N N . ASN B 1 122 ? 3.957 30.375 9.32 1 93.44 122 ASN B N 1
ATOM 2641 C CA . ASN B 1 122 ? 2.656 30.406 9.984 1 93.44 122 ASN B CA 1
ATOM 2642 C C . ASN B 1 122 ? 2.381 29.109 10.734 1 93.44 122 ASN B C 1
ATOM 2644 O O . ASN B 1 122 ? 1.23 28.688 10.852 1 93.44 122 ASN B O 1
ATOM 2648 N N . LEU B 1 123 ? 3.42 28.438 11.172 1 93.62 123 LEU B N 1
ATOM 2649 C CA . LEU B 1 123 ? 3.26 27.141 11.836 1 93.62 123 LEU B CA 1
ATOM 2650 C C . LEU B 1 123 ? 2.678 27.328 13.234 1 93.62 123 LEU B C 1
ATOM 2652 O O . LEU B 1 123 ? 3.023 28.281 13.938 1 93.62 123 LEU B O 1
ATOM 2656 N N . SER B 1 124 ? 1.756 26.547 13.57 1 94.19 124 SER B N 1
ATOM 2657 C CA . SER B 1 124 ? 1.128 26.484 14.891 1 94.19 124 SER B CA 1
ATOM 2658 C C . SER B 1 124 ? 0.896 25.047 15.336 1 94.19 124 SER B C 1
ATOM 2660 O O . SER B 1 124 ? 1.291 24.109 14.641 1 94.19 124 SER B O 1
ATOM 2662 N N . GLU B 1 125 ? 0.306 24.844 16.469 1 94.94 125 GLU B N 1
ATOM 2663 C CA . GLU B 1 125 ? -0.013 23.516 16.984 1 94.94 125 GLU B CA 1
ATOM 2664 C C . GLU B 1 125 ? -0.989 22.781 16.078 1 94.94 125 GLU B C 1
ATOM 2666 O O . GLU B 1 125 ? -1.115 21.562 16.156 1 94.94 125 GLU B O 1
ATOM 2671 N N . GLU B 1 126 ? -1.595 23.594 15.219 1 97.62 126 GLU B N 1
ATOM 2672 C CA . GLU B 1 126 ? -2.549 23.016 14.281 1 97.62 126 GLU B CA 1
ATOM 2673 C C . GLU B 1 126 ? -1.842 22.172 13.219 1 97.62 126 GLU B C 1
ATOM 2675 O O . GLU B 1 126 ? -2.486 21.422 12.484 1 97.62 126 GLU B O 1
ATOM 2680 N N . CYS B 1 127 ? -0.511 22.203 13.203 1 98.12 127 CYS B N 1
ATOM 2681 C CA . CYS B 1 127 ? 0.271 21.531 12.172 1 98.12 127 CYS B CA 1
ATOM 2682 C C . CYS B 1 127 ? 1.029 20.344 12.758 1 98.12 127 CYS B C 1
ATOM 2684 O O . CYS B 1 127 ? 1.96 19.828 12.133 1 98.12 127 CYS B O 1
ATOM 2686 N N . VAL B 1 128 ? 0.688 20 13.969 1 97.19 128 VAL B N 1
ATOM 2687 C CA . VAL B 1 128 ? 1.315 18.859 14.625 1 97.19 128 VAL B CA 1
ATOM 2688 C C . VAL B 1 128 ? 0.322 17.703 14.711 1 97.19 128 VAL B C 1
ATOM 2690 O O . VAL B 1 128 ? -0.828 17.891 15.117 1 97.19 128 VAL B O 1
ATOM 2693 N N . PHE B 1 129 ? 0.781 16.516 14.359 1 97.81 129 PHE B N 1
ATOM 2694 C CA . PHE B 1 129 ? -0.064 15.328 14.367 1 97.81 129 PHE B CA 1
ATOM 2695 C C . PHE B 1 129 ? 0.592 14.203 15.156 1 97.81 129 PHE B C 1
ATOM 2697 O O . PHE B 1 129 ? 1.815 14.164 15.297 1 97.81 129 PHE B O 1
ATOM 2704 N N . ILE B 1 130 ? -0.225 13.391 15.625 1 97.25 130 ILE B N 1
ATOM 2705 C CA . ILE B 1 130 ? 0.22 12.148 16.25 1 97.25 130 ILE B CA 1
ATOM 2706 C C . ILE B 1 130 ? 0.071 11 15.258 1 97.25 130 ILE B C 1
ATOM 2708 O O . ILE B 1 130 ? -1.035 10.703 14.797 1 97.25 130 ILE B O 1
ATOM 2712 N N . GLU B 1 131 ? 1.179 10.414 14.93 1 95.94 131 GLU B N 1
ATOM 2713 C CA . GLU B 1 131 ? 1.181 9.242 14.07 1 95.94 131 GLU B CA 1
ATOM 2714 C C . GLU B 1 131 ? 0.855 7.977 14.859 1 95.94 131 GLU B C 1
ATOM 2716 O O . GLU B 1 131 ? 1.593 7.602 15.773 1 95.94 131 GLU B O 1
ATOM 2721 N N . LYS B 1 132 ? -0.23 7.312 14.469 1 95.62 132 LYS B N 1
ATOM 2722 C CA . LYS B 1 132 ? -0.689 6.113 15.164 1 95.62 132 LYS B CA 1
ATOM 2723 C C . LYS B 1 132 ? -0.707 4.906 14.234 1 95.62 132 LYS B C 1
ATOM 2725 O O . LYS B 1 132 ? -1.213 4.988 13.109 1 95.62 132 LYS B O 1
ATOM 2730 N N . ILE B 1 133 ? -0.158 3.822 14.695 1 91.38 133 ILE B N 1
ATOM 2731 C CA . ILE B 1 133 ? -0.336 2.555 13.992 1 91.38 133 ILE B CA 1
ATOM 2732 C C . ILE B 1 133 ? -1.585 1.848 14.516 1 91.38 133 ILE B C 1
ATOM 2734 O O . ILE B 1 133 ? -1.698 1.576 15.711 1 91.38 133 ILE B O 1
ATOM 2738 N N . LEU B 1 134 ? -2.49 1.578 13.703 1 93.5 134 LEU B N 1
ATOM 2739 C CA . LEU B 1 134 ? -3.773 0.997 14.086 1 93.5 134 LEU B CA 1
ATOM 2740 C C . LEU B 1 134 ? -3.672 -0.521 14.195 1 93.5 134 LEU B C 1
ATOM 2742 O O . LEU B 1 134 ? -2.66 -1.109 13.797 1 93.5 134 LEU B O 1
ATOM 2746 N N . GLU B 1 135 ? -4.68 -1.162 14.703 1 89 135 GLU B N 1
ATOM 2747 C CA . GLU B 1 135 ? -4.703 -2.607 14.906 1 89 135 GLU B CA 1
ATOM 2748 C C . GLU B 1 135 ? -4.555 -3.355 13.586 1 89 135 GLU B C 1
ATOM 2750 O O . GLU B 1 135 ? -3.967 -4.438 13.547 1 89 135 GLU B O 1
ATOM 2755 N N . ASN B 1 136 ? -5.125 -2.742 12.562 1 85.31 136 ASN B N 1
ATOM 2756 C CA . ASN B 1 136 ? -5.027 -3.377 11.258 1 85.31 136 ASN B CA 1
ATOM 2757 C C . ASN B 1 136 ? -3.729 -3 10.547 1 85.31 136 ASN B C 1
ATOM 2759 O O . ASN B 1 136 ? -3.559 -3.289 9.359 1 85.31 136 ASN B O 1
ATOM 2763 N N . ASN B 1 137 ? -2.818 -2.256 11.234 1 86.88 137 ASN B N 1
ATOM 2764 C CA . ASN B 1 137 ? -1.453 -1.953 10.82 1 86.88 137 ASN B CA 1
ATOM 2765 C C . ASN B 1 137 ? -1.412 -0.801 9.82 1 86.88 137 ASN B C 1
ATOM 2767 O O . ASN B 1 137 ? -0.392 -0.578 9.164 1 86.88 137 ASN B O 1
ATOM 2771 N N . TYR B 1 138 ? -2.58 -0.22 9.602 1 93.38 138 TYR B N 1
ATOM 2772 C CA . TYR B 1 138 ? -2.559 1.051 8.891 1 93.38 138 TYR B CA 1
ATOM 2773 C C . TYR B 1 138 ? -2.117 2.186 9.805 1 93.38 138 TYR B C 1
ATOM 2775 O O . TYR B 1 138 ? -2.139 2.047 11.031 1 93.38 138 TYR B O 1
ATOM 2783 N N . THR B 1 139 ? -1.705 3.238 9.211 1 94.44 139 THR B N 1
ATOM 2784 C CA . THR B 1 139 ? -1.291 4.434 9.938 1 94.44 139 THR B CA 1
ATOM 2785 C C . THR B 1 139 ? -2.398 5.484 9.922 1 94.44 139 THR B C 1
ATOM 2787 O O . THR B 1 139 ? -3.043 5.703 8.898 1 94.44 139 THR B O 1
ATOM 2790 N N . ALA B 1 140 ? -2.611 6.043 11.039 1 98.31 140 ALA B N 1
ATOM 2791 C CA . ALA B 1 140 ? -3.521 7.184 11.141 1 98.31 140 ALA B CA 1
ATOM 2792 C C . ALA B 1 140 ? -2.797 8.414 11.672 1 98.31 140 ALA B C 1
ATOM 2794 O O . ALA B 1 140 ? -1.841 8.297 12.445 1 98.31 140 ALA B O 1
ATOM 2795 N N . LEU B 1 141 ? -3.195 9.578 11.203 1 98.44 141 LEU B N 1
ATOM 2796 C CA . LEU B 1 141 ? -2.674 10.859 11.664 1 98.44 141 LEU B CA 1
ATOM 2797 C C . LEU B 1 141 ? -3.738 11.633 12.438 1 98.44 141 LEU B C 1
ATOM 2799 O O . LEU B 1 141 ? -4.707 12.117 11.844 1 98.44 141 LEU B O 1
ATOM 2803 N N . MET B 1 142 ? -3.564 11.727 13.742 1 98.75 142 MET B N 1
ATOM 2804 C CA . MET B 1 142 ? -4.508 12.438 14.602 1 98.75 142 MET B CA 1
ATOM 2805 C C . MET B 1 142 ? -3.982 13.828 14.953 1 98.75 142 MET B C 1
ATOM 2807 O O . MET B 1 142 ? -2.797 13.992 15.25 1 98.75 142 MET B O 1
ATOM 2811 N N . SER B 1 143 ? -4.852 14.82 14.891 1 98.31 143 SER B N 1
ATOM 2812 C CA . SER B 1 143 ? -4.445 16.156 15.32 1 98.31 143 SER B CA 1
ATOM 2813 C C . SER B 1 143 ? -3.963 16.141 16.766 1 98.31 143 SER B C 1
ATOM 2815 O O . SER B 1 143 ? -4.605 15.555 17.641 1 98.31 143 SER B O 1
ATOM 2817 N N . ALA B 1 144 ? -2.844 16.766 16.953 1 96.75 144 ALA B N 1
ATOM 2818 C CA . ALA B 1 144 ? -2.369 16.906 18.328 1 96.75 144 ALA B CA 1
ATOM 2819 C C . ALA B 1 144 ? -3.195 17.938 19.078 1 96.75 144 ALA B C 1
ATOM 2821 O O . AL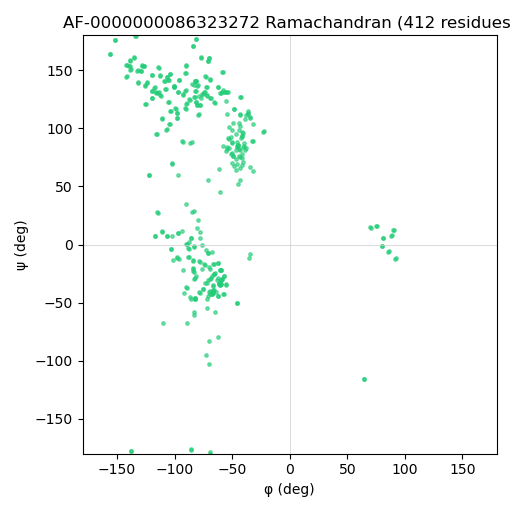A B 1 144 ? -3.387 17.812 20.297 1 96.75 144 ALA B O 1
ATOM 2822 N N . ARG B 1 145 ? -3.66 18.953 18.375 1 96.94 145 ARG B N 1
ATOM 2823 C CA . ARG B 1 145 ? -4.391 20.062 18.984 1 96.94 145 ARG B CA 1
ATOM 2824 C C . ARG B 1 145 ? -5.836 19.672 19.266 1 96.94 145 ARG B C 1
ATOM 2826 O O . ARG B 1 145 ? -6.387 20.031 20.297 1 96.94 145 ARG B O 1
ATOM 2833 N N . TYR B 1 146 ? -6.422 18.953 18.328 1 98 146 TYR B N 1
ATOM 2834 C CA . TYR B 1 146 ? -7.824 18.578 18.438 1 98 146 TYR B CA 1
ATOM 2835 C C . TYR B 1 146 ? -7.969 17.062 18.531 1 98 146 TYR B C 1
ATOM 2837 O O . TYR B 1 146 ? -8.086 16.375 17.516 1 98 146 TYR B O 1
ATOM 2845 N N . ASP B 1 147 ? -8.062 16.531 19.719 1 96.19 147 ASP B N 1
ATOM 2846 C CA . ASP B 1 147 ? -8.062 15.102 20.031 1 96.19 147 ASP B CA 1
ATOM 2847 C C . ASP B 1 147 ? -9.227 14.391 19.328 1 96.19 147 ASP B C 1
ATOM 2849 O O . ASP B 1 147 ? -10.367 14.859 19.391 1 96.19 147 ASP B O 1
ATOM 2853 N N . GLY B 1 148 ? -8.914 13.367 18.703 1 97.81 148 GLY B N 1
ATOM 2854 C CA . GLY B 1 148 ? -9.93 12.547 18.062 1 97.81 148 GLY B CA 1
ATOM 2855 C C . GLY B 1 148 ? -10.188 12.93 16.625 1 97.81 148 GLY B C 1
ATOM 2856 O O . GLY B 1 148 ? -10.961 12.266 15.922 1 97.81 148 GLY B O 1
ATOM 2857 N N . TRP B 1 149 ? -9.656 14.102 16.219 1 98.75 149 TRP B N 1
ATOM 2858 C CA . TRP B 1 149 ? -9.781 14.508 14.82 1 98.75 149 TRP B CA 1
ATOM 2859 C C . TRP B 1 149 ? -8.648 13.93 13.977 1 98.75 149 TRP B C 1
ATOM 2861 O O . TRP B 1 149 ? -7.473 14.148 14.273 1 98.75 149 TRP B O 1
ATOM 2871 N N . TYR B 1 150 ? -8.977 13.211 12.914 1 98.88 150 TYR B N 1
ATOM 2872 C CA . TYR B 1 150 ? -7.996 12.516 12.094 1 98.88 150 TYR B CA 1
ATOM 2873 C C . TYR B 1 150 ? -7.926 13.125 10.695 1 98.88 150 TYR B C 1
ATOM 2875 O O . TYR B 1 150 ? -8.914 13.68 10.203 1 98.88 150 TYR B O 1
ATOM 2883 N N . VAL B 1 151 ? -6.734 13 10.078 1 98.94 151 VAL B N 1
ATOM 2884 C CA . VAL B 1 151 ? -6.609 13.266 8.648 1 98.94 151 VAL B CA 1
ATOM 2885 C C . VAL B 1 151 ? -7.281 12.156 7.848 1 98.94 151 VAL B C 1
ATOM 2887 O O . VAL B 1 151 ? -7.023 10.969 8.086 1 98.94 151 VAL B O 1
ATOM 2890 N N . GLY B 1 152 ? -8.125 12.508 6.965 1 98.81 152 GLY B N 1
ATOM 2891 C CA . GLY B 1 152 ? -8.82 11.5 6.172 1 98.81 152 GLY B CA 1
ATOM 2892 C C . GLY B 1 152 ? -9.312 12.031 4.84 1 98.81 152 GLY B C 1
ATOM 2893 O O . GLY B 1 152 ? -9.398 13.242 4.645 1 98.81 152 GLY B O 1
ATOM 2894 N N . PHE B 1 153 ? -9.656 11.117 3.922 1 98.88 153 PHE B N 1
ATOM 2895 C CA . PHE B 1 153 ? -10.102 11.484 2.582 1 98.88 153 PHE B CA 1
ATOM 2896 C C . PHE B 1 153 ? -11.219 10.555 2.111 1 98.88 153 PHE B C 1
ATOM 2898 O O . PHE B 1 153 ? -11.273 9.398 2.516 1 98.88 153 PHE B O 1
ATOM 2905 N N . THR B 1 154 ? -11.992 11.094 1.229 1 98.5 154 THR B N 1
ATOM 2906 C CA . THR B 1 154 ? -13.023 10.297 0.583 1 98.5 154 THR B CA 1
ATOM 2907 C C . THR B 1 154 ? -12.438 9.469 -0.557 1 98.5 154 THR B C 1
ATOM 2909 O O . THR B 1 154 ? -11.258 9.602 -0.882 1 98.5 154 THR B O 1
ATOM 2912 N N . LYS B 1 155 ? -13.305 8.672 -1.14 1 96.94 155 LYS B N 1
ATOM 2913 C CA . LYS B 1 155 ? -12.906 7.836 -2.268 1 96.94 155 LYS B CA 1
ATOM 2914 C C . LYS B 1 155 ? -12.398 8.68 -3.43 1 96.94 155 LYS B C 1
ATOM 2916 O O . LYS B 1 155 ? -11.531 8.242 -4.191 1 96.94 155 LYS B O 1
ATOM 2921 N N . LYS B 1 156 ? -12.922 9.875 -3.547 1 98.06 156 LYS B N 1
ATOM 2922 C CA . LYS B 1 156 ? -12.523 10.758 -4.645 1 98.06 156 LYS B CA 1
ATOM 2923 C C . LYS B 1 156 ? -11.328 11.609 -4.258 1 98.06 156 LYS B C 1
ATOM 2925 O O . LYS B 1 156 ? -10.922 12.5 -5.016 1 98.06 156 LYS B O 1
ATOM 2930 N N . GLY B 1 157 ? -10.812 11.445 -3.02 1 98.62 157 GLY B N 1
ATOM 2931 C CA . GLY B 1 157 ? -9.602 12.125 -2.592 1 98.62 157 GLY B CA 1
ATOM 2932 C C . GLY B 1 157 ? -9.867 13.477 -1.946 1 98.62 157 GLY B C 1
ATOM 2933 O O . GLY B 1 157 ? -8.945 14.266 -1.753 1 98.62 157 GLY B O 1
ATOM 2934 N N . ARG B 1 158 ? -11.164 13.688 -1.644 1 98.75 158 ARG B N 1
ATOM 2935 C CA . ARG B 1 158 ? -11.508 14.938 -0.97 1 98.75 158 ARG B CA 1
ATOM 2936 C C . ARG B 1 158 ? -11.273 14.836 0.534 1 98.75 158 ARG B C 1
ATOM 2938 O O . ARG B 1 158 ? -11.609 13.82 1.147 1 98.75 158 ARG B O 1
ATOM 2945 N N . PRO B 1 159 ? -10.766 15.914 1.108 1 98.81 159 PRO B N 1
ATOM 2946 C CA . PRO B 1 159 ? -10.508 15.844 2.549 1 98.81 159 PRO B CA 1
ATOM 2947 C C . PRO B 1 159 ? -11.797 15.797 3.373 1 98.81 159 PRO B C 1
ATOM 2949 O O . PRO B 1 159 ? -12.781 16.438 3.02 1 98.81 159 PRO B O 1
ATOM 2952 N N . ARG B 1 160 ? -11.719 15.008 4.418 1 98.75 160 ARG B N 1
ATOM 2953 C CA . ARG B 1 160 ? -12.789 14.961 5.406 1 98.75 160 ARG B CA 1
ATOM 2954 C C . ARG B 1 160 ? -12.555 15.984 6.516 1 98.75 160 ARG B C 1
ATOM 2956 O O . ARG B 1 160 ? -11.414 16.328 6.812 1 98.75 160 ARG B O 1
ATOM 2963 N N . ARG B 1 161 ? -13.641 16.422 7.152 1 98.69 161 ARG B N 1
ATOM 2964 C CA . ARG B 1 161 ? -13.508 17.328 8.289 1 98.69 161 ARG B CA 1
ATOM 2965 C C . ARG B 1 161 ? -13.172 16.562 9.562 1 98.69 161 ARG B C 1
ATOM 2967 O O . ARG B 1 161 ? -13.711 15.484 9.805 1 98.69 161 ARG B O 1
ATOM 2974 N N . GLY B 1 162 ? -12.297 17.141 10.359 1 98.56 162 GLY B N 1
ATOM 2975 C CA . GLY B 1 162 ? -11.828 16.531 11.586 1 98.56 162 GLY B CA 1
ATOM 2976 C C . GLY B 1 162 ? -12.945 15.945 12.43 1 98.56 162 GLY B C 1
ATOM 2977 O O . GLY B 1 162 ? -12.93 14.758 12.758 1 98.56 162 GLY B O 1
ATOM 2978 N N . PRO B 1 163 ? -13.961 16.734 12.664 1 98.31 163 PRO B N 1
ATOM 2979 C CA . PRO B 1 163 ? -15.031 16.266 13.547 1 98.31 163 PRO B CA 1
ATOM 2980 C C . PRO B 1 163 ? -15.805 15.086 12.961 1 98.31 163 PRO B C 1
ATOM 2982 O O . PRO B 1 163 ? -16.516 14.383 13.688 1 98.31 163 PRO B O 1
ATOM 2985 N N . GLN B 1 164 ? -15.711 14.812 11.695 1 98.19 164 GLN B N 1
ATOM 2986 C CA . GLN B 1 164 ? -16.453 13.742 11.023 1 98.19 164 GLN B CA 1
ATOM 2987 C C . GLN B 1 164 ? -15.594 12.484 10.898 1 98.19 164 GLN B C 1
ATOM 2989 O O . GLN B 1 164 ? -15.953 11.555 10.172 1 98.19 164 GLN B O 1
ATOM 2994 N N . THR B 1 165 ? -14.43 12.391 11.539 1 98.56 165 THR B N 1
ATOM 2995 C CA . THR B 1 165 ? -13.492 11.289 11.344 1 98.56 165 THR B CA 1
ATOM 2996 C C . THR B 1 165 ? -13.398 10.438 12.602 1 98.56 165 THR B C 1
ATOM 2998 O O . THR B 1 165 ? -13.562 10.938 13.719 1 98.56 165 THR B O 1
ATOM 3001 N N . ARG B 1 166 ? -13.203 9.164 12.438 1 97.5 166 ARG B N 1
ATOM 3002 C CA . ARG B 1 166 ? -12.969 8.172 13.477 1 97.5 166 ARG B CA 1
ATOM 3003 C C . ARG B 1 166 ? -11.898 7.172 13.055 1 97.5 166 ARG B C 1
ATOM 3005 O O . ARG B 1 166 ? -11.719 6.914 11.859 1 97.5 166 ARG B O 1
ATOM 3012 N N . PRO B 1 167 ? -11.195 6.566 13.992 1 95.94 167 PRO B N 1
ATOM 3013 C CA . PRO B 1 167 ? -10.086 5.672 13.656 1 95.94 167 PRO B CA 1
ATOM 3014 C C . PRO B 1 167 ? -10.547 4.406 12.93 1 95.94 167 PRO B C 1
ATOM 3016 O O . PRO B 1 167 ? -9.773 3.791 12.195 1 95.94 167 PRO B O 1
ATOM 3019 N N . ASN B 1 168 ? -11.781 3.986 13.109 1 95.75 168 ASN B N 1
ATOM 3020 C CA . ASN B 1 168 ? -12.258 2.748 12.5 1 95.75 168 ASN B CA 1
ATOM 3021 C C . ASN B 1 168 ? -12.711 2.967 11.062 1 95.75 168 ASN B C 1
ATOM 3023 O O . ASN B 1 168 ? -12.961 2.006 10.328 1 95.75 168 ASN B O 1
ATOM 3027 N N . GLN B 1 169 ? -12.883 4.238 10.672 1 97.56 169 GLN B N 1
ATOM 3028 C CA . GLN B 1 169 ? -13.227 4.555 9.289 1 97.56 169 GLN B CA 1
ATOM 3029 C C . GLN B 1 169 ? -12.031 4.367 8.367 1 97.56 169 GLN B C 1
ATOM 3031 O O . GLN B 1 169 ? -10.945 4.883 8.633 1 97.56 169 GLN B O 1
ATOM 3036 N N . GLN B 1 170 ? -12.18 3.674 7.242 1 96.31 170 GLN B N 1
ATOM 3037 C CA . GLN B 1 170 ? -11.102 3.463 6.285 1 96.31 170 GLN B CA 1
ATOM 3038 C C . GLN B 1 170 ? -10.586 4.789 5.73 1 96.31 170 GLN B C 1
ATOM 3040 O O . GLN B 1 170 ? -9.453 4.875 5.262 1 96.31 170 GLN B O 1
ATOM 3045 N N . ASP B 1 171 ? -11.438 5.848 5.805 1 98.31 171 ASP B N 1
ATOM 3046 C CA . ASP B 1 171 ? -11.109 7.152 5.242 1 98.31 171 ASP B CA 1
ATOM 3047 C C . ASP B 1 171 ? -9.844 7.727 5.883 1 98.31 171 ASP B C 1
ATOM 3049 O O . ASP B 1 171 ? -9.18 8.578 5.297 1 98.31 171 ASP B O 1
ATOM 3053 N N . VAL B 1 172 ? -9.5 7.227 7.113 1 98.81 172 VAL B N 1
ATOM 3054 C CA . VAL B 1 172 ? -8.391 7.832 7.844 1 98.81 172 VAL B CA 1
ATOM 3055 C C . VAL B 1 172 ? -7.18 6.902 7.816 1 98.81 172 VAL B C 1
ATOM 3057 O O . VAL B 1 172 ? -6.199 7.129 8.531 1 98.81 172 VAL B O 1
ATOM 3060 N N . HIS B 1 173 ? -7.246 5.797 7.043 1 98.06 173 HIS B N 1
ATOM 3061 C CA . HIS B 1 173 ? -6.191 4.789 7.008 1 98.06 173 HIS B CA 1
ATOM 3062 C C . HIS B 1 173 ? -5.191 5.078 5.891 1 98.06 173 HIS B C 1
ATOM 3064 O O . HIS B 1 173 ? -5.578 5.246 4.734 1 98.06 173 HIS B O 1
ATOM 3070 N N . PHE B 1 174 ? -3.9 5.082 6.277 1 97.81 174 PHE B N 1
ATOM 3071 C CA . PHE B 1 174 ? -2.834 5.324 5.316 1 97.81 174 PHE B CA 1
ATOM 3072 C C . PHE B 1 174 ? -1.797 4.211 5.359 1 97.81 174 PHE B C 1
ATOM 3074 O O . PHE B 1 174 ? -1.624 3.557 6.391 1 97.81 174 PHE B O 1
ATOM 3081 N N . MET B 1 175 ? -1.146 4.031 4.262 1 94.38 175 MET B N 1
ATOM 3082 C CA . MET B 1 175 ? 0.107 3.289 4.172 1 94.38 175 MET B CA 1
ATOM 3083 C C . MET B 1 175 ? 1.259 4.207 3.779 1 94.38 175 MET B C 1
ATOM 3085 O O . MET B 1 175 ? 1.138 4.996 2.84 1 94.38 175 MET B O 1
ATOM 3089 N N . LYS B 1 176 ? 2.322 4.098 4.547 1 92.81 176 LYS B N 1
ATOM 3090 C CA . LYS B 1 176 ? 3.525 4.84 4.188 1 92.81 176 LYS B CA 1
ATOM 3091 C C . LYS B 1 176 ? 4.324 4.109 3.113 1 92.81 176 LYS B C 1
ATOM 3093 O O . LYS B 1 176 ? 4.492 2.889 3.18 1 92.81 176 LYS B O 1
ATOM 3098 N N . ARG B 1 177 ? 4.688 4.91 2.096 1 90.06 177 ARG B N 1
ATOM 3099 C CA . ARG B 1 177 ? 5.457 4.348 0.99 1 90.06 177 ARG B CA 1
ATOM 3100 C C . ARG B 1 177 ? 6.668 5.219 0.667 1 90.06 177 ARG B C 1
ATOM 3102 O O . ARG B 1 177 ? 6.578 6.449 0.693 1 90.06 177 ARG B O 1
ATOM 3109 N N . TYR B 1 178 ? 7.73 4.531 0.414 1 84.94 178 TYR B N 1
ATOM 3110 C CA . TYR B 1 178 ? 8.883 5.293 -0.055 1 84.94 178 TYR B CA 1
ATOM 3111 C C . TYR B 1 178 ? 8.68 5.762 -1.491 1 84.94 178 TYR B C 1
ATOM 3113 O O . TYR B 1 178 ? 8.062 5.062 -2.299 1 84.94 178 TYR B O 1
ATOM 3121 N N . PRO B 1 179 ? 9.148 6.867 -1.759 1 85 179 PRO B N 1
ATOM 3122 C CA . PRO B 1 179 ? 9.07 7.297 -3.158 1 85 179 PRO B CA 1
ATOM 3123 C C . PRO B 1 179 ? 9.766 6.328 -4.109 1 85 179 PRO B C 1
ATOM 3125 O O . PRO B 1 179 ? 10.695 5.625 -3.711 1 85 179 PRO B O 1
ATOM 3128 N N . PRO B 1 180 ? 9.281 6.203 -5.316 1 78.12 180 PRO B N 1
ATOM 3129 C CA . PRO B 1 180 ? 9.812 5.215 -6.262 1 78.12 180 PRO B CA 1
ATOM 3130 C C . PRO B 1 180 ? 11.312 5.348 -6.477 1 78.12 180 PRO B C 1
ATOM 3132 O O . PRO B 1 180 ? 11.984 4.363 -6.816 1 78.12 180 PRO B O 1
ATOM 3135 N N . TRP B 1 181 ? 11.867 6.512 -6.457 1 70.88 181 TRP B N 1
ATOM 3136 C CA . TRP B 1 181 ? 13.289 6.688 -6.742 1 70.88 181 TRP B CA 1
ATOM 3137 C C . TRP B 1 181 ? 14.141 6.297 -5.535 1 70.88 181 TRP B C 1
ATOM 3139 O O . TRP B 1 181 ? 15.359 6.168 -5.645 1 70.88 181 TRP B O 1
ATOM 3149 N N . GLN B 1 182 ? 13.508 6.191 -4.461 1 61.06 182 GLN B N 1
ATOM 3150 C CA . GLN B 1 182 ? 14.242 5.816 -3.258 1 61.06 182 GLN B CA 1
ATOM 3151 C C . GLN B 1 182 ? 14.219 4.309 -3.045 1 61.06 182 GLN B C 1
ATOM 3153 O O . GLN B 1 182 ? 13.148 3.695 -3.039 1 61.06 182 GLN B O 1
ATOM 3158 N N . GLU B 1 183 ? 15.211 3.594 -3.639 1 54.03 183 GLU B N 1
ATOM 3159 C CA . GLU B 1 183 ? 15.289 2.156 -3.391 1 54.03 183 GLU B CA 1
ATOM 3160 C C . GLU B 1 183 ? 15.062 1.838 -1.916 1 54.03 183 GLU B C 1
ATOM 3162 O O . GLU B 1 183 ? 15.617 2.506 -1.04 1 54.03 183 GLU B O 1
ATOM 3167 N N . PRO B 1 184 ? 13.914 1.181 -1.722 1 54.09 184 PRO B N 1
ATOM 3168 C CA . PRO B 1 184 ? 13.867 0.801 -0.308 1 54.09 184 PRO B CA 1
ATOM 3169 C C . PRO B 1 184 ? 15.211 0.273 0.2 1 54.09 184 PRO B C 1
ATOM 3171 O O . PRO B 1 184 ? 15.984 -0.295 -0.572 1 54.09 184 PRO B O 1
ATOM 3174 N N . PRO B 1 185 ? 15.758 0.825 1.304 1 44.56 185 PRO B N 1
ATOM 3175 C CA . PRO B 1 185 ? 17.016 0.199 1.739 1 44.56 185 PRO B CA 1
ATOM 3176 C C . PRO B 1 185 ? 17.016 -1.312 1.522 1 44.56 185 PRO B C 1
ATOM 3178 O O . PRO B 1 185 ? 15.969 -1.954 1.568 1 44.56 185 PRO B O 1
ATOM 3181 N N . ASP B 1 186 ? 17.844 -1.787 0.691 1 43.5 186 ASP B N 1
ATOM 3182 C CA . ASP B 1 186 ? 18.062 -3.184 0.327 1 43.5 186 ASP B CA 1
ATOM 3183 C C . ASP B 1 186 ? 17.594 -4.121 1.435 1 43.5 186 ASP B C 1
ATOM 3185 O O . ASP B 1 186 ? 17.984 -3.975 2.592 1 43.5 186 ASP B O 1
ATOM 3189 N N . ALA B 1 187 ? 16.438 -4.633 1.349 1 41.12 187 ALA B N 1
ATOM 3190 C CA . ALA B 1 187 ? 16.234 -5.773 2.24 1 41.12 187 ALA B CA 1
ATOM 3191 C C . ALA B 1 187 ? 17.531 -6.578 2.389 1 41.12 187 ALA B C 1
ATOM 3193 O O . ALA B 1 187 ? 18.266 -6.762 1.42 1 41.12 187 ALA B O 1
ATOM 3194 N N . VAL B 1 188 ? 18.188 -6.594 3.398 1 36.47 188 VAL B N 1
ATOM 3195 C CA . VAL B 1 188 ? 19.266 -7.555 3.631 1 36.47 188 VAL B CA 1
ATOM 3196 C C . VAL B 1 188 ? 18.922 -8.875 2.934 1 36.47 188 VAL B C 1
ATOM 3198 O O . VAL B 1 188 ? 17.844 -9.43 3.123 1 36.47 188 VAL B O 1
ATOM 3201 N N . THR B 1 189 ? 19.281 -9.047 1.738 1 35.34 189 THR B N 1
ATOM 3202 C CA . THR B 1 189 ? 19.359 -10.406 1.21 1 35.34 189 THR B CA 1
ATOM 3203 C C . THR B 1 189 ? 19.75 -11.391 2.307 1 35.34 189 THR B C 1
ATOM 3205 O O . THR B 1 189 ? 20.875 -11.336 2.83 1 35.34 189 THR B O 1
ATOM 3208 N N . CYS B 1 190 ? 18.953 -11.531 3.281 1 29.77 190 CYS B N 1
ATOM 3209 C CA . CYS B 1 190 ? 19.422 -12.586 4.18 1 29.77 190 CYS B CA 1
ATOM 3210 C C . CYS B 1 190 ? 19.641 -13.891 3.43 1 29.77 190 CYS B C 1
ATOM 3212 O O . CYS B 1 190 ? 18.719 -14.398 2.785 1 29.77 190 CYS B O 1
ATOM 3214 N N . ARG B 1 191 ? 20.781 -14 2.807 1 31.28 191 ARG B N 1
ATOM 3215 C CA . ARG B 1 191 ? 21.234 -15.305 2.334 1 31.28 191 ARG B CA 1
ATOM 3216 C C . ARG B 1 191 ? 20.875 -16.406 3.33 1 31.28 191 ARG B C 1
ATOM 3218 O O . ARG B 1 191 ? 21.266 -16.344 4.496 1 31.28 191 ARG B O 1
ATOM 3225 N N . PHE B 1 192 ? 19.766 -16.906 3.318 1 30.44 192 PHE B N 1
ATOM 3226 C CA . PHE B 1 192 ? 19.578 -18.141 4.086 1 30.44 192 PHE B CA 1
ATOM 3227 C C . PHE B 1 192 ? 20.672 -19.141 3.77 1 30.44 192 PHE B C 1
ATOM 3229 O O . PHE B 1 192 ? 20.844 -19.547 2.615 1 30.44 192 PHE B O 1
ATOM 3236 N N . THR B 1 193 ? 21.781 -18.891 4.301 1 28.69 193 THR B N 1
ATOM 3237 C CA . THR B 1 193 ? 22.703 -20.016 4.309 1 28.69 193 THR B CA 1
ATOM 3238 C C . THR B 1 193 ? 22.031 -21.266 4.855 1 28.69 193 THR B C 1
ATOM 3240 O O . THR B 1 193 ? 21.578 -21.281 6 1 28.69 193 THR B O 1
ATOM 3243 N N . THR B 1 194 ? 21.391 -21.984 3.941 1 29.39 194 THR B N 1
ATOM 3244 C CA . THR B 1 194 ? 20.984 -23.328 4.301 1 29.39 194 THR B CA 1
A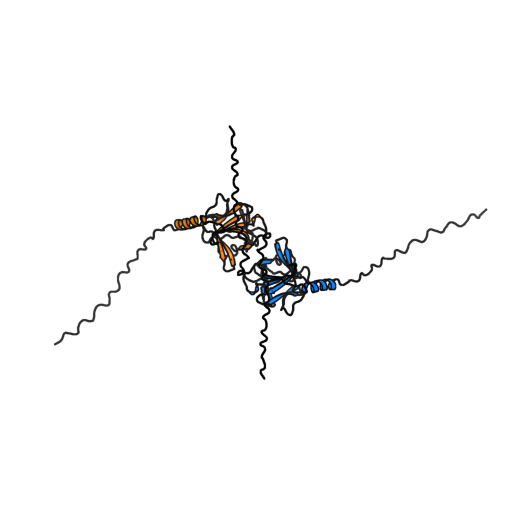TOM 3245 C C . THR B 1 194 ? 22.109 -24.047 5.07 1 29.39 194 THR B C 1
ATOM 3247 O O . THR B 1 194 ? 23.203 -24.234 4.547 1 29.39 194 THR B O 1
ATOM 3250 N N . VAL B 1 195 ? 22.188 -23.75 6.355 1 31.02 195 VAL B N 1
ATOM 3251 C CA . VAL B 1 195 ? 23.047 -24.609 7.152 1 31.02 195 VAL B CA 1
ATOM 3252 C C . VAL B 1 195 ? 22.656 -26.062 6.953 1 31.02 195 VAL B C 1
ATOM 3254 O O . VAL B 1 195 ? 21.484 -26.438 7.141 1 31.02 195 VAL B O 1
ATOM 3257 N N . ASN B 1 196 ? 23.281 -26.609 6.02 1 28.12 196 ASN B N 1
ATOM 3258 C CA . ASN B 1 196 ? 23.281 -28.062 5.945 1 28.12 196 ASN B CA 1
ATOM 3259 C C . ASN B 1 196 ? 23.531 -28.703 7.312 1 28.12 196 ASN B C 1
ATOM 3261 O O . ASN B 1 196 ? 24.562 -28.453 7.938 1 28.12 196 ASN B O 1
ATOM 3265 N N . LYS B 1 197 ? 22.562 -28.906 8.117 1 29.31 197 LYS B N 1
ATOM 3266 C CA . LYS B 1 197 ? 22.75 -29.734 9.32 1 29.31 197 LYS B CA 1
ATOM 3267 C C . LYS B 1 197 ? 23.562 -30.984 9.008 1 29.31 197 LYS B C 1
ATOM 3269 O O . LYS B 1 197 ? 23.188 -31.766 8.133 1 29.31 197 LYS B O 1
ATOM 3274 N N . LYS B 1 198 ? 24.797 -30.922 9.375 1 32.72 198 LYS B N 1
ATOM 3275 C CA . LYS B 1 198 ? 25.703 -32.062 9.367 1 32.72 198 LYS B CA 1
ATOM 3276 C C . LYS B 1 198 ? 25.125 -33.25 10.164 1 32.72 198 LYS B C 1
ATOM 3278 O O . LYS B 1 198 ? 24.75 -33.062 11.328 1 32.72 198 LYS B O 1
ATOM 3283 N N . SER B 1 199 ? 24.25 -34.031 9.414 1 25.06 199 SER B N 1
ATOM 3284 C CA . SER B 1 199 ? 23.859 -35.281 10.008 1 25.06 199 SER B CA 1
ATOM 3285 C C . SER B 1 199 ? 25.031 -35.938 10.727 1 25.06 199 SER B C 1
ATOM 3287 O O . SER B 1 199 ? 26.094 -36.156 10.133 1 25.06 199 SER B O 1
ATOM 3289 N N . LYS B 1 200 ? 25.328 -35.5 11.969 1 33.16 200 LYS B N 1
ATOM 3290 C CA . LYS B 1 200 ? 26.219 -36.312 12.797 1 33.16 200 LYS B CA 1
ATOM 3291 C C . LYS B 1 200 ? 25.906 -37.781 12.68 1 33.16 200 LYS B C 1
ATOM 3293 O O . LYS B 1 200 ? 24.797 -38.219 13.016 1 33.16 200 LYS B O 1
ATOM 3298 N N . ARG B 1 201 ? 26.375 -38.375 11.547 1 27.67 201 ARG B N 1
ATOM 3299 C CA . ARG B 1 201 ? 26.453 -39.844 11.406 1 27.67 201 ARG B CA 1
ATOM 3300 C C . ARG B 1 201 ? 27.078 -40.469 12.648 1 27.67 201 ARG B C 1
ATOM 3302 O O . ARG B 1 201 ? 28.25 -40.188 12.961 1 27.67 201 ARG B O 1
ATOM 3309 N N . GLY B 1 202 ? 26.344 -40.312 13.805 1 30.12 202 GLY B N 1
ATOM 3310 C CA . GLY B 1 202 ? 26.781 -41.094 14.938 1 30.12 202 GLY B CA 1
ATOM 3311 C C . GLY B 1 202 ? 27.219 -42.5 14.555 1 30.12 202 GLY B C 1
ATOM 3312 O O . GLY B 1 202 ? 26.5 -43.219 13.836 1 30.12 202 GLY B O 1
ATOM 3313 N N . GLY B 1 203 ? 28.531 -42.562 14.195 1 31.77 203 GLY B N 1
ATOM 3314 C CA . GLY B 1 203 ? 29.312 -43.781 14.07 1 31.77 203 GLY B CA 1
ATOM 3315 C C . GLY B 1 203 ? 29.016 -44.781 15.164 1 31.77 203 GLY B C 1
ATOM 3316 O O . GLY B 1 203 ? 29.234 -44.5 16.344 1 31.77 203 GLY B O 1
ATOM 3317 N N . VAL B 1 204 ? 27.828 -45.438 15.188 1 31.11 204 VAL B N 1
ATOM 3318 C CA . VAL B 1 204 ? 27.625 -46.625 16.047 1 31.11 204 VAL B CA 1
ATOM 3319 C C . VAL B 1 204 ? 28.766 -47.594 15.852 1 31.11 204 VAL B C 1
ATOM 3321 O O . VAL B 1 204 ? 29.016 -48.062 14.734 1 31.11 204 VAL B O 1
ATOM 3324 N N . SER B 1 205 ? 29.906 -47.219 16.469 1 31.48 205 SER B N 1
ATOM 3325 C CA . SER B 1 205 ? 30.953 -48.219 16.641 1 31.48 205 SER B CA 1
ATOM 3326 C C . SER B 1 205 ? 30.391 -49.531 17.172 1 31.48 205 SER B C 1
ATOM 3328 O O . SER B 1 205 ? 29.703 -49.562 18.203 1 31.48 205 SER B O 1
ATOM 3330 N N . SER B 1 206 ? 29.797 -50.406 16.297 1 27.41 206 SER B N 1
ATOM 3331 C CA . SER B 1 206 ? 29.562 -51.812 16.609 1 27.41 206 SER B CA 1
ATOM 3332 C C . SER B 1 206 ? 30.781 -52.406 17.281 1 27.41 206 SER B C 1
ATOM 3334 O O . SER B 1 206 ? 31.859 -52.531 16.672 1 27.41 206 SER B O 1
ATOM 3336 N N . ARG B 1 207 ? 31.094 -52.125 18.641 1 33.72 207 ARG B N 1
ATOM 3337 C CA . ARG B 1 207 ? 32.031 -52.906 19.422 1 33.72 207 ARG B CA 1
ATOM 3338 C C . ARG B 1 207 ? 31.75 -54.406 19.281 1 33.72 207 ARG B C 1
ATOM 3340 O O . ARG B 1 207 ? 30.594 -54.844 19.406 1 33.72 207 ARG B O 1
ATOM 3347 N N . SER B 1 208 ? 32.75 -55.156 18.688 1 27.92 208 SER B N 1
ATOM 3348 C CA . SER B 1 208 ? 33.062 -56.562 18.938 1 27.92 208 SER B CA 1
ATOM 3349 C C . SER B 1 208 ? 33.188 -56.844 20.438 1 27.92 208 SER B C 1
ATOM 3351 O O . SER B 1 208 ? 33.75 -56 21.188 1 27.92 208 SER B O 1
#

Solvent-accessible surface area (backbone atoms only — not comparable to full-atom values): 23472 Å² total; per-residue (Å²): 146,89,77,93,80,88,82,93,76,79,84,81,77,77,88,73,74,80,75,72,78,80,75,74,74,77,72,75,77,70,65,62,63,57,59,56,47,50,56,47,55,55,52,69,65,42,64,55,77,43,57,43,67,33,25,41,34,30,66,45,34,72,18,16,38,25,32,61,41,51,46,51,35,22,72,22,55,77,69,32,60,42,17,35,27,34,38,31,16,29,92,84,55,36,45,30,32,43,27,12,65,68,55,53,14,28,51,28,42,50,96,81,19,42,62,33,30,36,47,76,92,66,69,53,60,44,31,32,24,33,58,39,76,44,96,70,68,33,36,32,42,28,36,62,70,46,78,72,19,32,53,30,28,38,59,84,10,45,64,43,40,12,85,80,36,51,90,87,42,55,39,28,29,25,43,83,36,67,44,75,86,50,68,66,48,68,66,74,66,58,68,74,70,75,73,73,75,76,77,75,75,77,76,77,76,79,80,130,146,88,84,75,94,73,84,87,77,79,87,75,77,78,82,75,74,85,78,72,80,79,75,78,73,78,71,74,78,71,68,65,62,59,62,57,48,51,57,45,54,55,53,69,66,44,66,55,75,45,51,44,70,32,26,41,36,29,66,46,35,73,19,17,37,25,33,61,41,52,46,51,35,21,70,22,56,78,69,33,60,40,17,36,27,35,38,31,16,28,91,85,54,36,46,31,33,42,27,13,65,67,54,53,14,28,50,27,42,50,96,83,18,44,62,34,31,36,47,76,90,64,69,54,56,45,31,32,26,32,56,40,76,44,95,73,68,30,35,30,41,28,35,59,70,49,77,72,19,31,53,31,28,37,62,85,10,45,64,43,42,11,86,79,37,51,89,86,41,56,40,28,29,26,44,82,36,67,43,76,86,49,67,67,48,66,66,73,67,62,71,74,68,76,71,73,75,73,74,75,72,73,74,76,73,79,78,128

Secondary structure (DSSP, 8-state):
--------------TT---------------HHHHHHHHHHHHHTS---EEEEEEEEETTTSSEEEEETTEEEEEEPTT-GGG-EEEEE-TTSSEEEEEETTT-PEEEE-TTS-EEEE-GGG--GGG-EEEEE-TTS-EEEEESSSTT-B--B-TTSPBPPGGG--TTSGGG-EEEE--TTS--------------------------/----S--TT-----TT---------------THHHHHHHHHHHHTS---EEEEEEEEETTTSSEEEEETTEEEEEEPTT-GGG-EEEEE-TTSSEEEEEETTT-PEEEE-TTS-EEEE-GGG--GGG-EEEEE-TTS-EEEEESSSTT-B--B-TTSPBPPGGG--TTSGGG-EEEE--TTS--------------------------

pLDDT: mean 73.17, std 30.25, range [21.55, 98.94]

InterPro domains:
  IPR002209 Fibroblast growth factor family [PF00167] (52-175)
  IPR002209 Fibroblast growth factor family [PTHR11486] (17-182)
  IPR002209 Fibroblast growth factor family [SM00442] (50-178)
  IPR008996 Cytokine IL1/FGF [SSF50353] (32-178)

Radius of gyration: 38.05 Å; Cα contacts (8 Å, |Δi|>4): 846; chains: 2; bounding box: 80×111×215 Å